Protein AF-0000000087770115 (afdb_homodimer)

Foldseek 3Di:
DDCPDDDDDDDDDPDDDDDDDDDDPPPPPDDDDPDDDPDDDDPDDPDPPPPPPCPCPDPPPPPPPFPFQDDDPPPPPQAFDPLLLQLLLQLVVVVDDLVNQLVQLQAWAKDKDQDLDDPDDDFFQWLFWDSVLWDDDPRDITTITIGGDPCNVSSVATHDALVNLLSLQQQFEEEQEEAVQSLLLVQVSQVSLVHDRDDDDPVPDDFDWDWDASPVSGYIYTYTYDAALLRVLVCLVPPDHDAGQEYEYEHQPVCCVPPVDLVVNLVSLLSSQCSCVPRHDLSHAYAYEQFAFFDCVLAVPVSHHSVVSVSSVVSCVVSQCDPPRGSYHYNYNHVVRVNVPQSQADNNRGHGDPRSSSSSSSSVSSSSSSVSSNVCSVVVVVD/DDCPDDDDDDPDYDDDDYDDDDDDPPDDPPDDPDDDDDPPDPDDPDDPDPPPPCPCPDPPPPPPPFPFQDDDPPPPPQAFDPLLLQLLLQLVVVVDDLVNQLVQLQAWAKDWDQDLPDPDDDFFQWLFWDSVLWDDDPRDITTITIGGDPCNVSSVATHDALVNLLSLQQQFEEEQEEAVQSLLLVQVSQVSLVHDRDDDDPVPDDFDWDWDADPVSGYIYTYTYDQALLRVLVCLVPDDHDAGQEYEYEHQPVCCVPPVDLVVNLVSLLSSQCSCVPRHDLSHAYAYEQFAFFDCVLAVPVSHHSVVSVSSVVSCVVSQCDPPRGSYHYNYNHVRRVNVPQSQADNNRGHGDPRSSSSSSSSVSSSSSSVSSNVCSVVVVVD

Nearest PDB structures (foldseek):
  4h08-assembly1_A-2  TM=7.492E-01  e=7.922E-07  Bacteroides thetaiotaomicron VPI-5482
  4k7j-assembly1_A  TM=4.725E-01  e=4.320E-03  Neisseria meningitidis 4119
  2g77-assembly1_B  TM=4.383E-01  e=5.551E-02  Mus musculus
  6sur-assembly1_B  TM=4.322E-01  e=6.557E-02  Mus musculus
  8vof-assembly1_B  TM=3.673E-01  e=6.557E-02  Homo sapiens

Sequence (766 aa):
MATKHHSSAFKLVQLLASLTSIATCLFVVAHTAPQTGSRWPILAGSGLKRFATSASFGNWTGTTDGPALPAEVTSGGVPPNPLDVAAAALAAAAGLTLQDCLEAAREGHWRRVFNTSDRGTLPLDVASWSASDVFEYKGEMFSYEWVWGPQAATCGIRRRSKAEVAATLSGARLLLLGDSHVRYLHNWLATTLGGKELPKWTGSGSPIEINQTIATVNVTMAYLTRNYAIESKNTLQRWNELWPDVLVVDGAEWHLLMHKNLTAYAQTMQELLHVLRDVVPPSTFILWLSPPPRDEKKWDKPELPPEWIRLYDRVAHEVGFYKPTGPAYHLDLYQMGLDCLPWCTTEDGVHVISTVNEVLLQQVVSMLALRQAWPFAKQVDSLMATKHHSSAFKLVQLLASLTSIATCLFVVAHTAPQTGSRWPILAGSGLKRFATSASFGNWTGTTDGPALPAEVTSGGVPPNPLDVAAAALAAAAGLTLQDCLEAAREGHWRRVFNTSDRGTLPLDVASWSASDVFEYKGEMFSYEWVWGPQAATCGIRRRSKAEVAATLSGARLLLLGDSHVRYLHNWLATTLGGKELPKWTGSGSPIEINQTIATVNVTMAYLTRNYAIESKNTLQRWNELWPDVLVVDGAEWHLLMHKNLTAYAQTMQELLHVLRDVVPPSTFILWLSPPPRDEKKWDKPELPPEWIRLYDRVAHEVGFYKPTGPAYHLDLYQMGLDCLPWCTTEDGVHVISTVNEVLLQQVVSMLALRQAWPFAKQVDSL

Organism: Chlorella sorokiniana (NCBI:txid3076)

pLDDT: mean 74.03, std 28.64, range [14.41, 98.44]

Radius of gyration: 31.65 Å; Cα contacts (8 Å, |Δi|>4): 1165; chains: 2; bounding box: 87×102×106 Å

Secondary structure (DSSP, 8-state):
---------------------------------------------------------------S------S-------PPPHHHHHHHHHHHHTT--HHHHHHHHH-EEEEE-S--S---SPPTTEEE--GGG-EEETTEEE-EEEEE-HHHHHTT-----HHHHHHHHTT-EEEEEESHHHHHHHHHHHHHHT-PPPPPP-SSS---EEEEEETTTTEEEEEEE--SHHHHHHHHHT--SPPPSEEEE--SHHHHHHT--HHHHHHHHHHHHHHHHHTS-TTSEEEEEEPPPP-TTTS--TT--HHHHHHHHHHHHHHT-BTTTSSEEEEEHHHHHHHH-GGGB-TTSSSB-HHHHHHHHHHHHHHHHHHHHHHHHHHHHT-/----------------------------------------------------------------------S-------PPPHHHHHHHHHHHHTT--HHHHHHHHH-EEEEE-S--S---SPPTTEEE--GGG-EEETTEEE-EEEEE-HHHHHTT-----HHHHHHHHTT-EEEEEESHHHHHHHHHHHHHHT-PPPPPP-SSS---EEEEEETTTTEEEEEEE--SHHHHHHHHHT--SPPPSEEEE--SHHHHHHT--HHHHHHHHHHHHHHHHHTS-TTSEEEEEEPPPP-TTTS--TT--HHHHHHHHHHHHHHT-BTTTSSEEEEEHHHHHHHH-GGGB-TTSSSB-HHHHHHHHHHHHHHHHHHHHHHHHHHHHT-

Solvent-accessible surface area (backbone atoms only — not comparable to full-atom values): 44982 Å² total; per-residue (Å²): 136,81,84,83,70,86,77,93,74,98,75,87,79,96,69,89,78,94,77,87,91,84,86,84,82,81,72,84,75,82,88,76,84,76,82,82,80,84,76,76,81,79,79,83,79,78,80,74,80,76,80,74,78,78,76,78,67,77,80,75,78,70,77,78,79,59,83,71,71,79,80,82,69,78,67,69,70,64,76,56,57,64,67,45,21,51,20,30,29,53,21,40,73,71,70,45,51,72,66,56,40,48,50,28,40,71,36,57,44,75,41,82,38,85,74,71,58,91,68,80,77,71,57,50,57,37,51,27,65,48,71,88,62,49,43,76,55,92,92,39,79,42,33,59,28,36,32,53,39,82,60,16,60,53,44,52,50,56,49,68,49,58,67,52,49,34,60,64,39,36,60,36,34,36,36,37,38,9,43,70,70,48,48,49,52,50,28,52,51,18,56,60,61,68,42,73,65,73,75,85,79,79,77,85,58,76,70,54,70,49,73,45,72,32,71,94,43,41,28,36,41,32,39,36,56,20,52,34,42,61,51,47,35,54,51,58,73,62,58,81,63,83,77,40,48,29,37,38,37,39,33,54,63,48,41,47,70,73,64,62,45,67,69,63,48,44,52,43,50,48,53,31,48,49,43,53,63,72,68,47,58,87,79,37,45,35,35,36,45,44,64,46,50,52,36,57,88,53,31,78,52,83,82,53,51,49,47,54,55,54,53,53,53,44,41,44,55,74,72,43,41,37,58,89,83,20,76,22,43,77,42,58,37,26,61,54,32,54,72,58,20,77,77,34,38,35,80,68,11,58,47,63,30,68,42,57,53,42,35,51,52,46,26,54,51,46,37,52,40,47,63,58,10,42,80,53,12,67,58,50,72,75,99,135,81,84,85,81,90,96,92,99,96,96,93,93,90,99,85,92,94,89,96,82,91,82,81,86,74,83,77,86,74,83,76,81,79,78,85,75,78,74,75,68,80,75,70,85,71,80,76,76,78,80,75,77,74,77,76,71,74,79,74,75,72,75,78,77,59,81,72,75,78,78,81,67,76,64,69,72,64,76,54,56,65,68,44,22,52,20,30,28,52,20,42,74,70,70,47,51,71,67,57,40,47,48,26,42,71,36,59,46,73,40,81,39,84,74,70,59,90,69,79,78,71,58,50,58,35,51,26,63,48,70,88,61,51,41,74,55,94,92,38,80,43,32,60,27,36,33,52,38,82,59,14,61,53,45,53,49,55,50,69,50,59,67,52,48,36,60,64,38,36,58,36,34,36,35,37,38,9,42,69,70,49,48,49,52,50,27,52,50,18,55,59,60,70,41,75,64,74,76,83,80,81,75,84,57,77,70,55,71,49,72,48,71,33,71,94,44,41,29,36,40,33,40,36,56,20,51,33,41,62,51,48,36,54,52,59,73,64,59,82,66,84,78,40,47,31,36,38,35,37,32,53,61,50,40,50,72,74,65,59,46,67,68,62,48,44,54,42,50,48,53,33,48,49,43,54,63,72,65,46,59,86,78,36,44,36,34,35,46,42,65,46,50,51,33,58,87,53,30,79,52,82,85,55,51,48,46,54,56,53,54,52,54,45,41,45,56,73,72,42,41,38,57,89,82,21,76,20,41,77,43,58,36,27,61,54,30,54,72,60,20,70,78,34,35,35,81,68,13,57,48,64,30,68,42,57,53,41,34,52,51,48,28,53,52,44,37,52,41,46,63,58,11,44,80,53,13,67,58,52,71,76,99

Structure (mmCIF, N/CA/C/O backbone):
data_AF-0000000087770115-model_v1
#
loop_
_entity.id
_entity.type
_entity.pdbx_description
1 polymer 'CAS1 domain-containing 1-like'
#
loop_
_atom_site.group_PDB
_atom_site.id
_atom_site.type_symbol
_atom_site.label_atom_id
_atom_site.label_alt_id
_atom_site.label_comp_id
_atom_site.label_asym_id
_atom_site.label_entity_id
_atom_site.label_seq_id
_atom_site.pdbx_PDB_ins_code
_atom_site.Cartn_x
_atom_site.Cartn_y
_atom_site.Cartn_z
_atom_site.occupancy
_atom_site.B_iso_or_equiv
_atom_site.auth_seq_id
_atom_site.auth_comp_id
_atom_site.auth_asym_id
_atom_site.auth_atom_id
_atom_site.pdbx_PDB_model_num
ATOM 1 N N . MET A 1 1 ? 26.344 -48.875 50.812 1 22.11 1 MET A N 1
ATOM 2 C CA . MET A 1 1 ? 25.438 -48.875 51.969 1 22.11 1 MET A CA 1
ATOM 3 C C . MET A 1 1 ? 24.734 -47.531 52.125 1 22.11 1 MET A C 1
ATOM 5 O O . MET A 1 1 ? 25.188 -46.656 52.875 1 22.11 1 MET A O 1
ATOM 9 N N . ALA A 1 2 ? 24.391 -46.969 50.969 1 24.41 2 ALA A N 1
ATOM 10 C CA . ALA A 1 2 ? 24.297 -45.625 50.375 1 24.41 2 ALA A CA 1
ATOM 11 C C . ALA A 1 2 ? 23.078 -44.875 50.938 1 24.41 2 ALA A C 1
ATOM 13 O O . ALA A 1 2 ? 21.938 -45.281 50.688 1 24.41 2 ALA A O 1
ATOM 14 N N . THR A 1 3 ? 23.234 -44.188 52 1 21.69 3 THR A N 1
ATOM 15 C CA . THR A 1 3 ? 22.406 -43.594 53.062 1 21.69 3 THR A CA 1
ATOM 16 C C . THR A 1 3 ? 21.516 -42.5 52.5 1 21.69 3 THR A C 1
ATOM 18 O O . THR A 1 3 ? 22 -41.469 52.062 1 21.69 3 THR A O 1
ATOM 21 N N . LYS A 1 4 ? 20.25 -42.844 51.875 1 23.08 4 LYS A N 1
ATOM 22 C CA . LYS A 1 4 ? 19.094 -42.469 51.031 1 23.08 4 LYS A CA 1
ATOM 23 C C . LYS A 1 4 ? 18.281 -41.375 51.688 1 23.08 4 LYS A C 1
ATOM 25 O O . LYS A 1 4 ? 17.125 -41.156 51.344 1 23.08 4 LYS A O 1
ATOM 30 N N . HIS A 1 5 ? 18.891 -40.656 52.656 1 19.8 5 HIS A N 1
ATOM 31 C CA . HIS A 1 5 ? 18 -40.156 53.688 1 19.8 5 HIS A CA 1
ATOM 32 C C . HIS A 1 5 ? 17.031 -39.094 53.156 1 19.8 5 HIS A C 1
ATOM 34 O O . HIS A 1 5 ? 15.82 -39.219 53.344 1 19.8 5 HIS A O 1
ATOM 40 N N . HIS A 1 6 ? 17.328 -37.844 53.281 1 19.52 6 HIS A N 1
ATOM 41 C CA . HIS A 1 6 ? 16.625 -37 54.25 1 19.52 6 HIS A CA 1
ATOM 42 C C . HIS A 1 6 ? 15.461 -36.281 53.594 1 19.52 6 HIS A C 1
ATOM 44 O O . HIS A 1 6 ? 14.32 -36.344 54.062 1 19.52 6 HIS A O 1
ATOM 50 N N . SER A 1 7 ? 15.445 -34.875 53.406 1 17.27 7 SER A N 1
ATOM 51 C CA . SER A 1 7 ? 14.703 -33.844 54.156 1 17.27 7 SER A CA 1
ATOM 52 C C . SER A 1 7 ? 13.562 -33.281 53.312 1 17.27 7 SER A C 1
ATOM 54 O O . SER A 1 7 ? 12.469 -33.031 53.844 1 17.27 7 SER A O 1
ATOM 56 N N . SER A 1 8 ? 13.812 -32.656 52.125 1 18.69 8 SER A N 1
ATOM 57 C CA . SER A 1 8 ? 13.328 -31.281 52 1 18.69 8 SER A CA 1
ATOM 58 C C . SER A 1 8 ? 11.828 -31.234 51.719 1 18.69 8 SER A C 1
ATOM 60 O O . SER A 1 8 ? 11.32 -32.031 50.938 1 18.69 8 SER A O 1
ATOM 62 N N . ALA A 1 9 ? 10.938 -30.344 52.312 1 17.44 9 ALA A N 1
ATOM 63 C CA . ALA A 1 9 ? 9.648 -29.984 52.906 1 17.44 9 ALA A CA 1
ATOM 64 C C . ALA A 1 9 ? 8.633 -29.641 51.812 1 17.44 9 ALA A C 1
ATOM 66 O O . ALA A 1 9 ? 7.473 -30.031 51.906 1 17.44 9 ALA A O 1
ATOM 67 N N . PHE A 1 10 ? 8.812 -28.453 50.938 1 18.11 10 PHE A N 1
ATOM 68 C CA . PHE A 1 10 ? 7.816 -27.391 50.844 1 18.11 10 PHE A CA 1
ATOM 69 C C . PHE A 1 10 ? 6.688 -27.797 49.906 1 18.11 10 PHE A C 1
ATOM 71 O O . PHE A 1 10 ? 6.836 -27.719 48.688 1 18.11 10 PHE A O 1
ATOM 78 N N . LYS A 1 11 ? 5.773 -28.828 49.906 1 17.19 11 LYS A N 1
ATOM 79 C CA . LYS A 1 11 ? 4.836 -29.688 49.156 1 17.19 11 LYS A CA 1
ATOM 80 C C . LYS A 1 11 ? 3.545 -28.938 48.844 1 17.19 11 LYS A C 1
ATOM 82 O O . LYS A 1 11 ? 2.93 -29.156 47.812 1 17.19 11 LYS A O 1
ATOM 87 N N . LEU A 1 12 ? 2.812 -28.188 49.844 1 16.52 12 LEU A N 1
ATOM 88 C CA . LEU A 1 12 ? 1.432 -28.547 50.156 1 16.52 12 LEU A CA 1
ATOM 89 C C . LEU A 1 12 ? 0.472 -27.938 49.125 1 16.52 12 LEU A C 1
ATOM 91 O O . LEU A 1 12 ? -0.348 -28.641 48.531 1 16.52 12 LEU A O 1
ATOM 95 N N . VAL A 1 13 ? -0.471 -26.719 49.5 1 16.23 13 VAL A N 1
ATOM 96 C CA . VAL A 1 13 ? -1.894 -26.594 49.781 1 16.23 13 VAL A CA 1
ATOM 97 C C . VAL A 1 13 ? -2.621 -25.938 48.625 1 16.23 13 VAL A C 1
ATOM 99 O O . VAL A 1 13 ? -3.848 -25.828 48.625 1 16.23 13 VAL A O 1
ATOM 102 N N . GLN A 1 14 ? -2.105 -25.219 47.531 1 15.91 14 GLN A N 1
ATOM 103 C CA . GLN A 1 14 ? -2.773 -24.062 46.938 1 15.91 14 GLN A CA 1
ATOM 104 C C . GLN A 1 14 ? -3.963 -24.5 46.094 1 15.91 14 GLN A C 1
ATOM 106 O O . GLN A 1 14 ? -3.936 -24.359 44.844 1 15.91 14 GLN A O 1
ATOM 111 N N . LEU A 1 15 ? -4.863 -25.469 46.344 1 16.64 15 LEU A N 1
ATOM 112 C CA . LEU A 1 15 ? -5.852 -26.172 45.531 1 16.64 15 LEU A CA 1
ATOM 113 C C . LEU A 1 15 ? -7.133 -25.359 45.406 1 16.64 15 LEU A C 1
ATOM 115 O O . LEU A 1 15 ? -8.07 -25.781 44.719 1 16.64 15 LEU A O 1
ATOM 119 N N . LEU A 1 16 ? -7.461 -24.234 46.062 1 17.06 16 LEU A N 1
ATOM 120 C CA . LEU A 1 16 ? -8.836 -24.109 46.531 1 17.06 16 LEU A CA 1
ATOM 121 C C . LEU A 1 16 ? -9.797 -23.922 45.375 1 17.06 16 LEU A C 1
ATOM 123 O O . LEU A 1 16 ? -9.445 -23.312 44.375 1 17.06 16 LEU A O 1
ATOM 127 N N . ALA A 1 17 ? -11.297 -24.234 45.5 1 17.08 17 ALA A N 1
ATOM 128 C CA . ALA A 1 17 ? -12.578 -24.859 45.156 1 17.08 17 ALA A CA 1
ATOM 129 C C . ALA A 1 17 ? -13.555 -23.828 44.594 1 17.08 17 ALA A C 1
ATOM 131 O O . ALA A 1 17 ? -14.594 -24.188 44.031 1 17.08 17 ALA A O 1
ATOM 132 N N . SER A 1 18 ? -13.555 -22.438 44.781 1 16.92 18 SER A N 1
ATOM 133 C CA . SER A 1 18 ? -14.875 -21.891 45.062 1 16.92 18 SER A CA 1
ATOM 134 C C . SER A 1 18 ? -15.734 -21.859 43.812 1 16.92 18 SER A C 1
ATOM 136 O O . SER A 1 18 ? -15.266 -21.469 42.719 1 16.92 18 SER A O 1
ATOM 138 N N . LEU A 1 19 ? -17.141 -22.328 43.719 1 17.56 19 LEU A N 1
ATOM 139 C CA . LEU A 1 19 ? -18.281 -22.938 43.031 1 17.56 19 LEU A CA 1
ATOM 140 C C . LEU A 1 19 ? -19.172 -21.859 42.406 1 17.56 19 LEU A C 1
ATOM 142 O O . LEU A 1 19 ? -20.188 -22.172 41.812 1 17.56 19 LEU A O 1
ATOM 146 N N . THR A 1 20 ? -19.109 -20.516 42.656 1 17.09 20 THR A N 1
ATOM 147 C CA . THR A 1 20 ? -20.422 -19.906 42.781 1 17.09 20 THR A CA 1
ATOM 148 C C . THR A 1 20 ? -21.203 -20 41.469 1 17.09 20 THR A C 1
ATOM 150 O O . THR A 1 20 ? -20.609 -20.141 40.406 1 17.09 20 THR A O 1
ATOM 153 N N . SER A 1 21 ? -22.609 -19.375 41.312 1 17.25 21 SER A N 1
ATOM 154 C CA . SER A 1 21 ? -24.016 -19.547 40.938 1 17.25 21 SER A CA 1
ATOM 155 C C . SER A 1 21 ? -24.281 -19.141 39.5 1 17.25 21 SER A C 1
ATOM 157 O O . SER A 1 21 ? -23.531 -18.359 38.938 1 17.25 21 SER A O 1
ATOM 159 N N . ILE A 1 22 ? -25.531 -19.453 38.812 1 17.61 22 ILE A N 1
ATOM 160 C CA . ILE A 1 22 ? -26.25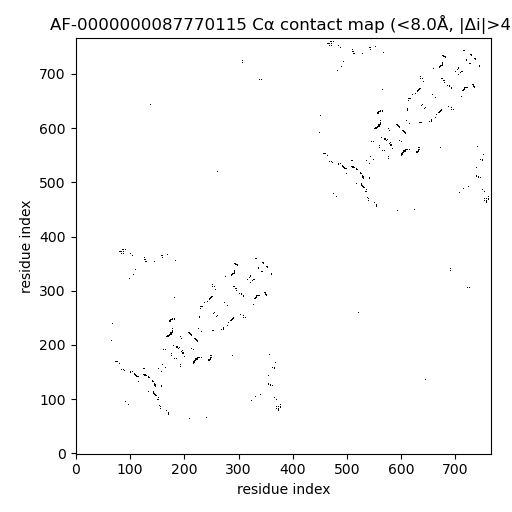 -20.047 37.688 1 17.61 22 ILE A CA 1
ATOM 161 C C . ILE A 1 22 ? -26.844 -18.938 36.812 1 17.61 22 ILE A C 1
ATOM 163 O O . ILE A 1 22 ? -27.406 -19.203 35.75 1 17.61 22 ILE A O 1
ATOM 167 N N . ALA A 1 23 ? -26.781 -17.578 37.094 1 17.34 23 ALA A N 1
ATOM 168 C CA . ALA A 1 23 ? -27.969 -16.812 36.719 1 17.34 23 ALA A CA 1
ATOM 169 C C . ALA A 1 23 ? -28.203 -16.828 35.219 1 17.34 23 ALA A C 1
ATOM 171 O O . ALA A 1 23 ? -27.234 -16.906 34.438 1 17.34 23 ALA A O 1
ATOM 172 N N . THR A 1 24 ? -29.594 -16.562 34.625 1 17.2 24 THR A N 1
ATOM 173 C CA . THR A 1 24 ? -30.625 -16.891 33.656 1 17.2 24 THR A CA 1
ATOM 174 C C . THR A 1 24 ? -30.484 -16.031 32.406 1 17.2 24 THR A C 1
ATOM 176 O O . THR A 1 24 ? -30.625 -14.812 32.469 1 17.2 24 THR A O 1
ATOM 179 N N . CYS A 1 25 ? -29.594 -16.266 31.453 1 16.52 25 CYS A N 1
ATOM 180 C CA . CYS A 1 25 ? -29.219 -15.5 30.266 1 16.52 25 CYS A CA 1
ATOM 181 C C . CYS A 1 25 ? -30.359 -15.492 29.234 1 16.52 25 CYS A C 1
ATOM 183 O O . CYS A 1 25 ? -30.562 -16.469 28.516 1 16.52 25 CYS A O 1
ATOM 185 N N . LEU A 1 26 ? -31.547 -14.812 29.594 1 17.03 26 LEU A N 1
ATOM 186 C CA . LEU A 1 26 ? -32.719 -14.938 28.719 1 17.03 26 LEU A CA 1
ATOM 187 C C . LEU A 1 26 ? -32.406 -14.391 27.328 1 17.03 26 LEU A C 1
ATOM 189 O O . LEU A 1 26 ? -31.953 -13.25 27.188 1 17.03 26 LEU A O 1
ATOM 193 N N . PHE A 1 27 ? -32.344 -15.203 26.25 1 16.92 27 PHE A N 1
ATOM 194 C CA . PHE A 1 27 ? -31.969 -15.258 24.844 1 16.92 27 PHE A CA 1
ATOM 195 C C . PHE A 1 27 ? -33.031 -14.586 23.969 1 16.92 27 PHE A C 1
ATOM 197 O O . PHE A 1 27 ? -33.438 -15.148 22.969 1 16.92 27 PHE A O 1
ATOM 204 N N . VAL A 1 28 ? -33.781 -13.547 24.406 1 17.03 28 VAL A N 1
ATOM 205 C CA . VAL A 1 28 ? -34.938 -13.453 23.531 1 17.03 28 VAL A CA 1
ATOM 206 C C . VAL A 1 28 ? -34.5 -13.062 22.125 1 17.03 28 VAL A C 1
ATOM 208 O O . VAL A 1 28 ? -33.719 -12.133 21.953 1 17.03 28 VAL A O 1
ATOM 211 N N . VAL A 1 29 ? -34.938 -13.812 21 1 17.36 29 VAL A N 1
ATOM 212 C CA . VAL A 1 29 ? -34.781 -14.086 19.562 1 17.36 29 VAL A CA 1
ATOM 213 C C . VAL A 1 29 ? -35.469 -12.992 18.75 1 17.36 29 VAL A C 1
ATOM 215 O O . VAL A 1 29 ? -36.406 -13.25 18.016 1 17.36 29 VAL A O 1
ATOM 218 N N . ALA A 1 30 ? -35.594 -11.75 19.219 1 17.05 30 ALA A N 1
ATOM 219 C CA . ALA A 1 30 ? -36.656 -11.031 18.531 1 17.05 30 ALA A CA 1
ATOM 220 C C . ALA A 1 30 ? -36.438 -11.023 17.016 1 17.05 30 ALA A C 1
ATOM 222 O O . ALA A 1 30 ? -35.281 -11.18 16.562 1 17.05 30 ALA A O 1
ATOM 223 N N . HIS A 1 31 ? -37.531 -10.586 16.172 1 17.69 31 HIS A N 1
ATOM 224 C CA . HIS A 1 31 ? -38.312 -10.727 14.945 1 17.69 31 HIS A CA 1
ATOM 225 C C . HIS A 1 31 ? -37.625 -10.023 13.773 1 17.69 31 HIS A C 1
ATOM 227 O O . HIS A 1 31 ? -36.812 -9.109 13.977 1 17.69 31 HIS A O 1
ATOM 233 N N . THR A 1 32 ? -37.969 -10.43 12.414 1 17.97 32 THR A N 1
ATOM 234 C CA . THR A 1 32 ? -37.594 -10.695 11.031 1 17.97 32 THR A CA 1
ATOM 235 C C . THR A 1 32 ? -37.812 -9.453 10.164 1 17.97 32 THR A C 1
ATOM 237 O O . THR A 1 32 ? -37.438 -9.445 8.984 1 17.97 32 THR A O 1
ATOM 240 N N . ALA A 1 33 ? -38.125 -8.234 10.555 1 17.92 33 ALA A N 1
ATOM 241 C CA . ALA A 1 33 ? -38.938 -7.59 9.539 1 17.92 33 ALA A CA 1
ATOM 242 C C . ALA A 1 33 ? -38.156 -7.371 8.242 1 17.92 33 ALA A C 1
ATOM 244 O O . ALA A 1 33 ? -36.969 -7.039 8.281 1 17.92 33 ALA A O 1
ATOM 245 N N . PRO A 1 34 ? -38.719 -7.734 6.957 1 17.98 34 PRO A N 1
ATOM 246 C CA . PRO A 1 34 ? -38.312 -7.961 5.566 1 17.98 34 PRO A CA 1
ATOM 247 C C . PRO A 1 34 ? -38 -6.664 4.824 1 17.98 34 PRO A C 1
ATOM 249 O O . PRO A 1 34 ? -37.688 -6.691 3.635 1 17.98 34 PRO A O 1
ATOM 252 N N . GLN A 1 35 ? -37.406 -5.699 5.383 1 16.95 35 GLN A N 1
ATOM 253 C CA . GLN A 1 35 ? -37.625 -4.422 4.715 1 16.95 35 GLN A CA 1
ATOM 254 C C . GLN A 1 35 ? -37.219 -4.488 3.248 1 16.95 35 GLN A C 1
ATOM 256 O O . GLN A 1 35 ? -36.219 -5.125 2.91 1 16.95 35 GLN A O 1
ATOM 261 N N . THR A 1 36 ? -38.062 -3.994 2.24 1 18.23 36 THR A N 1
ATOM 262 C CA . THR A 1 36 ? -38.438 -3.887 0.836 1 18.23 36 THR A CA 1
ATOM 263 C C . THR A 1 36 ? -37.344 -3.193 0.027 1 18.23 36 THR A C 1
ATOM 265 O O . THR A 1 36 ? -36.531 -2.457 0.582 1 18.23 36 THR A O 1
ATOM 268 N N . GLY A 1 37 ? -37.188 -3.557 -1.312 1 17.23 37 GLY A N 1
ATOM 269 C CA . GLY A 1 37 ? -36.375 -3.713 -2.508 1 17.23 37 GLY A CA 1
ATOM 270 C C . GLY A 1 37 ? -36.156 -2.412 -3.262 1 17.23 37 GLY A C 1
ATOM 271 O O . GLY A 1 37 ? -36.906 -2.109 -4.203 1 17.23 37 GLY A O 1
ATOM 272 N N . SER A 1 38 ? -35.844 -1.286 -2.604 1 16.95 38 SER A N 1
ATOM 273 C CA . SER A 1 38 ? -36.062 -0.098 -3.422 1 16.95 38 SER A CA 1
ATOM 274 C C . SER A 1 38 ? -35.188 -0.135 -4.684 1 16.95 38 SER A C 1
ATOM 276 O O . SER A 1 38 ? -34.031 -0.519 -4.629 1 16.95 38 SER A O 1
ATOM 278 N N . ARG A 1 39 ? -35.844 -0.032 -5.883 1 18.36 39 ARG A N 1
ATOM 279 C CA . ARG A 1 39 ? -35.719 -0.115 -7.336 1 18.36 39 ARG A CA 1
ATOM 280 C C . ARG A 1 39 ? -34.781 0.967 -7.875 1 18.36 39 ARG A C 1
ATOM 282 O O . ARG A 1 39 ? -35.031 2.158 -7.688 1 18.36 39 ARG A O 1
ATOM 289 N N . TRP A 1 40 ? -33.562 0.765 -7.832 1 16.91 40 TRP A N 1
ATOM 290 C CA . TRP A 1 40 ? -32.594 1.724 -8.352 1 16.91 40 TRP A CA 1
ATOM 291 C C . TRP A 1 40 ? -32.844 2.018 -9.828 1 16.91 40 TRP A C 1
ATOM 293 O O . TRP A 1 40 ? -33 1.096 -10.633 1 16.91 40 TRP A O 1
ATOM 303 N N . PRO A 1 41 ? -33.469 3.141 -10.117 1 17.44 41 PRO A N 1
ATOM 304 C CA . PRO A 1 41 ? -33.812 3.385 -11.508 1 17.44 41 PRO A CA 1
ATOM 305 C C . PRO A 1 41 ? -32.625 3.299 -12.453 1 17.44 41 PRO A C 1
ATOM 307 O O . PRO A 1 41 ? -31.484 3.49 -12.031 1 17.44 41 PRO A O 1
ATOM 310 N N . ILE A 1 42 ? -32.812 2.646 -13.648 1 17.7 42 ILE A N 1
ATOM 311 C CA . ILE A 1 42 ? -32.156 2.23 -14.883 1 17.7 42 ILE A CA 1
ATOM 312 C C . ILE A 1 42 ? -31.672 3.459 -15.641 1 17.7 42 ILE A C 1
ATOM 314 O O . ILE A 1 42 ? -32.469 4.312 -16.047 1 17.7 42 ILE A O 1
ATOM 318 N N . LEU A 1 43 ? -30.609 4.059 -15.195 1 17.2 43 LEU A N 1
ATOM 319 C CA . LEU A 1 43 ? -30.156 5.203 -15.969 1 17.2 43 LEU A CA 1
ATOM 320 C C . LEU A 1 43 ? -30.047 4.852 -17.453 1 17.2 43 LEU A C 1
ATOM 322 O O . LEU A 1 43 ? -29.656 3.734 -17.797 1 17.2 43 LEU A O 1
ATOM 326 N N . ALA A 1 44 ? -30.672 5.613 -18.281 1 17.41 44 ALA A N 1
ATOM 327 C CA . ALA A 1 44 ? -30.875 5.652 -19.734 1 17.41 44 ALA A CA 1
ATOM 328 C C . ALA A 1 44 ? -29.531 5.711 -20.469 1 17.41 44 ALA A C 1
ATOM 330 O O . ALA A 1 44 ? -28.562 6.242 -19.938 1 17.41 44 ALA A O 1
ATOM 331 N N . GLY A 1 45 ? -29.266 4.871 -21.578 1 17.84 45 GLY A N 1
ATOM 332 C CA . GLY A 1 45 ? -28.375 4.32 -22.594 1 17.84 45 GLY A CA 1
ATOM 333 C C . GLY A 1 45 ? -27.828 5.371 -23.531 1 17.84 45 GLY A C 1
ATOM 334 O O . GLY A 1 45 ? -28.328 5.543 -24.641 1 17.84 45 GLY A O 1
ATOM 335 N N . SER A 1 46 ? -27.406 6.594 -23.125 1 18.11 46 SER A N 1
ATOM 336 C CA . SER A 1 46 ? -27.156 7.383 -24.328 1 18.11 46 SER A CA 1
ATOM 337 C C . SER A 1 46 ? -26.078 6.742 -25.203 1 18.11 46 SER A C 1
ATOM 339 O O . SER A 1 46 ? -25.297 5.922 -24.734 1 18.11 46 SER A O 1
ATOM 341 N N . GLY A 1 47 ? -26.047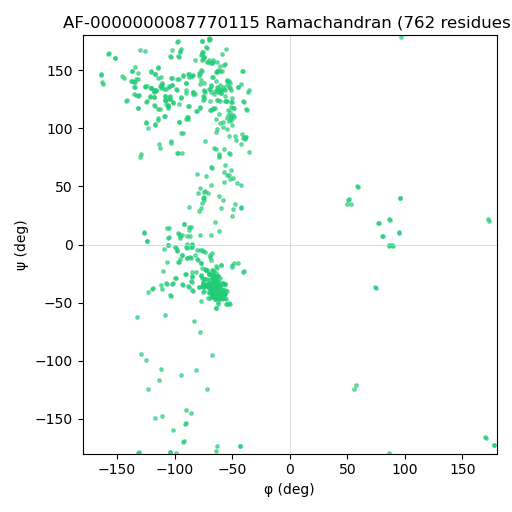 6.977 -26.625 1 17.7 47 GLY A N 1
ATOM 342 C CA . GLY A 1 47 ? -25.5 6.512 -27.891 1 17.7 47 GLY A CA 1
ATOM 343 C C . GLY A 1 47 ? -24 6.715 -28.016 1 17.7 47 GLY A C 1
ATOM 344 O O . GLY A 1 47 ? -23.531 7.852 -28.062 1 17.7 47 GLY A O 1
ATOM 345 N N . LEU A 1 48 ? -23.234 6.098 -27.281 1 17.03 48 LEU A N 1
ATOM 346 C CA . LEU A 1 48 ? -21.812 6.199 -27.516 1 17.03 48 LEU A CA 1
ATOM 347 C C . LEU A 1 48 ? -21.469 5.871 -28.969 1 17.03 48 LEU A C 1
ATOM 349 O O . LEU A 1 48 ? -21.766 4.773 -29.438 1 17.03 48 LEU A O 1
ATOM 353 N N . LYS A 1 49 ? -21.406 6.949 -29.828 1 17.97 49 LYS A N 1
ATOM 354 C CA . LYS A 1 49 ? -20.891 6.77 -31.188 1 17.97 49 LYS A CA 1
ATOM 355 C C . LYS A 1 49 ? -19.562 6.008 -31.172 1 17.97 49 LYS A C 1
ATOM 357 O O . LYS A 1 49 ? -18.703 6.258 -30.312 1 17.97 49 LYS A O 1
ATOM 362 N N . ARG A 1 50 ? -19.453 4.812 -31.781 1 18.2 50 ARG A N 1
ATOM 363 C CA . ARG A 1 50 ? -18.531 3.742 -32.125 1 18.2 50 ARG A CA 1
ATOM 364 C C . ARG A 1 50 ? -17.297 4.297 -32.844 1 18.2 50 ARG A C 1
ATOM 366 O O . ARG A 1 50 ? -17.391 4.789 -33.969 1 18.2 50 ARG A O 1
ATOM 373 N N . PHE A 1 51 ? -16.562 5.152 -32.25 1 18.31 51 PHE A N 1
ATOM 374 C CA . PHE A 1 51 ? -15.469 5.477 -33.156 1 18.31 51 PHE A CA 1
ATOM 375 C C . PHE A 1 51 ? -14.594 4.254 -33.406 1 18.31 51 PHE A C 1
ATOM 377 O O . PHE A 1 51 ? -14.117 3.621 -32.469 1 18.31 51 PHE A O 1
ATOM 384 N N . ALA A 1 52 ? -14.773 3.455 -34.531 1 19.41 52 ALA A N 1
ATOM 385 C CA . ALA A 1 52 ? -14.148 2.295 -35.156 1 19.41 52 ALA A CA 1
ATOM 386 C C . ALA A 1 52 ? -12.695 2.59 -35.5 1 19.41 52 ALA A C 1
ATOM 388 O O . ALA A 1 52 ? -12.422 3.18 -36.562 1 19.41 52 ALA A O 1
ATOM 389 N N . THR A 1 53 ? -11.938 3.352 -34.875 1 20.19 53 THR A N 1
ATOM 390 C CA . THR A 1 53 ? -10.703 3.482 -35.625 1 20.19 53 THR A CA 1
ATOM 391 C C . THR A 1 53 ? -9.977 2.145 -35.719 1 20.19 53 THR A C 1
ATOM 393 O O . THR A 1 53 ? -9.82 1.452 -34.719 1 20.19 53 THR A O 1
ATOM 396 N N . SER A 1 54 ? -9.898 1.427 -36.875 1 20.48 54 SER A N 1
ATOM 397 C CA . SER A 1 54 ? -9.367 0.18 -37.438 1 20.48 54 SER A CA 1
ATOM 398 C C . SER A 1 54 ? -7.852 0.109 -37.25 1 20.48 54 SER A C 1
ATOM 400 O O . SER A 1 54 ? -7.109 0.705 -38.062 1 20.48 54 SER A O 1
ATOM 402 N N . ALA A 1 55 ? -7.164 0.462 -36.312 1 21.42 55 ALA A N 1
ATOM 403 C CA . ALA A 1 55 ? -5.738 0.18 -36.469 1 21.42 55 ALA A CA 1
ATOM 404 C C . ALA A 1 55 ? -5.5 -1.296 -36.781 1 21.42 55 ALA A C 1
ATOM 406 O O . ALA A 1 55 ? -6.145 -2.17 -36.188 1 21.42 55 ALA A O 1
ATOM 407 N N . SER A 1 56 ? -5.07 -1.596 -37.969 1 21.25 56 SER A N 1
ATOM 408 C CA . SER A 1 56 ? -4.73 -2.859 -38.594 1 21.25 56 SER A CA 1
ATOM 409 C C . SER A 1 56 ? -3.705 -3.639 -37.781 1 21.25 56 SER A C 1
ATOM 411 O O . SER A 1 56 ? -2.535 -3.254 -37.719 1 21.25 56 SER A O 1
ATOM 413 N N . PHE A 1 57 ? -3.957 -3.979 -36.625 1 22.88 57 PHE A N 1
ATOM 414 C CA . PHE A 1 57 ? -3.072 -4.938 -36 1 22.88 57 PHE A CA 1
ATOM 415 C C . PHE A 1 57 ? -2.852 -6.16 -36.875 1 22.88 57 PHE A C 1
ATOM 417 O O . PHE A 1 57 ? -3.768 -6.602 -37.562 1 22.88 57 PHE A O 1
ATOM 424 N N . GLY A 1 58 ? -1.634 -6.328 -37.469 1 22.08 58 GLY A N 1
ATOM 425 C CA . GLY A 1 58 ? -1.311 -7.484 -38.281 1 22.08 58 GLY A CA 1
ATOM 426 C C . GLY A 1 58 ? -1.917 -8.773 -37.781 1 22.08 58 GLY A C 1
ATOM 427 O O . GLY A 1 58 ? -2.242 -8.883 -36.594 1 22.08 58 GLY A O 1
ATOM 428 N N . ASN A 1 59 ? -2.547 -9.523 -38.656 1 22.52 59 ASN A N 1
ATOM 429 C CA . ASN A 1 59 ? -3.232 -10.812 -38.594 1 22.52 59 ASN A CA 1
ATOM 430 C C . ASN A 1 59 ? -2.352 -11.883 -37.969 1 22.52 59 ASN A C 1
ATOM 432 O O . ASN A 1 59 ? -1.395 -12.352 -38.562 1 22.52 59 ASN A O 1
ATOM 436 N N . TRP A 1 60 ? -1.88 -11.688 -36.812 1 21.66 60 TRP A N 1
ATOM 437 C CA . TRP A 1 60 ? -1.213 -12.859 -36.25 1 21.66 60 TRP A CA 1
ATOM 438 C C . TRP A 1 60 ? -2.078 -14.109 -36.406 1 21.66 60 TRP A C 1
ATOM 440 O O . TRP A 1 60 ? -3.236 -14.117 -35.969 1 21.66 60 TRP A O 1
ATOM 450 N N . THR A 1 61 ? -1.876 -14.844 -37.469 1 23.67 61 THR A N 1
ATOM 451 C CA . THR A 1 61 ? -2.449 -16.172 -37.688 1 23.67 61 THR A CA 1
ATOM 452 C C . THR A 1 61 ? -2.053 -17.109 -36.531 1 23.67 61 THR A C 1
ATOM 454 O O . THR A 1 61 ? -0.896 -17.516 -36.438 1 23.67 61 THR A O 1
ATOM 457 N N . GLY A 1 62 ? -2.412 -16.891 -35.344 1 24.52 62 GLY A N 1
ATOM 458 C CA . GLY A 1 62 ? -2.285 -17.797 -34.25 1 24.52 62 GLY A CA 1
ATOM 459 C C . GLY A 1 62 ? -2.648 -19.234 -34.594 1 24.52 62 GLY A C 1
ATOM 460 O O . GLY A 1 62 ? -3.727 -19.484 -35.125 1 24.52 62 GLY A O 1
ATOM 461 N N . THR A 1 63 ? -1.663 -19.969 -35.094 1 26.2 63 THR A N 1
ATOM 462 C CA . THR A 1 63 ? -1.945 -21.391 -35.281 1 26.2 63 THR A CA 1
ATOM 463 C C . THR A 1 63 ? -2.561 -21.969 -34 1 26.2 63 THR A C 1
ATOM 465 O O . THR A 1 63 ? -2.174 -21.609 -32.875 1 26.2 63 THR A O 1
ATOM 468 N N . THR A 1 64 ? -3.791 -22.344 -34 1 26.61 64 THR A N 1
ATOM 469 C CA . THR A 1 64 ? -4.711 -22.969 -33.031 1 26.61 64 THR A CA 1
ATOM 470 C C . THR A 1 64 ? -4.082 -24.203 -32.406 1 26.61 64 THR A C 1
ATOM 472 O O . THR A 1 64 ? -4.73 -24.922 -31.641 1 26.61 64 THR A O 1
ATOM 475 N N . ASP A 1 65 ? -3.072 -24.734 -33.062 1 27.09 65 ASP A N 1
ATOM 476 C CA . ASP A 1 65 ? -2.834 -26.078 -32.562 1 27.09 65 ASP A CA 1
ATOM 477 C C . ASP A 1 65 ? -2.166 -26.031 -31.188 1 27.09 65 ASP A C 1
ATOM 479 O O . ASP A 1 65 ? -0.94 -25.938 -31.094 1 27.09 65 ASP A O 1
ATOM 483 N N . GLY A 1 66 ? -2.545 -25.297 -30.344 1 30.64 66 GLY A N 1
ATOM 484 C CA . GLY A 1 66 ? -1.889 -25.344 -29.047 1 30.64 66 GLY A CA 1
ATOM 485 C C . GLY A 1 66 ? -1.994 -26.703 -28.375 1 30.64 66 GLY A C 1
ATOM 486 O O . GLY A 1 66 ? -2.842 -27.516 -28.734 1 30.64 66 GLY A O 1
ATOM 487 N N . PRO A 1 67 ? -0.97 -27.188 -27.797 1 29.02 67 PRO A N 1
ATOM 488 C CA . PRO A 1 67 ? -1.056 -28.516 -27.172 1 29.02 67 PRO A CA 1
ATOM 489 C C . PRO A 1 67 ? -2.211 -28.625 -26.188 1 29.02 67 PRO A C 1
ATOM 491 O O . PRO A 1 67 ? -2.555 -27.641 -25.516 1 29.02 67 PRO A O 1
ATOM 494 N N . ALA A 1 68 ? -3.201 -29.5 -26.484 1 31.38 68 ALA A N 1
ATOM 495 C CA . ALA A 1 68 ? -4.328 -29.859 -25.641 1 31.38 68 ALA A CA 1
ATOM 496 C C . ALA A 1 68 ? -3.855 -30.266 -24.234 1 31.38 68 ALA A C 1
ATOM 498 O O . ALA A 1 68 ? -2.768 -30.828 -24.094 1 31.38 68 ALA A O 1
ATOM 499 N N . LEU A 1 69 ? -4.133 -29.469 -23.219 1 34.75 69 LEU A N 1
ATOM 500 C CA . LEU A 1 69 ? -3.959 -29.984 -21.859 1 34.75 69 LEU A CA 1
ATOM 501 C C . LEU A 1 69 ? -4.387 -31.453 -21.781 1 34.75 69 LEU A C 1
ATOM 503 O O . LEU A 1 69 ? -5.352 -31.859 -22.438 1 34.75 69 LEU A O 1
ATOM 507 N N . PRO A 1 70 ? -3.508 -32.344 -21.484 1 31 70 PRO A N 1
ATOM 508 C CA . PRO A 1 70 ? -3.959 -33.75 -21.406 1 31 70 PRO A CA 1
ATOM 509 C C . PRO A 1 70 ? -5.309 -33.875 -20.719 1 31 70 PRO A C 1
ATOM 511 O O . PRO A 1 70 ? -5.703 -33.031 -19.922 1 31 70 PRO A O 1
ATOM 514 N N . ALA A 1 71 ? -6.109 -34.969 -21.172 1 29.94 71 ALA A N 1
ATOM 515 C CA . ALA A 1 71 ? -7.445 -35.438 -20.781 1 29.94 71 ALA A CA 1
ATOM 516 C C . ALA A 1 71 ? -7.605 -35.406 -19.266 1 29.94 71 ALA A C 1
ATOM 518 O O . ALA A 1 71 ? -6.621 -35.281 -18.531 1 29.94 71 ALA A O 1
ATOM 519 N N . GLU A 1 72 ? -8.781 -35.969 -18.734 1 31.38 72 GLU A N 1
ATOM 520 C CA . GLU A 1 72 ? -9.531 -36 -17.484 1 31.38 72 GLU A CA 1
ATOM 521 C C . GLU A 1 72 ? -8.703 -36.625 -16.359 1 31.38 72 GLU A C 1
ATOM 523 O O . GLU A 1 72 ? -8.273 -37.781 -16.469 1 31.38 72 GLU A O 1
ATOM 528 N N . VAL A 1 73 ? -7.824 -35.969 -15.805 1 32.81 73 VAL A N 1
ATOM 529 C CA . VAL A 1 73 ? -7.406 -36.562 -14.547 1 32.81 73 VAL A CA 1
ATOM 530 C C . VAL A 1 73 ? -8.625 -36.812 -13.656 1 32.81 73 VAL A C 1
ATOM 532 O O . VAL A 1 73 ? -9.516 -35.969 -13.562 1 32.81 73 VAL A O 1
ATOM 535 N N . THR A 1 74 ? -9.07 -38.031 -13.484 1 32.81 74 THR A N 1
ATOM 536 C CA . THR A 1 74 ? -10.086 -38.375 -12.492 1 32.81 74 THR A CA 1
ATOM 537 C C . THR A 1 74 ? -9.867 -37.562 -11.211 1 32.81 74 THR A C 1
ATOM 539 O O . THR A 1 74 ? -8.766 -37.562 -10.648 1 32.81 74 THR A O 1
ATOM 542 N N . SER A 1 75 ? -10.406 -36.5 -11.008 1 36.97 75 SER A N 1
ATOM 543 C CA . SER A 1 75 ? -10.438 -35.656 -9.828 1 36.97 75 SER A CA 1
ATOM 544 C C . SER A 1 75 ? -10.625 -36.469 -8.555 1 36.97 75 SER A C 1
ATOM 546 O O . SER A 1 75 ? -11.758 -36.75 -8.156 1 36.97 75 SER A O 1
ATOM 548 N N . GLY A 1 76 ? -10.211 -37.594 -8.422 1 37.97 76 GLY A N 1
ATOM 549 C CA . GLY A 1 76 ? -10.375 -38.031 -7.039 1 37.97 76 GLY A CA 1
ATOM 550 C C . GLY A 1 76 ? -9.797 -37.031 -6.039 1 37.97 76 GLY A C 1
ATOM 551 O O . GLY A 1 76 ? -8.578 -36.844 -5.992 1 37.97 76 GLY A O 1
ATOM 552 N N . GLY A 1 77 ? -10.43 -35.938 -5.723 1 49.62 77 GLY A N 1
ATOM 553 C CA . GLY A 1 77 ? -10.062 -34.844 -4.859 1 49.62 77 GLY A CA 1
ATOM 554 C C . GLY A 1 77 ? -9.344 -35.281 -3.596 1 49.62 77 GLY A C 1
ATOM 555 O O . GLY A 1 77 ? -9.805 -36.188 -2.896 1 49.62 77 GLY A O 1
ATOM 556 N N . VAL A 1 78 ? -8.062 -35.344 -3.551 1 60.44 78 VAL A N 1
ATOM 557 C CA . VAL A 1 78 ? -7.348 -35.531 -2.291 1 60.44 78 VAL A CA 1
ATOM 558 C C . VAL A 1 78 ? -8.016 -34.688 -1.193 1 60.44 78 VAL A C 1
ATOM 560 O O . VAL A 1 78 ? -8.391 -33.562 -1.417 1 60.44 78 VAL A O 1
ATOM 563 N N . PRO A 1 79 ? -8.352 -35.5 -0.212 1 76.88 79 PRO A N 1
ATOM 564 C CA . PRO A 1 79 ? -8.938 -34.75 0.906 1 76.88 79 PRO A CA 1
ATOM 565 C C . PRO A 1 79 ? -8.062 -33.594 1.377 1 76.88 79 PRO A C 1
ATOM 567 O O . PRO A 1 79 ? -6.832 -33.688 1.289 1 76.88 79 PRO A O 1
ATOM 570 N N . PRO A 1 80 ? -8.695 -32.531 1.694 1 85.38 80 PRO A N 1
ATOM 571 C CA . PRO A 1 80 ? -7.914 -31.406 2.195 1 85.38 80 PRO A CA 1
ATOM 572 C C . PRO A 1 80 ? -7.137 -31.734 3.469 1 85.38 80 PRO A C 1
ATOM 574 O O . PRO A 1 80 ? -7.492 -32.688 4.18 1 85.38 80 PRO A O 1
ATOM 577 N N . ASN A 1 81 ? -6.051 -31.109 3.631 1 87.56 81 ASN A N 1
ATOM 578 C CA . ASN A 1 81 ? -5.262 -31.234 4.852 1 87.56 81 ASN A CA 1
ATOM 579 C C . ASN A 1 81 ? -6.113 -31 6.098 1 87.56 81 ASN A C 1
ATOM 581 O O . ASN A 1 81 ? -6.762 -29.969 6.227 1 87.56 81 ASN A O 1
ATOM 585 N N . PRO A 1 82 ? -6.125 -32 6.984 1 87.75 82 PRO A N 1
ATOM 586 C CA . PRO A 1 82 ? -6.957 -31.859 8.18 1 87.75 82 PRO A CA 1
ATOM 587 C C . PRO A 1 82 ? -6.629 -30.609 8.992 1 87.75 82 PRO A C 1
ATOM 589 O O . PRO A 1 82 ? -7.516 -30.016 9.617 1 87.75 82 PRO A O 1
ATOM 592 N N . LEU A 1 83 ? -5.426 -30.266 8.984 1 89.31 83 LEU A N 1
ATOM 593 C CA . LEU A 1 83 ? -5.035 -29.062 9.703 1 89.31 83 LEU A CA 1
ATOM 594 C C . LEU A 1 83 ? -5.688 -27.828 9.086 1 89.31 83 LEU A C 1
ATOM 596 O O . LEU A 1 83 ? -6.078 -26.906 9.805 1 89.31 83 LEU A O 1
ATOM 600 N N . ASP A 1 84 ? -5.801 -27.828 7.82 1 92.69 84 ASP A N 1
ATOM 601 C CA . ASP A 1 84 ? -6.43 -26.703 7.133 1 92.69 84 ASP A CA 1
ATOM 602 C C . ASP A 1 84 ? -7.934 -26.672 7.398 1 92.69 84 ASP A C 1
ATOM 604 O O . ASP A 1 84 ? -8.523 -25.594 7.535 1 92.69 84 ASP A O 1
ATOM 608 N N . VAL A 1 85 ? -8.5 -27.859 7.484 1 92.06 85 VAL A N 1
ATOM 609 C CA . VAL A 1 85 ? -9.93 -27.953 7.77 1 92.06 85 VAL A CA 1
ATOM 610 C C . VAL A 1 85 ? -10.211 -27.438 9.18 1 92.06 85 VAL A C 1
ATOM 612 O O . VAL A 1 85 ? -11.148 -26.672 9.391 1 92.06 85 VAL A O 1
ATOM 615 N N . ALA A 1 86 ? -9.367 -27.844 10.094 1 91.69 86 ALA A N 1
ATOM 616 C CA . ALA A 1 86 ? -9.523 -27.406 11.469 1 91.69 86 ALA A CA 1
ATOM 617 C C . ALA A 1 86 ? -9.375 -25.891 11.578 1 91.69 86 ALA A C 1
ATOM 619 O O . ALA A 1 86 ? -10.148 -25.219 12.266 1 91.69 86 ALA A O 1
ATOM 620 N N . ALA A 1 87 ? -8.422 -25.391 10.883 1 92.38 87 ALA A N 1
ATOM 621 C CA . ALA A 1 87 ? -8.188 -23.953 10.906 1 92.38 87 ALA A CA 1
ATOM 622 C C . ALA A 1 87 ? -9.359 -23.203 10.289 1 92.38 87 ALA A C 1
ATOM 624 O O . ALA A 1 87 ? -9.766 -22.156 10.797 1 92.38 87 ALA A O 1
ATOM 625 N N . ALA A 1 88 ? -9.859 -23.75 9.234 1 93.06 88 ALA A N 1
ATOM 626 C CA . ALA A 1 88 ? -11.016 -23.141 8.586 1 93.06 88 ALA A CA 1
ATOM 627 C C . ALA A 1 88 ? -12.219 -23.109 9.523 1 93.06 88 ALA A C 1
ATOM 629 O O . ALA A 1 88 ? -12.945 -22.125 9.586 1 93.06 88 ALA A O 1
ATOM 630 N N . ALA A 1 89 ? -12.359 -24.172 10.234 1 91.75 89 ALA A N 1
ATOM 631 C CA . ALA A 1 89 ? -13.461 -24.266 11.188 1 91.75 89 ALA A CA 1
ATOM 632 C C . ALA A 1 89 ? -13.305 -23.219 12.297 1 91.75 89 ALA A C 1
ATOM 634 O O . ALA A 1 89 ? -14.273 -22.562 12.68 1 91.75 89 ALA A O 1
ATOM 635 N N . LEU A 1 90 ? -12.133 -23.125 12.758 1 91.5 90 LEU A N 1
ATOM 636 C CA . LEU A 1 90 ? -11.859 -22.141 13.805 1 91.5 90 LEU A CA 1
ATOM 637 C C . LEU A 1 90 ? -12.086 -20.719 13.297 1 91.5 90 LEU A C 1
ATOM 639 O O . LEU A 1 90 ? -12.641 -19.891 14.008 1 91.5 90 LEU A O 1
ATOM 643 N N . ALA A 1 91 ? -11.672 -20.469 12.078 1 92.62 91 ALA A N 1
ATOM 644 C CA . ALA A 1 91 ? -11.867 -19.141 11.484 1 92.62 91 ALA A CA 1
ATOM 645 C C . ALA A 1 91 ? -13.352 -18.828 11.312 1 92.62 91 ALA A C 1
ATOM 647 O O . ALA A 1 91 ? -13.805 -17.734 11.641 1 92.62 91 ALA A O 1
ATOM 648 N N . ALA A 1 92 ? -14.039 -19.828 10.875 1 90.88 92 ALA A N 1
ATOM 649 C CA . ALA A 1 92 ? -15.484 -19.656 10.719 1 90.88 92 ALA A CA 1
ATOM 650 C C . ALA A 1 92 ? -16.156 -19.406 12.062 1 90.88 92 ALA A C 1
ATOM 652 O O . ALA A 1 92 ? -17.031 -18.547 12.172 1 90.88 92 ALA A O 1
ATOM 653 N N . ALA A 1 93 ? -15.734 -20.109 13.039 1 89.06 93 ALA A N 1
ATOM 654 C CA . ALA A 1 93 ? -16.281 -19.938 14.383 1 89.06 93 ALA A CA 1
ATOM 655 C C . ALA A 1 93 ? -15.992 -18.547 14.93 1 89.06 93 ALA A C 1
ATOM 657 O O . ALA A 1 93 ? -16.766 -18.016 15.727 1 89.06 93 ALA A O 1
ATOM 658 N N . ALA A 1 94 ? -14.93 -18.031 14.43 1 88.94 94 ALA A N 1
ATOM 659 C CA . ALA A 1 94 ? -14.547 -16.688 14.867 1 88.94 94 ALA A CA 1
ATOM 660 C C . ALA A 1 94 ? -15.266 -15.617 14.047 1 88.94 94 ALA A C 1
ATOM 662 O O . ALA A 1 94 ? -15.008 -14.422 14.203 1 88.94 94 ALA A O 1
ATOM 663 N N . GLY A 1 95 ? -16.094 -16.031 13.094 1 87.38 95 GLY A N 1
ATOM 664 C CA . GLY A 1 95 ? -16.922 -15.109 12.336 1 87.38 95 GLY A CA 1
ATOM 665 C C . GLY A 1 95 ? -16.281 -14.68 11.023 1 87.38 95 GLY A C 1
ATOM 666 O O . GLY A 1 95 ? -16.781 -13.766 10.359 1 87.38 95 GLY A O 1
ATOM 667 N N . LEU A 1 96 ? -15.219 -15.336 10.641 1 89.94 96 LEU A N 1
ATOM 668 C CA . LEU A 1 96 ? -14.562 -15.008 9.383 1 89.94 96 LEU A CA 1
ATOM 669 C C . LEU A 1 96 ? -15.172 -15.789 8.227 1 89.94 96 LEU A C 1
ATOM 671 O O . LEU A 1 96 ? -15.664 -16.906 8.414 1 89.94 96 LEU A O 1
ATOM 675 N N . THR A 1 97 ? -15.18 -15.109 7.051 1 91.38 97 THR A N 1
ATOM 676 C CA . THR A 1 97 ? -15.602 -15.773 5.82 1 91.38 97 THR A CA 1
ATOM 677 C C . THR A 1 97 ? -14.391 -16.312 5.055 1 91.38 97 THR A C 1
ATOM 679 O O . THR A 1 97 ? -13.25 -15.984 5.379 1 91.38 97 THR A O 1
ATOM 682 N N . LEU A 1 98 ? -14.656 -17.172 4.094 1 93.25 98 LEU A N 1
ATOM 683 C CA . LEU A 1 98 ? -13.602 -17.609 3.195 1 93.25 98 LEU A CA 1
ATOM 684 C C . LEU A 1 98 ? -12.906 -16.422 2.533 1 93.25 98 LEU A C 1
ATOM 686 O O . LEU A 1 98 ? -11.68 -16.406 2.422 1 93.25 98 LEU A O 1
ATOM 690 N N . GLN A 1 99 ? -13.703 -15.484 2.191 1 91.62 99 GLN A N 1
ATOM 691 C CA . GLN A 1 99 ? -13.156 -14.305 1.53 1 91.62 99 GLN A CA 1
ATOM 692 C C . GLN A 1 99 ? -12.203 -13.547 2.451 1 91.62 99 GLN A C 1
ATOM 694 O O . GLN A 1 99 ? -11.148 -13.078 2.014 1 91.62 99 GLN A O 1
ATOM 699 N N . ASP A 1 100 ? -12.523 -13.445 3.676 1 89.38 100 ASP A N 1
ATOM 700 C CA . ASP A 1 100 ? -11.641 -12.812 4.656 1 89.38 100 ASP A CA 1
ATOM 701 C C . ASP A 1 100 ? -10.289 -13.523 4.707 1 89.38 100 ASP A C 1
ATOM 703 O O . ASP A 1 100 ? -9.242 -12.875 4.719 1 89.38 100 ASP A O 1
ATOM 707 N N . CYS A 1 101 ? -10.391 -14.789 4.684 1 95.06 101 CYS A N 1
ATOM 708 C CA . CYS A 1 101 ? -9.172 -15.57 4.844 1 95.06 101 CYS A CA 1
ATOM 709 C C . CYS A 1 101 ? -8.344 -15.562 3.566 1 95.06 101 CYS A C 1
ATOM 711 O O . CYS A 1 101 ? -7.109 -15.594 3.619 1 95.06 101 CYS A O 1
ATOM 713 N N . LEU A 1 102 ? -9.016 -15.57 2.424 1 95.88 102 LEU A N 1
ATOM 714 C CA . LEU A 1 102 ? -8.281 -15.445 1.167 1 95.88 102 LEU A CA 1
ATOM 715 C C . LEU A 1 102 ? -7.555 -14.109 1.091 1 95.88 102 LEU A C 1
ATOM 717 O O . LEU A 1 102 ? -6.445 -14.031 0.559 1 95.88 102 LEU A O 1
ATOM 721 N N . GLU A 1 103 ? -8.117 -13.094 1.643 1 92.44 103 GLU A N 1
ATOM 722 C CA . GLU A 1 103 ? -7.449 -11.797 1.739 1 92.44 103 GLU A CA 1
ATOM 723 C C . GLU A 1 103 ? -6.262 -11.859 2.697 1 92.44 103 GLU A C 1
ATOM 725 O O . GLU A 1 103 ? -5.191 -11.32 2.402 1 92.44 103 GLU A O 1
ATOM 730 N N . ALA A 1 104 ? -6.473 -12.531 3.752 1 93.94 104 ALA A N 1
ATOM 731 C CA . ALA A 1 104 ? -5.414 -12.672 4.75 1 93.94 104 ALA A CA 1
ATOM 732 C C . ALA A 1 104 ? -4.203 -13.398 4.172 1 93.94 104 ALA A C 1
ATOM 734 O O . ALA A 1 104 ? -3.062 -13.117 4.539 1 93.94 104 ALA A O 1
ATOM 735 N N . ALA A 1 105 ? -4.414 -14.297 3.279 1 96.94 105 ALA A N 1
ATOM 736 C CA . ALA A 1 105 ? -3.34 -15.07 2.662 1 96.94 105 ALA A CA 1
ATOM 737 C C . ALA A 1 105 ? -2.449 -14.18 1.8 1 96.94 105 ALA A C 1
ATOM 739 O O . ALA A 1 105 ? -1.295 -14.516 1.532 1 96.94 105 ALA A O 1
ATOM 740 N N . ARG A 1 106 ? -2.994 -13.023 1.374 1 95.44 106 ARG A N 1
ATOM 741 C CA . ARG A 1 106 ? -2.266 -12.141 0.472 1 95.44 106 ARG A CA 1
ATOM 742 C C . ARG A 1 106 ? -1.746 -10.914 1.212 1 95.44 106 ARG A C 1
ATOM 744 O O . ARG A 1 106 ? -1.068 -10.07 0.624 1 95.44 106 ARG A O 1
ATOM 751 N N . GLU A 1 107 ? -2.053 -10.883 2.473 1 90.88 107 GLU A N 1
ATOM 752 C CA . GLU A 1 107 ? -1.662 -9.719 3.264 1 90.88 107 GLU A CA 1
ATOM 753 C C . GLU A 1 107 ? -0.437 -10.023 4.121 1 90.88 107 GLU A C 1
ATOM 755 O O . GLU A 1 107 ? -0.331 -11.102 4.703 1 90.88 107 GLU A O 1
ATOM 760 N N . GLY A 1 108 ? 0.444 -9.094 4.152 1 89.81 108 GLY A N 1
ATOM 761 C CA . GLY A 1 108 ? 1.659 -9.188 4.945 1 89.81 108 GLY A CA 1
ATOM 762 C C . GLY A 1 108 ? 2.578 -7.992 4.766 1 89.81 108 GLY A C 1
ATOM 763 O O . GLY A 1 108 ? 2.164 -6.953 4.242 1 89.81 108 GLY A O 1
ATOM 764 N N . HIS A 1 109 ? 3.732 -8.117 5.34 1 86.38 109 HIS A N 1
ATOM 765 C CA . HIS A 1 109 ? 4.684 -7.02 5.238 1 86.38 109 HIS A CA 1
ATOM 766 C C . HIS A 1 109 ? 6.121 -7.52 5.32 1 86.38 109 HIS A C 1
ATOM 768 O O . HIS A 1 109 ? 6.367 -8.641 5.773 1 86.38 109 HIS A O 1
ATOM 774 N N . TRP A 1 110 ? 6.945 -6.668 4.836 1 87.5 110 TRP A N 1
ATOM 775 C CA . TRP A 1 110 ? 8.375 -6.961 4.914 1 87.5 110 TRP A CA 1
ATOM 776 C C . TRP A 1 110 ? 8.938 -6.547 6.27 1 87.5 110 TRP A C 1
ATOM 778 O O . TRP A 1 110 ? 8.688 -5.438 6.742 1 87.5 110 TRP A O 1
ATOM 788 N N . ARG A 1 111 ? 9.625 -7.398 6.848 1 85.56 111 ARG A N 1
ATOM 789 C CA . ARG A 1 111 ? 10.297 -7.152 8.125 1 85.56 111 ARG A CA 1
ATOM 790 C C . ARG A 1 111 ? 11.805 -7.328 7.996 1 85.56 111 ARG A C 1
ATOM 792 O O . ARG A 1 111 ? 12.273 -8.328 7.461 1 85.56 111 ARG A O 1
ATOM 799 N N . ARG A 1 112 ? 12.562 -6.391 8.562 1 83.5 112 ARG A N 1
ATOM 800 C CA . ARG A 1 112 ? 14.023 -6.43 8.5 1 83.5 112 ARG A CA 1
ATOM 801 C C . ARG A 1 112 ? 14.586 -7.57 9.344 1 83.5 112 ARG A C 1
ATOM 803 O O . ARG A 1 112 ? 14.125 -7.797 10.461 1 83.5 112 ARG A O 1
ATOM 810 N N . VAL A 1 113 ? 15.484 -8.219 8.688 1 86.38 113 VAL A N 1
ATOM 811 C CA . VAL A 1 113 ? 16.203 -9.289 9.375 1 86.38 113 VAL A CA 1
ATOM 812 C C . VAL A 1 113 ? 17.625 -8.828 9.703 1 86.38 113 VAL A C 1
ATOM 814 O O . VAL A 1 113 ? 18.391 -8.492 8.805 1 86.38 113 VAL A O 1
ATOM 817 N N . PHE A 1 114 ? 17.938 -8.812 10.922 1 81.06 114 PHE A N 1
ATOM 818 C CA . PHE A 1 114 ? 19.234 -8.289 11.344 1 81.06 114 PHE A CA 1
ATOM 819 C C . PHE A 1 114 ? 20.297 -9.391 11.344 1 81.06 114 PHE A C 1
ATOM 821 O O . PHE A 1 114 ? 21.469 -9.133 11.055 1 81.06 114 PHE A O 1
ATOM 828 N N . ASN A 1 115 ? 19.844 -10.547 11.695 1 79 115 ASN A N 1
ATOM 829 C CA . ASN A 1 115 ? 20.75 -11.68 11.609 1 79 115 ASN A CA 1
ATOM 830 C C . ASN A 1 115 ? 20.703 -12.336 10.234 1 79 115 ASN A C 1
ATOM 832 O O . ASN A 1 115 ? 19.75 -13.039 9.914 1 79 115 ASN A O 1
ATOM 836 N N . THR A 1 116 ? 21.75 -12.172 9.508 1 76.12 116 THR A N 1
ATOM 837 C CA . THR A 1 116 ? 21.719 -12.586 8.109 1 76.12 116 THR A CA 1
ATOM 838 C C . THR A 1 116 ? 22.344 -13.977 7.949 1 76.12 116 THR A C 1
ATOM 840 O O . THR A 1 116 ? 22.609 -14.406 6.832 1 76.12 116 THR A O 1
ATOM 843 N N . SER A 1 117 ? 22.562 -14.562 9.055 1 74.75 117 SER A N 1
ATOM 844 C CA . SER A 1 117 ? 23.062 -15.93 8.977 1 74.75 117 SER A CA 1
ATOM 845 C C . SER A 1 117 ? 21.969 -16.906 8.609 1 74.75 117 SER A C 1
ATOM 847 O O . SER A 1 117 ? 20.781 -16.562 8.633 1 74.75 117 SER A O 1
ATOM 849 N N . ASP A 1 118 ? 22.422 -18.016 8.102 1 73.69 118 ASP A N 1
ATOM 850 C CA . ASP A 1 118 ? 21.484 -19.078 7.773 1 73.69 118 ASP A CA 1
ATOM 851 C C . ASP A 1 118 ? 20.562 -19.391 8.961 1 73.69 118 ASP A C 1
ATOM 853 O O . ASP A 1 118 ? 21.047 -19.703 10.047 1 73.69 118 ASP A O 1
ATOM 857 N N . ARG A 1 119 ? 19.266 -19.172 8.703 1 80.5 119 ARG A N 1
ATOM 858 C CA . ARG A 1 119 ? 18.281 -19.297 9.773 1 80.5 119 ARG A CA 1
ATOM 859 C C . ARG A 1 119 ? 17.641 -20.688 9.773 1 80.5 119 ARG A C 1
ATOM 861 O O . ARG A 1 119 ? 16.812 -20.984 10.633 1 80.5 119 ARG A O 1
ATOM 868 N N . GLY A 1 120 ? 18.172 -21.562 8.898 1 79.62 120 GLY A N 1
ATOM 869 C CA . GLY A 1 120 ? 17.562 -22.875 8.828 1 79.62 120 GLY A CA 1
ATOM 870 C C . GLY A 1 120 ? 16.078 -22.828 8.5 1 79.62 120 GLY A C 1
ATOM 871 O O . GLY A 1 120 ? 15.68 -22.188 7.516 1 79.62 120 GLY A O 1
ATOM 872 N N . THR A 1 121 ? 15.305 -23.406 9.477 1 85.56 121 THR A N 1
ATOM 873 C CA . THR A 1 121 ? 13.867 -23.438 9.258 1 85.56 121 THR A CA 1
ATOM 874 C C . THR A 1 121 ? 13.227 -22.125 9.688 1 85.56 121 THR A C 1
ATOM 876 O O . THR A 1 121 ? 13.422 -21.656 10.812 1 85.56 121 THR A O 1
ATOM 879 N N . LEU A 1 122 ? 12.477 -21.656 8.773 1 91.56 122 LEU A N 1
ATOM 880 C CA . LEU A 1 122 ? 11.82 -20.375 9.047 1 91.56 122 LEU A CA 1
ATOM 881 C C . LEU A 1 122 ? 10.602 -20.578 9.945 1 91.56 122 LEU A C 1
ATOM 883 O O . LEU A 1 122 ? 9.945 -21.625 9.883 1 91.56 122 LEU A O 1
ATOM 887 N N . PRO A 1 123 ? 10.352 -19.562 10.766 1 91.88 123 PRO A N 1
ATOM 888 C CA . PRO A 1 123 ? 9.094 -19.594 11.523 1 91.88 123 PRO A CA 1
ATOM 889 C C . PRO A 1 123 ? 7.867 -19.703 10.625 1 91.88 123 PRO A C 1
ATOM 891 O O . PRO A 1 123 ? 7.895 -19.25 9.477 1 91.88 123 PRO A O 1
ATOM 894 N N . LEU A 1 124 ? 6.777 -20.25 11.141 1 92.81 124 LEU A N 1
ATOM 895 C CA . LEU A 1 124 ? 5.586 -20.562 10.359 1 92.81 124 LEU A CA 1
ATOM 896 C C . LEU A 1 124 ? 4.914 -19.281 9.859 1 92.81 124 LEU A C 1
ATOM 898 O O . LEU A 1 124 ? 4.23 -19.297 8.836 1 92.81 124 LEU A O 1
ATOM 902 N N . ASP A 1 125 ? 5.102 -18.219 10.57 1 94.56 125 ASP A N 1
ATOM 903 C CA . ASP A 1 125 ? 4.441 -16.969 10.188 1 94.56 125 ASP A CA 1
ATOM 904 C C . ASP A 1 125 ? 5.25 -16.219 9.133 1 94.56 125 ASP A C 1
ATOM 906 O O . ASP A 1 125 ? 4.816 -15.18 8.641 1 94.56 125 ASP A O 1
ATOM 910 N N . VAL A 1 126 ? 6.41 -16.797 8.781 1 95.19 126 VAL A N 1
ATOM 911 C CA . VAL A 1 126 ? 7.27 -16.219 7.762 1 95.19 126 VAL A CA 1
ATOM 912 C C . VAL A 1 126 ? 7.102 -16.969 6.445 1 95.19 126 VAL A C 1
ATOM 914 O O . VAL A 1 126 ? 7.43 -18.141 6.352 1 95.19 126 VAL A O 1
ATOM 917 N N . ALA A 1 127 ? 6.727 -16.203 5.445 1 94.62 127 ALA A N 1
ATOM 918 C CA . ALA A 1 127 ? 6.465 -16.828 4.156 1 94.62 127 ALA A CA 1
ATOM 919 C C . ALA A 1 127 ? 7.766 -17.125 3.412 1 94.62 127 ALA A C 1
ATOM 921 O O . ALA A 1 127 ? 7.875 -18.125 2.703 1 94.62 127 ALA A O 1
ATOM 922 N N . SER A 1 128 ? 8.711 -16.156 3.602 1 92.31 128 SER A N 1
ATOM 923 C CA . SER A 1 128 ? 9.922 -16.344 2.809 1 92.31 128 SER A CA 1
ATOM 924 C C . SER A 1 128 ? 11.07 -15.484 3.332 1 92.31 128 SER A C 1
ATOM 926 O O . SER A 1 128 ? 10.844 -14.367 3.801 1 92.31 128 SER A O 1
ATOM 928 N N . TRP A 1 129 ? 12.18 -16.047 3.205 1 91.12 129 TRP A N 1
ATOM 929 C CA . TRP A 1 129 ? 13.453 -15.352 3.389 1 91.12 129 TRP A CA 1
ATOM 930 C C . TRP A 1 129 ? 14.602 -16.141 2.768 1 91.12 129 TRP A C 1
ATOM 932 O O . TRP A 1 129 ? 14.648 -17.375 2.879 1 91.12 129 TRP A O 1
ATOM 942 N N . SER A 1 130 ? 15.445 -15.438 2.146 1 86.62 130 SER A N 1
ATOM 943 C CA . SER A 1 130 ? 16.625 -16.094 1.565 1 86.62 130 SER A CA 1
ATOM 944 C C . SER A 1 130 ? 17.891 -15.312 1.876 1 86.62 130 SER A C 1
ATOM 946 O O . SER A 1 130 ? 17.953 -14.094 1.68 1 86.62 130 SER A O 1
ATOM 948 N N . ALA A 1 131 ? 18.906 -16.031 2.252 1 86 131 ALA A N 1
ATOM 949 C CA . ALA A 1 131 ? 20.219 -15.414 2.533 1 86 131 ALA A CA 1
ATOM 950 C C . ALA A 1 131 ? 20.828 -14.836 1.264 1 86 131 ALA A C 1
ATOM 952 O O . ALA A 1 131 ? 21.641 -13.906 1.328 1 86 131 ALA A O 1
ATOM 953 N N . SER A 1 132 ? 20.469 -15.414 0.155 1 84.06 132 SER A N 1
ATOM 954 C CA . SER A 1 132 ? 21.031 -14.977 -1.117 1 84.06 132 SER A CA 1
ATOM 955 C C . SER A 1 132 ? 20.531 -13.578 -1.49 1 84.06 132 SER A C 1
ATOM 957 O O . SER A 1 132 ? 21.078 -12.938 -2.385 1 84.06 132 SER A O 1
ATOM 959 N N . ASP A 1 133 ? 19.562 -13.188 -0.726 1 86.81 133 ASP A N 1
ATOM 960 C CA . ASP A 1 133 ? 18.953 -11.906 -1.081 1 86.81 133 ASP A CA 1
ATOM 961 C C . ASP A 1 133 ? 19.391 -10.805 -0.12 1 86.81 133 ASP A C 1
ATOM 963 O O . ASP A 1 133 ? 18.797 -9.719 -0.097 1 86.81 133 ASP A O 1
ATOM 967 N N . VAL A 1 134 ? 20.406 -11.086 0.629 1 84.25 134 VAL A N 1
ATOM 968 C CA . VAL A 1 134 ? 21.016 -10.07 1.473 1 84.25 134 VAL A CA 1
ATOM 969 C C . VAL A 1 134 ? 21.719 -9.023 0.602 1 84.25 134 VAL A C 1
ATOM 971 O O . VAL A 1 134 ? 22.391 -9.375 -0.376 1 84.25 134 VAL A O 1
ATOM 974 N N . PHE A 1 135 ? 21.547 -7.785 0.957 1 78.94 135 PHE A N 1
ATOM 975 C CA . PHE A 1 135 ? 22.203 -6.738 0.176 1 78.94 135 PHE A CA 1
ATOM 976 C C . PHE A 1 135 ? 22.859 -5.715 1.089 1 78.94 135 PHE A C 1
ATOM 978 O O . PHE A 1 135 ? 22.5 -5.582 2.256 1 78.94 135 PHE A O 1
ATOM 985 N N . GLU A 1 136 ? 23.875 -5.164 0.484 1 78.44 136 GLU A N 1
ATOM 986 C CA . GLU A 1 136 ? 24.609 -4.145 1.221 1 78.44 136 GLU A CA 1
ATOM 987 C C . GLU A 1 136 ? 24.375 -2.754 0.641 1 78.44 136 GLU A C 1
ATOM 989 O O . GLU A 1 136 ? 24.359 -2.578 -0.579 1 78.44 136 GLU A O 1
ATOM 994 N N . TYR A 1 137 ? 24.125 -1.845 1.516 1 73.44 137 TYR A N 1
ATOM 995 C CA . TYR A 1 137 ? 23.984 -0.451 1.11 1 73.44 137 TYR A CA 1
ATOM 996 C C . TYR A 1 137 ? 24.609 0.484 2.141 1 73.44 137 TYR A C 1
ATOM 998 O O . TYR A 1 137 ? 24.266 0.43 3.324 1 73.44 137 TYR A O 1
ATOM 1006 N N . LYS A 1 138 ? 25.547 1.315 1.641 1 76.12 138 LYS A N 1
ATOM 1007 C CA . LYS A 1 138 ? 26.234 2.316 2.443 1 76.12 138 LYS A CA 1
ATOM 1008 C C . LYS A 1 138 ? 26.812 1.699 3.719 1 76.12 138 LYS A C 1
ATOM 1010 O O . LYS A 1 138 ? 26.656 2.256 4.809 1 76.12 138 LYS A O 1
ATOM 1015 N N . GLY A 1 139 ? 27.328 0.485 3.609 1 76.19 139 GLY A N 1
ATOM 1016 C CA . GLY A 1 139 ? 28.047 -0.159 4.688 1 76.19 139 GLY A CA 1
ATOM 1017 C C . GLY A 1 139 ? 27.172 -0.962 5.617 1 76.19 139 GLY A C 1
ATOM 1018 O O . GLY A 1 139 ? 27.641 -1.518 6.609 1 76.19 139 GLY A O 1
ATOM 1019 N N . GLU A 1 140 ? 25.875 -0.941 5.324 1 79.06 140 GLU A N 1
ATOM 1020 C CA . GLU A 1 140 ? 24.938 -1.728 6.125 1 79.06 140 GLU A CA 1
ATOM 1021 C C . GLU A 1 140 ? 24.375 -2.898 5.324 1 79.06 140 GLU A C 1
ATOM 1023 O O . GLU A 1 140 ? 24.094 -2.76 4.133 1 79.06 140 GLU A O 1
ATOM 1028 N N . MET A 1 141 ? 24.281 -4.047 6.035 1 80.75 141 MET A N 1
ATOM 1029 C CA . MET A 1 141 ? 23.656 -5.215 5.422 1 80.75 141 MET A CA 1
ATOM 1030 C C . MET A 1 141 ? 22.156 -5.234 5.688 1 80.75 141 MET A C 1
ATOM 1032 O O . MET A 1 141 ? 21.719 -4.992 6.812 1 80.75 141 MET A O 1
ATOM 1036 N N . PHE A 1 142 ? 21.469 -5.488 4.57 1 80 142 PHE A N 1
ATOM 1037 C CA . PHE A 1 142 ? 20.016 -5.516 4.684 1 80 142 PHE A CA 1
ATOM 1038 C C . PHE A 1 142 ? 19.453 -6.844 4.195 1 80 142 PHE A C 1
ATOM 1040 O O . PHE A 1 142 ? 19.953 -7.41 3.219 1 80 142 PHE A O 1
ATOM 1047 N N . SER A 1 143 ? 18.531 -7.336 4.965 1 83.31 143 SER A N 1
ATOM 1048 C CA . SER A 1 143 ? 17.719 -8.492 4.574 1 83.31 143 SER A CA 1
ATOM 1049 C C . SER A 1 143 ? 16.312 -8.391 5.117 1 83.31 143 SER A C 1
ATOM 1051 O O . SER A 1 143 ? 16.078 -7.816 6.188 1 83.31 143 SER A O 1
ATOM 1053 N N . TYR A 1 144 ? 15.438 -8.906 4.273 1 84.94 144 TYR A N 1
ATOM 1054 C CA . TYR A 1 144 ? 14.039 -8.797 4.676 1 84.94 144 TYR A CA 1
ATOM 1055 C C . TYR A 1 144 ? 13.312 -10.117 4.5 1 84.94 144 TYR A C 1
ATOM 1057 O O . TYR A 1 144 ? 13.594 -10.875 3.564 1 84.94 144 TYR A O 1
ATOM 1065 N N . GLU A 1 145 ? 12.469 -10.336 5.422 1 90.81 145 GLU A N 1
ATOM 1066 C CA . GLU A 1 145 ? 11.539 -11.461 5.332 1 90.81 145 GLU A CA 1
ATOM 1067 C C . GLU A 1 145 ? 10.094 -10.977 5.211 1 90.81 145 GLU A C 1
ATOM 1069 O O . GLU A 1 145 ? 9.773 -9.859 5.621 1 90.81 145 GLU A O 1
ATOM 1074 N N . TRP A 1 146 ? 9.305 -11.766 4.59 1 93.94 146 TRP A N 1
ATOM 1075 C CA . TRP A 1 146 ? 7.879 -11.453 4.508 1 93.94 146 TRP A CA 1
ATOM 1076 C C . TRP A 1 146 ? 7.105 -12.156 5.617 1 93.94 146 TRP A C 1
ATOM 1078 O O . TRP A 1 146 ? 7.156 -13.383 5.746 1 93.94 146 TRP A O 1
ATOM 1088 N N . VAL A 1 147 ? 6.352 -11.344 6.363 1 93 147 VAL A N 1
ATOM 1089 C CA . VAL A 1 147 ? 5.547 -11.859 7.469 1 93 147 VAL A CA 1
ATOM 1090 C C . VAL A 1 147 ? 4.066 -11.609 7.191 1 93 147 VAL A C 1
ATOM 1092 O O . VAL A 1 147 ? 3.684 -10.516 6.777 1 93 147 VAL A O 1
ATOM 1095 N N . TRP A 1 148 ? 3.303 -12.68 7.402 1 95.25 148 TRP A N 1
ATOM 1096 C CA . TRP A 1 148 ? 1.867 -12.516 7.207 1 95.25 148 TRP A CA 1
ATOM 1097 C C . TRP A 1 148 ? 1.272 -11.594 8.266 1 95.25 148 TRP A C 1
ATOM 1099 O O . TRP A 1 148 ? 1.836 -11.438 9.352 1 95.25 148 TRP A O 1
ATOM 1109 N N . GLY A 1 149 ? 0.142 -11.008 7.918 1 88.75 149 GLY A N 1
ATOM 1110 C CA . GLY A 1 149 ? -0.565 -10.125 8.836 1 88.75 149 GLY A CA 1
ATOM 1111 C C . GLY A 1 149 ? -1.201 -10.867 10 1 88.75 149 GLY A C 1
ATOM 1112 O O . GLY A 1 149 ? -1.178 -12.094 10.047 1 88.75 149 GLY A O 1
ATOM 1113 N N . PRO A 1 150 ? -1.794 -10.188 10.867 1 81.94 150 PRO A N 1
ATOM 1114 C CA . PRO A 1 150 ? -2.303 -10.766 12.109 1 81.94 150 PRO A CA 1
ATOM 1115 C C . PRO A 1 150 ? -3.463 -11.734 11.883 1 81.94 150 PRO A C 1
ATOM 1117 O O . PRO A 1 150 ? -3.639 -12.688 12.641 1 81.94 150 PRO A O 1
ATOM 1120 N N . GLN A 1 151 ? -4.234 -11.57 10.883 1 88.5 151 GLN A N 1
ATOM 1121 C CA . GLN A 1 151 ? -5.398 -12.414 10.648 1 88.5 151 GLN A CA 1
ATOM 1122 C C . GLN A 1 151 ? -4.992 -13.773 10.086 1 88.5 151 GLN A C 1
ATOM 1124 O O . GLN A 1 151 ? -5.793 -14.711 10.062 1 88.5 151 GLN A O 1
ATOM 1129 N N . ALA A 1 152 ? -3.771 -13.82 9.609 1 94.19 152 ALA A N 1
ATOM 1130 C CA . ALA A 1 152 ? -3.297 -15.047 8.969 1 94.19 152 ALA A CA 1
ATOM 1131 C C . ALA A 1 152 ? -3.318 -16.219 9.953 1 94.19 152 ALA A C 1
ATOM 1133 O O . ALA A 1 152 ? -3.738 -17.312 9.594 1 94.19 152 ALA A O 1
ATOM 1134 N N . ALA A 1 153 ? -3.025 -15.93 11.141 1 92.19 153 ALA A N 1
ATOM 1135 C CA . ALA A 1 153 ? -2.975 -17 12.141 1 92.19 153 ALA A CA 1
ATOM 1136 C C . ALA A 1 153 ? -4.367 -17.562 12.398 1 92.19 153 ALA A C 1
ATOM 1138 O O . ALA A 1 153 ? -4.527 -18.781 12.531 1 92.19 153 ALA A O 1
ATOM 1139 N N . THR A 1 154 ? -5.312 -16.734 12.422 1 92.06 154 THR A N 1
ATOM 1140 C CA . THR A 1 154 ? -6.684 -17.172 12.664 1 92.06 154 THR A CA 1
ATOM 1141 C C . THR A 1 154 ? -7.188 -18.031 11.508 1 92.06 154 THR A C 1
ATOM 1143 O O . THR A 1 154 ? -7.988 -18.953 11.711 1 92.06 154 THR A O 1
ATOM 1146 N N . CYS A 1 155 ? -6.688 -17.781 10.359 1 95.56 155 CYS A N 1
ATOM 1147 C CA . CYS A 1 155 ? -7.109 -18.5 9.156 1 95.56 155 CYS A CA 1
ATOM 1148 C C . CYS A 1 155 ? -6.262 -19.75 8.945 1 95.56 155 CYS A C 1
ATOM 1150 O O . CYS A 1 155 ? -6.453 -20.469 7.961 1 95.56 155 CYS A O 1
ATOM 1152 N N . GLY A 1 156 ? -5.293 -19.922 9.828 1 94.94 156 GLY A N 1
ATOM 1153 C CA . GLY A 1 156 ? -4.43 -21.094 9.695 1 94.94 156 GLY A CA 1
ATOM 1154 C C . GLY A 1 156 ? -3.395 -20.938 8.602 1 94.94 156 GLY A C 1
ATOM 1155 O O . GLY A 1 156 ? -2.877 -21.938 8.094 1 94.94 156 GLY A O 1
ATOM 1156 N N . ILE A 1 157 ? -3.117 -19.75 8.172 1 97.31 157 ILE A N 1
ATOM 1157 C CA . ILE A 1 157 ? -2.105 -19.484 7.156 1 97.31 157 ILE A CA 1
ATOM 1158 C C . ILE A 1 157 ? -0.712 -19.625 7.766 1 97.31 157 ILE A C 1
ATOM 1160 O O . ILE A 1 157 ? -0.436 -19.078 8.836 1 97.31 157 ILE A O 1
ATOM 1164 N N . ARG A 1 158 ? 0.08 -20.328 7.059 1 96.44 158 ARG A N 1
ATOM 1165 C CA . ARG A 1 158 ? 1.443 -20.625 7.492 1 96.44 158 ARG A CA 1
ATOM 1166 C C . ARG A 1 158 ? 2.332 -20.984 6.305 1 96.44 158 ARG A C 1
ATOM 1168 O O . ARG A 1 158 ? 1.834 -21.25 5.207 1 96.44 158 ARG A O 1
ATOM 1175 N N . ARG A 1 159 ? 3.557 -20.922 6.59 1 96.69 159 ARG A N 1
ATOM 1176 C CA . ARG A 1 159 ? 4.477 -21.406 5.57 1 96.69 159 ARG A CA 1
ATOM 1177 C C . ARG A 1 159 ? 4.242 -22.891 5.281 1 96.69 159 ARG A C 1
ATOM 1179 O O . ARG A 1 159 ? 4.176 -23.703 6.203 1 96.69 159 ARG A O 1
ATOM 1186 N N . ARG A 1 160 ? 4.168 -23.172 4.016 1 96.06 160 ARG A N 1
ATOM 1187 C CA . ARG A 1 160 ? 3.928 -24.547 3.611 1 96.06 160 ARG A CA 1
ATOM 1188 C C . ARG A 1 160 ? 5.203 -25.203 3.078 1 96.06 160 ARG A C 1
ATOM 1190 O O . ARG A 1 160 ? 5.945 -24.578 2.314 1 96.06 160 ARG A O 1
ATOM 1197 N N . SER A 1 161 ? 5.367 -26.406 3.537 1 93.44 161 SER A N 1
ATOM 1198 C CA . SER A 1 161 ? 6.492 -27.188 3.033 1 93.44 161 SER A CA 1
ATOM 1199 C C . SER A 1 161 ? 6.25 -27.641 1.596 1 93.44 161 SER A C 1
ATOM 1201 O O . SER A 1 161 ? 5.133 -27.547 1.088 1 93.44 161 SER A O 1
ATOM 1203 N N . LYS A 1 162 ? 7.324 -28.172 1.01 1 93.75 162 LYS A N 1
ATOM 1204 C CA . LYS A 1 162 ? 7.207 -28.719 -0.338 1 93.75 162 LYS A CA 1
ATOM 1205 C C . LYS A 1 162 ? 6.168 -29.828 -0.392 1 93.75 162 LYS A C 1
ATOM 1207 O O . LYS A 1 162 ? 5.391 -29.922 -1.344 1 93.75 162 LYS A O 1
ATOM 1212 N N . ALA A 1 163 ? 6.156 -30.594 0.653 1 94 163 ALA A N 1
ATOM 1213 C CA . ALA A 1 163 ? 5.203 -31.688 0.72 1 94 163 ALA A CA 1
ATOM 1214 C C . ALA A 1 163 ? 3.77 -31.172 0.812 1 94 163 ALA A C 1
ATOM 1216 O O . ALA A 1 163 ? 2.861 -31.734 0.186 1 94 163 ALA A O 1
ATOM 1217 N N . GLU A 1 164 ? 3.596 -30.156 1.54 1 94.62 164 GLU A N 1
ATOM 1218 C CA . GLU A 1 164 ? 2.26 -29.578 1.68 1 94.62 164 GLU A CA 1
ATOM 1219 C C . GLU A 1 164 ? 1.807 -28.906 0.384 1 94.62 164 GLU A C 1
ATOM 1221 O O . GLU A 1 164 ? 0.626 -28.969 0.032 1 94.62 164 GLU A O 1
ATOM 1226 N N . VAL A 1 165 ? 2.729 -28.281 -0.295 1 96.31 165 VAL A N 1
ATOM 1227 C CA . VAL A 1 165 ? 2.42 -27.672 -1.58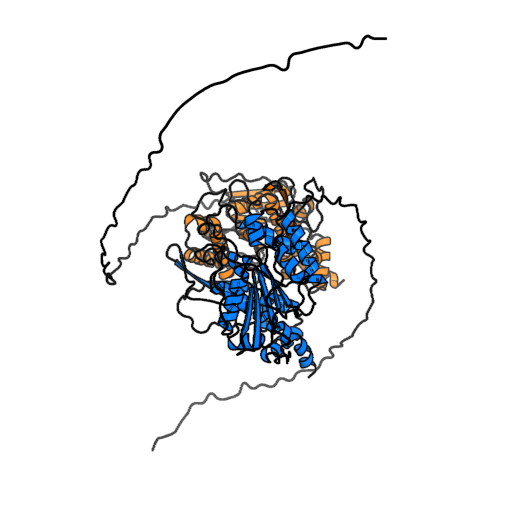9 1 96.31 165 VAL A CA 1
ATOM 1228 C C . VAL A 1 165 ? 1.968 -28.766 -2.566 1 96.31 165 VAL A C 1
ATOM 1230 O O . VAL A 1 165 ? 0.937 -28.609 -3.229 1 96.31 165 VAL A O 1
ATOM 1233 N N . ALA A 1 166 ? 2.688 -29.828 -2.588 1 95.62 166 ALA A N 1
ATOM 1234 C CA . ALA A 1 166 ? 2.355 -30.953 -3.467 1 95.62 166 ALA A CA 1
ATOM 1235 C C . ALA A 1 166 ? 0.985 -31.531 -3.125 1 95.62 166 ALA A C 1
ATOM 1237 O O . ALA A 1 166 ? 0.178 -31.797 -4.02 1 95.62 166 ALA A O 1
ATOM 1238 N N . ALA A 1 167 ? 0.757 -31.656 -1.872 1 94.44 167 ALA A N 1
ATOM 1239 C CA . ALA A 1 167 ? -0.521 -32.219 -1.434 1 94.44 167 ALA A CA 1
ATOM 1240 C C . ALA A 1 167 ? -1.679 -31.297 -1.818 1 94.44 167 ALA A C 1
ATOM 1242 O O . ALA A 1 167 ? -2.734 -31.766 -2.248 1 94.44 167 ALA A O 1
ATOM 1243 N N . THR A 1 168 ? -1.482 -30.031 -1.696 1 95.75 168 THR A N 1
ATOM 1244 C CA . THR A 1 168 ? -2.521 -29.062 -1.998 1 95.75 168 THR A CA 1
ATOM 1245 C C . THR A 1 168 ? -2.84 -29.047 -3.49 1 95.75 168 THR A C 1
ATOM 1247 O O . THR A 1 168 ? -3.996 -28.875 -3.883 1 95.75 168 THR A O 1
ATOM 1250 N N . LEU A 1 169 ? -1.861 -29.297 -4.285 1 96.56 169 LEU A N 1
ATOM 1251 C CA . LEU A 1 169 ? -2.039 -29.156 -5.727 1 96.56 169 LEU A CA 1
ATOM 1252 C C . LEU A 1 169 ? -2.299 -30.516 -6.379 1 96.56 169 LEU A C 1
ATOM 1254 O O . LEU A 1 169 ? -2.521 -30.594 -7.59 1 96.56 169 LEU A O 1
ATOM 1258 N N . SER A 1 170 ? -2.25 -31.5 -5.582 1 94.62 170 SER A N 1
ATOM 1259 C CA . SER A 1 170 ? -2.434 -32.844 -6.145 1 94.62 170 SER A CA 1
ATOM 1260 C C . SER A 1 170 ? -3.738 -32.938 -6.926 1 94.62 170 SER A C 1
ATOM 1262 O O . SER A 1 170 ? -4.805 -32.594 -6.41 1 94.62 170 SER A O 1
ATOM 1264 N N . GLY A 1 171 ? -3.676 -33.312 -8.156 1 93.62 171 GLY A N 1
ATOM 1265 C CA . GLY A 1 171 ? -4.832 -33.469 -9.031 1 93.62 171 GLY A CA 1
ATOM 1266 C C . GLY A 1 171 ? -5.242 -32.188 -9.727 1 93.62 171 GLY A C 1
ATOM 1267 O O . GLY A 1 171 ? -6.164 -32.188 -10.539 1 93.62 171 GLY A O 1
ATOM 1268 N N . ALA A 1 172 ? -4.551 -31.141 -9.445 1 95.56 172 ALA A N 1
ATOM 1269 C CA . ALA A 1 172 ? -4.957 -29.844 -9.961 1 95.56 172 ALA A CA 1
ATOM 1270 C C . ALA A 1 172 ? -4.438 -29.625 -11.383 1 95.56 172 ALA A C 1
ATOM 1272 O O . ALA A 1 172 ? -3.369 -30.141 -11.742 1 95.56 172 ALA A O 1
ATOM 1273 N N . ARG A 1 173 ? -5.207 -28.953 -12.141 1 96.56 173 ARG A N 1
ATOM 1274 C CA . ARG A 1 173 ? -4.824 -28.453 -13.461 1 96.56 173 ARG A CA 1
ATOM 1275 C C . ARG A 1 173 ? -4.645 -26.938 -13.43 1 96.56 173 ARG A C 1
ATOM 1277 O O . ARG A 1 173 ? -5.566 -26.203 -13.07 1 96.56 173 ARG A O 1
ATOM 1284 N N . LEU A 1 174 ? -3.459 -26.531 -13.844 1 97.88 174 LEU A N 1
ATOM 1285 C CA . LEU A 1 174 ? -3.158 -25.109 -13.844 1 97.88 174 LEU A CA 1
ATOM 1286 C C . LEU A 1 174 ? -2.908 -24.594 -15.258 1 97.88 174 LEU A C 1
ATOM 1288 O O . LEU A 1 174 ? -2.238 -25.266 -16.047 1 97.88 174 LEU A O 1
ATOM 1292 N N . LEU A 1 175 ? -3.527 -23.531 -15.578 1 98.06 175 LEU A N 1
ATOM 1293 C CA . LEU A 1 175 ? -3.221 -22.797 -16.797 1 98.06 175 LEU A CA 1
ATOM 1294 C C . LEU A 1 175 ? -2.605 -21.438 -16.484 1 98.06 175 LEU A C 1
ATOM 1296 O O . LEU A 1 175 ? -3.238 -20.609 -15.828 1 98.06 175 LEU A O 1
ATOM 1300 N N . LEU A 1 176 ? -1.384 -21.25 -16.891 1 97.69 176 LEU A N 1
ATOM 1301 C CA . LEU A 1 176 ? -0.655 -20 -16.703 1 97.69 176 LEU A CA 1
ATOM 1302 C C . LEU A 1 176 ? -0.494 -19.25 -18.031 1 97.69 176 LEU A C 1
ATOM 1304 O O . LEU A 1 176 ? 0.236 -19.703 -18.906 1 97.69 176 LEU A O 1
ATOM 1308 N N . LEU A 1 177 ? -1.193 -18.172 -18.094 1 96.56 177 LEU A N 1
ATOM 1309 C CA . LEU A 1 177 ? -1.228 -17.344 -19.312 1 96.56 177 LEU A CA 1
ATOM 1310 C C . LEU A 1 177 ? -0.583 -15.984 -19.047 1 96.56 177 LEU A C 1
ATOM 1312 O O . LEU A 1 177 ? -1.148 -15.148 -18.344 1 96.56 177 LEU A O 1
ATOM 1316 N N . GLY A 1 178 ? 0.609 -15.734 -19.609 1 95.12 178 GLY A N 1
ATOM 1317 C CA . GLY A 1 178 ? 1.173 -14.422 -19.359 1 95.12 178 GLY A CA 1
ATOM 1318 C C . GLY A 1 178 ? 2.617 -14.297 -19.812 1 95.12 178 GLY A C 1
ATOM 1319 O O . GLY A 1 178 ? 3.076 -15.062 -20.672 1 95.12 178 GLY A O 1
ATOM 1320 N N . ASP A 1 179 ? 3.281 -13.266 -19.359 1 92.75 179 ASP A N 1
ATOM 1321 C CA . ASP A 1 179 ? 4.652 -12.961 -19.766 1 92.75 179 ASP A CA 1
ATOM 1322 C C . ASP A 1 179 ? 5.66 -13.617 -18.828 1 92.75 179 ASP A C 1
ATOM 1324 O O . ASP A 1 179 ? 5.41 -14.711 -18.312 1 92.75 179 ASP A O 1
ATOM 1328 N N . SER A 1 180 ? 6.863 -13.047 -18.719 1 92.62 180 SER A N 1
ATOM 1329 C CA . SER A 1 180 ? 7.941 -13.664 -17.953 1 92.62 180 SER A CA 1
ATOM 1330 C C . SER A 1 180 ? 7.598 -13.75 -16.469 1 92.62 180 SER A C 1
ATOM 1332 O O . SER A 1 180 ? 8.078 -14.633 -15.766 1 92.62 180 SER A O 1
ATOM 1334 N N . HIS A 1 181 ? 6.805 -12.867 -15.992 1 94.19 181 HIS A N 1
ATOM 1335 C CA . HIS A 1 181 ? 6.438 -12.93 -14.578 1 94.19 181 HIS A CA 1
ATOM 1336 C C . HIS A 1 181 ? 5.613 -14.172 -14.281 1 94.19 181 HIS A C 1
ATOM 1338 O O . HIS A 1 181 ? 5.828 -14.836 -13.258 1 94.19 181 HIS A O 1
ATOM 1344 N N . VAL A 1 182 ? 4.699 -14.469 -15.164 1 96.12 182 VAL A N 1
ATOM 1345 C CA . VAL A 1 182 ? 3.898 -15.68 -15.016 1 96.12 182 VAL A CA 1
ATOM 1346 C C . VAL A 1 182 ? 4.781 -16.906 -15.219 1 96.12 182 VAL A C 1
ATOM 1348 O O . VAL A 1 182 ? 4.621 -17.922 -14.523 1 96.12 182 VAL A O 1
ATOM 1351 N N . ARG A 1 183 ? 5.684 -16.812 -16.094 1 95.31 183 ARG A N 1
ATOM 1352 C CA . ARG A 1 183 ? 6.625 -17.906 -16.297 1 95.31 183 ARG A CA 1
ATOM 1353 C C . ARG A 1 183 ? 7.438 -18.172 -15.031 1 95.31 183 ARG A C 1
ATOM 1355 O O . ARG A 1 183 ? 7.703 -19.328 -14.68 1 95.31 183 ARG A O 1
ATOM 1362 N N . TYR A 1 184 ? 7.832 -17.125 -14.359 1 95.44 184 TYR A N 1
ATOM 1363 C CA . TYR A 1 184 ? 8.57 -17.281 -13.109 1 95.44 184 TYR A CA 1
ATOM 1364 C C . TYR A 1 184 ? 7.734 -18.031 -12.078 1 95.44 184 TYR A C 1
ATOM 1366 O O . TYR A 1 184 ? 8.242 -18.906 -11.375 1 95.44 184 TYR A O 1
ATOM 1374 N N . LEU A 1 185 ? 6.492 -17.672 -12.016 1 96.56 185 LEU A N 1
ATOM 1375 C CA . LEU A 1 185 ? 5.621 -18.406 -11.102 1 96.56 185 LEU A CA 1
ATOM 1376 C C . LEU A 1 185 ? 5.531 -19.875 -11.5 1 96.56 185 LEU A C 1
ATOM 1378 O O . LEU A 1 185 ? 5.629 -20.766 -10.641 1 96.56 185 LEU A O 1
ATOM 1382 N N . HIS A 1 186 ? 5.387 -20.109 -12.758 1 96.69 186 HIS A N 1
ATOM 1383 C CA . HIS A 1 186 ? 5.422 -21.484 -13.25 1 96.69 186 HIS A CA 1
ATOM 1384 C C . HIS A 1 186 ? 6.68 -22.219 -12.773 1 96.69 186 HIS A C 1
ATOM 1386 O O . HIS A 1 186 ? 6.605 -23.328 -12.266 1 96.69 186 HIS A O 1
ATOM 1392 N N . ASN A 1 187 ? 7.777 -21.578 -12.984 1 96.31 187 ASN A N 1
ATOM 1393 C CA . ASN A 1 187 ? 9.055 -22.219 -12.68 1 96.31 187 ASN A CA 1
ATOM 1394 C C . ASN A 1 187 ? 9.203 -22.484 -11.18 1 96.31 187 ASN A C 1
ATOM 1396 O O . ASN A 1 187 ? 9.758 -23.5 -10.781 1 96.31 187 ASN A O 1
ATOM 1400 N N . TRP A 1 188 ? 8.742 -21.609 -10.43 1 95.62 188 TRP A N 1
ATOM 1401 C CA . TRP A 1 188 ? 8.781 -21.828 -8.984 1 95.62 188 TRP A CA 1
ATOM 1402 C C . TRP A 1 188 ? 7.883 -22.984 -8.578 1 95.62 188 TRP A C 1
ATOM 1404 O O . TRP A 1 188 ? 8.258 -23.812 -7.738 1 95.62 188 TRP A O 1
ATOM 1414 N N . LEU A 1 189 ? 6.723 -23.047 -9.18 1 96.62 189 LEU A N 1
ATOM 1415 C CA . LEU A 1 189 ? 5.836 -24.188 -8.938 1 96.62 189 LEU A CA 1
ATOM 1416 C C . LEU A 1 189 ? 6.477 -25.484 -9.414 1 96.62 189 LEU A C 1
ATOM 1418 O O . LEU A 1 189 ? 6.508 -26.469 -8.672 1 96.62 189 LEU A O 1
ATOM 1422 N N . ALA A 1 190 ? 7.02 -25.422 -10.594 1 96.69 190 ALA A N 1
ATOM 1423 C CA . ALA A 1 190 ? 7.645 -26.609 -11.18 1 96.69 190 ALA A CA 1
ATOM 1424 C C . ALA A 1 190 ? 8.797 -27.109 -10.305 1 96.69 190 ALA A C 1
ATOM 1426 O O . ALA A 1 190 ? 8.891 -28.297 -10.008 1 96.69 190 ALA A O 1
ATOM 1427 N N . THR A 1 191 ? 9.578 -26.172 -9.883 1 95.12 191 THR A N 1
ATOM 1428 C CA . THR A 1 191 ? 10.727 -26.531 -9.047 1 95.12 191 THR A CA 1
ATOM 1429 C C . THR A 1 191 ? 10.258 -27.125 -7.723 1 95.12 191 THR A C 1
ATOM 1431 O O . THR A 1 191 ? 10.805 -28.125 -7.258 1 95.12 191 THR A O 1
ATOM 1434 N N . THR A 1 192 ? 9.289 -26.531 -7.16 1 95.12 192 THR A N 1
ATOM 1435 C CA . THR A 1 192 ? 8.773 -26.969 -5.871 1 95.12 192 THR A CA 1
ATOM 1436 C C . THR A 1 192 ? 8.148 -28.359 -5.988 1 95.12 192 THR A C 1
ATOM 1438 O O . THR A 1 192 ? 8.273 -29.188 -5.074 1 95.12 192 THR A O 1
ATOM 1441 N N . LEU A 1 193 ? 7.566 -28.672 -7.148 1 96.25 193 LEU A N 1
ATOM 1442 C CA . LEU A 1 193 ? 6.805 -29.906 -7.34 1 96.25 193 LEU A CA 1
ATOM 1443 C C . LEU A 1 193 ? 7.664 -30.984 -8.008 1 96.25 193 LEU A C 1
ATOM 1445 O O . LEU A 1 193 ? 7.223 -32.125 -8.18 1 96.25 193 LEU A O 1
ATOM 1449 N N . GLY A 1 194 ? 8.867 -30.609 -8.406 1 95.25 194 GLY A N 1
ATOM 1450 C CA . GLY A 1 194 ? 9.758 -31.547 -9.078 1 95.25 194 GLY A CA 1
ATOM 1451 C C . GLY A 1 194 ? 9.547 -31.594 -10.578 1 95.25 194 GLY A C 1
ATOM 1452 O O . GLY A 1 194 ? 9.805 -32.625 -11.211 1 95.25 194 GLY A O 1
ATOM 1453 N N . GLY A 1 195 ? 8.969 -30.578 -11.133 1 95.88 195 GLY A N 1
ATOM 1454 C CA . GLY A 1 195 ? 8.773 -30.5 -12.57 1 95.88 195 GLY A CA 1
ATOM 1455 C C . GLY A 1 195 ? 9.922 -29.797 -13.281 1 95.88 195 GLY A C 1
ATOM 1456 O O . GLY A 1 195 ? 11 -29.609 -12.711 1 95.88 195 GLY A O 1
ATOM 1457 N N . LYS A 1 196 ? 9.664 -29.516 -14.531 1 94.88 196 LYS A N 1
ATOM 1458 C CA . LYS A 1 196 ? 10.68 -28.891 -15.375 1 94.88 196 LYS A CA 1
ATOM 1459 C C . LYS A 1 196 ? 10.461 -27.375 -15.469 1 94.88 196 LYS A C 1
ATOM 1461 O O . LYS A 1 196 ? 9.336 -26.922 -15.688 1 94.88 196 LYS A O 1
ATOM 1466 N N . GLU A 1 197 ? 11.539 -26.688 -15.297 1 94.44 197 GLU A N 1
ATOM 1467 C CA . GLU A 1 197 ? 11.492 -25.234 -15.508 1 94.44 197 GLU A CA 1
ATOM 1468 C C . GLU A 1 197 ? 11.5 -24.906 -17 1 94.44 197 GLU A C 1
ATOM 1470 O O . GLU A 1 197 ? 12.078 -25.625 -17.797 1 94.44 197 GLU A O 1
ATOM 1475 N N . LEU A 1 198 ? 10.859 -23.812 -17.219 1 92.25 198 LEU A N 1
ATOM 1476 C CA . LEU A 1 198 ? 10.875 -23.281 -18.578 1 92.25 198 LEU A CA 1
ATOM 1477 C C . LEU A 1 198 ? 12.008 -22.281 -18.766 1 92.25 198 LEU A C 1
ATOM 1479 O O . LEU A 1 198 ? 12.312 -21.516 -17.859 1 92.25 198 LEU A O 1
ATOM 1483 N N . PRO A 1 199 ? 12.562 -22.281 -19.906 1 85.38 199 PRO A N 1
ATOM 1484 C CA . PRO A 1 199 ? 13.664 -21.359 -20.172 1 85.38 199 PRO A CA 1
ATOM 1485 C C . PRO A 1 199 ? 13.188 -19.922 -20.391 1 85.38 199 PRO A C 1
ATOM 1487 O O . PRO A 1 199 ? 11.992 -19.688 -20.594 1 85.38 199 PRO A O 1
ATOM 1490 N N . LYS A 1 200 ? 14.266 -19.062 -20.266 1 80.94 200 LYS A N 1
ATOM 1491 C CA . LYS A 1 200 ? 13.984 -17.672 -20.625 1 80.94 200 LYS A CA 1
ATOM 1492 C C . LYS A 1 200 ? 13.609 -17.562 -22.109 1 80.94 200 LYS A C 1
ATOM 1494 O O . LYS A 1 200 ? 14.219 -18.219 -22.953 1 80.94 200 LYS A O 1
ATOM 1499 N N . TRP A 1 201 ? 12.562 -16.781 -22.234 1 69.75 201 TRP A N 1
ATOM 1500 C CA . TRP A 1 201 ? 12.203 -16.484 -23.625 1 69.75 201 TRP A CA 1
ATOM 1501 C C . TRP A 1 201 ? 13.133 -15.414 -24.203 1 69.75 201 TRP A C 1
ATOM 1503 O O . TRP A 1 201 ? 13.32 -14.352 -23.609 1 69.75 201 TRP A O 1
ATOM 1513 N N . THR A 1 202 ? 13.867 -15.664 -25.188 1 61.56 202 THR A N 1
ATOM 1514 C CA . THR A 1 202 ? 14.891 -14.781 -25.75 1 61.56 202 THR A CA 1
ATOM 1515 C C . THR A 1 202 ? 14.273 -13.836 -26.781 1 61.56 202 THR A C 1
ATOM 1517 O O . THR A 1 202 ? 14.984 -13.008 -27.359 1 61.56 202 THR A O 1
ATOM 1520 N N . GLY A 1 203 ? 13.031 -13.695 -26.828 1 59.69 203 GLY A N 1
ATOM 1521 C CA . GLY A 1 203 ? 12.391 -12.781 -27.766 1 59.69 203 GLY A CA 1
ATOM 1522 C C . GLY A 1 203 ? 12.367 -13.297 -29.188 1 59.69 203 GLY A C 1
ATOM 1523 O O . GLY A 1 203 ? 11.547 -12.859 -30 1 59.69 203 GLY A O 1
ATOM 1524 N N . SER A 1 204 ? 13.344 -13.953 -29.656 1 53.16 204 SER A N 1
ATOM 1525 C CA . SER A 1 204 ? 13.492 -14.336 -31.062 1 53.16 204 SER A CA 1
ATOM 1526 C C . SER A 1 204 ? 12.805 -15.664 -31.344 1 53.16 204 SER A C 1
ATOM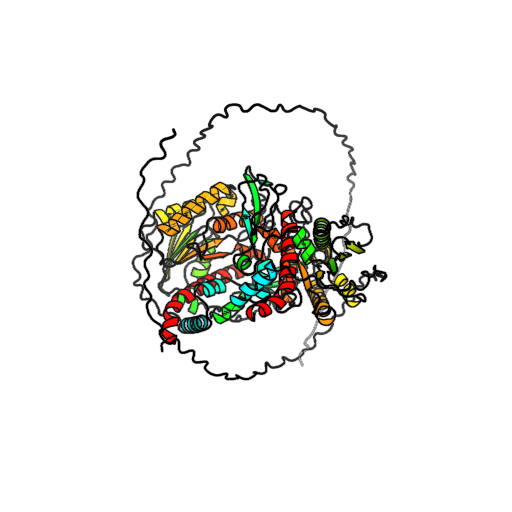 1528 O O . SER A 1 204 ? 12.656 -16.062 -32.5 1 53.16 204 SER A O 1
ATOM 1530 N N . GLY A 1 205 ? 12.055 -16.047 -30.438 1 55.56 205 GLY A N 1
ATOM 1531 C CA . GLY A 1 205 ? 11.43 -17.328 -30.703 1 55.56 205 GLY A CA 1
ATOM 1532 C C . GLY A 1 205 ? 9.93 -17.328 -30.484 1 55.56 205 GLY A C 1
ATOM 1533 O O . GLY A 1 205 ? 9.336 -16.266 -30.234 1 55.56 205 GLY A O 1
ATOM 1534 N N . SER A 1 206 ? 9.305 -18.391 -30.969 1 65.94 206 SER A N 1
ATOM 1535 C CA . SER A 1 206 ? 7.867 -18.594 -30.781 1 65.94 206 SER A CA 1
ATOM 1536 C C . SER A 1 206 ? 7.488 -18.5 -29.312 1 65.94 206 SER A C 1
ATOM 1538 O O . SER A 1 206 ? 8.25 -18.938 -28.438 1 65.94 206 SER A O 1
ATOM 1540 N N . PRO A 1 207 ? 6.398 -17.781 -29.156 1 76.12 207 PRO A N 1
ATOM 1541 C CA . PRO A 1 207 ? 5.902 -17.812 -27.766 1 76.12 207 PRO A CA 1
ATOM 1542 C C . PRO A 1 207 ? 5.898 -19.219 -27.188 1 76.12 207 PRO A C 1
ATOM 1544 O O . PRO A 1 207 ? 5.68 -20.203 -27.906 1 76.12 207 PRO A O 1
ATOM 1547 N N . ILE A 1 208 ? 6.344 -19.344 -26 1 80.06 208 ILE A N 1
ATOM 1548 C CA . ILE A 1 208 ? 6.387 -20.625 -25.312 1 80.06 208 ILE A CA 1
ATOM 1549 C C . ILE A 1 208 ? 4.969 -21.125 -25.047 1 80.06 208 ILE A C 1
ATOM 1551 O O . ILE A 1 208 ? 4.156 -20.406 -24.453 1 80.06 208 ILE A O 1
ATOM 1555 N N . GLU A 1 209 ? 4.676 -22.188 -25.609 1 87.25 209 GLU A N 1
ATOM 1556 C CA . GLU A 1 209 ? 3.451 -22.922 -25.297 1 87.25 209 GLU A CA 1
ATOM 1557 C C . GLU A 1 209 ? 3.758 -24.359 -24.906 1 87.25 209 GLU A C 1
ATOM 1559 O O . GLU A 1 209 ? 4.105 -25.188 -25.766 1 87.25 209 GLU A O 1
ATOM 1564 N N . ILE A 1 210 ? 3.637 -24.578 -23.609 1 87.5 210 ILE A N 1
ATOM 1565 C CA . ILE A 1 210 ? 4.07 -25.875 -23.125 1 87.5 210 ILE A CA 1
ATOM 1566 C C . ILE A 1 210 ? 3.062 -26.422 -22.109 1 87.5 210 ILE A C 1
ATOM 1568 O O . ILE A 1 210 ? 2.371 -25.641 -21.453 1 87.5 210 ILE A O 1
ATOM 1572 N N . ASN A 1 211 ? 2.99 -27.719 -22.109 1 90.69 211 ASN A N 1
ATOM 1573 C CA . ASN A 1 211 ? 2.254 -28.469 -21.094 1 90.69 211 ASN A CA 1
ATOM 1574 C C . ASN A 1 211 ? 3.135 -29.516 -20.422 1 90.69 211 ASN A C 1
ATOM 1576 O O . ASN A 1 211 ? 3.971 -30.141 -21.078 1 90.69 211 ASN A O 1
ATOM 1580 N N . GLN A 1 212 ? 2.988 -29.562 -19.141 1 92.38 212 GLN A N 1
ATOM 1581 C CA . GLN A 1 212 ? 3.699 -30.609 -18.438 1 92.38 212 GLN A CA 1
ATOM 1582 C C . GLN A 1 212 ? 2.822 -31.234 -17.359 1 92.38 212 GLN A C 1
ATOM 1584 O O . GLN A 1 212 ? 2.008 -30.547 -16.734 1 92.38 212 GLN A O 1
ATOM 1589 N N . THR A 1 213 ? 2.971 -32.562 -17.266 1 94.31 213 THR A N 1
ATOM 1590 C CA . THR A 1 213 ? 2.4 -33.281 -16.141 1 94.31 213 THR A CA 1
ATOM 1591 C C . THR A 1 213 ? 3.496 -33.75 -15.188 1 94.31 213 THR A C 1
ATOM 1593 O O . THR A 1 213 ? 4.469 -34.375 -15.609 1 94.31 213 THR A O 1
ATOM 1596 N N . ILE A 1 214 ? 3.316 -33.344 -14.016 1 95 214 ILE A N 1
ATOM 1597 C CA . ILE A 1 214 ? 4.227 -33.812 -12.977 1 95 214 ILE A CA 1
ATOM 1598 C C . ILE A 1 214 ? 3.629 -35.031 -12.273 1 95 214 ILE A C 1
ATOM 1600 O O . ILE A 1 214 ? 2.896 -34.875 -11.289 1 95 214 ILE A O 1
ATOM 1604 N N . ALA A 1 215 ? 3.996 -36.156 -12.68 1 92.5 215 ALA A N 1
ATOM 1605 C CA . ALA A 1 215 ? 3.344 -37.406 -12.344 1 92.5 215 ALA A CA 1
ATOM 1606 C C . ALA A 1 215 ? 3.502 -37.719 -10.859 1 92.5 215 ALA A C 1
ATOM 1608 O O . ALA A 1 215 ? 2.594 -38.281 -10.234 1 92.5 215 ALA A O 1
ATOM 1609 N N . THR A 1 216 ? 4.578 -37.375 -10.312 1 92.06 216 THR A N 1
ATOM 1610 C CA . THR A 1 216 ? 4.883 -37.75 -8.93 1 92.06 216 THR A CA 1
ATOM 1611 C C . THR A 1 216 ? 3.863 -37.125 -7.977 1 92.06 216 THR A C 1
ATOM 1613 O O . THR A 1 216 ? 3.58 -37.688 -6.918 1 92.06 216 THR A O 1
ATOM 1616 N N . VAL A 1 217 ? 3.297 -36 -8.391 1 92.81 217 VAL A N 1
ATOM 1617 C CA . VAL A 1 217 ? 2.354 -35.312 -7.504 1 92.81 217 VAL A CA 1
ATOM 1618 C C . VAL A 1 217 ? 1.018 -35.125 -8.219 1 92.81 217 VAL A C 1
ATOM 1620 O O . VAL A 1 217 ? 0.1 -34.5 -7.68 1 92.81 217 VAL A O 1
ATOM 1623 N N . ASN A 1 218 ? 0.875 -35.625 -9.422 1 94.69 218 ASN A N 1
ATOM 1624 C CA . ASN A 1 218 ? -0.347 -35.594 -10.219 1 94.69 218 ASN A CA 1
ATOM 1625 C C . ASN A 1 218 ? -0.827 -34.188 -10.453 1 94.69 218 ASN A C 1
ATOM 1627 O O . ASN A 1 218 ? -1.979 -33.844 -10.172 1 94.69 218 ASN A O 1
ATOM 1631 N N . VAL A 1 219 ? 0.041 -33.344 -10.891 1 96.12 219 VAL A N 1
ATOM 1632 C CA . VAL A 1 219 ? -0.278 -31.969 -11.234 1 96.12 219 VAL A CA 1
ATOM 1633 C C . VAL A 1 219 ? -0.006 -31.719 -12.719 1 96.12 219 VAL A C 1
ATOM 1635 O O . VAL A 1 219 ? 1.004 -32.188 -13.25 1 96.12 219 VAL A O 1
ATOM 1638 N N . THR A 1 220 ? -0.956 -31.141 -13.344 1 96.44 220 THR A N 1
ATOM 1639 C CA . THR A 1 220 ? -0.757 -30.734 -14.727 1 96.44 220 THR A CA 1
ATOM 1640 C C . THR A 1 220 ? -0.706 -29.203 -14.836 1 96.44 220 THR A C 1
ATOM 1642 O O . THR A 1 220 ? -1.548 -28.516 -14.266 1 96.44 220 THR A O 1
ATOM 1645 N N . MET A 1 221 ? 0.281 -28.719 -15.625 1 96.5 221 MET A N 1
ATOM 1646 C CA . MET A 1 221 ? 0.441 -27.266 -15.812 1 96.5 221 MET A CA 1
ATOM 1647 C C . MET A 1 221 ? 0.667 -26.938 -17.281 1 96.5 221 MET A C 1
ATOM 1649 O O . MET A 1 221 ? 1.469 -27.578 -17.953 1 96.5 221 MET A O 1
ATOM 1653 N N . ALA A 1 222 ? -0.1 -26.016 -17.719 1 95.94 222 ALA A N 1
ATOM 1654 C CA . ALA A 1 222 ? 0.151 -25.438 -19.031 1 95.94 222 ALA A CA 1
ATOM 1655 C C . ALA A 1 222 ? 0.596 -23.984 -18.906 1 95.94 222 ALA A C 1
ATOM 1657 O O . ALA A 1 222 ? 0.078 -23.234 -18.078 1 95.94 222 ALA A O 1
ATOM 1658 N N . TYR A 1 223 ? 1.606 -23.656 -19.688 1 96.38 223 TYR A N 1
ATOM 1659 C CA . TYR A 1 223 ? 2.051 -22.266 -19.812 1 96.38 223 TYR A CA 1
ATOM 1660 C C . TYR A 1 223 ? 1.965 -21.797 -21.266 1 96.38 223 TYR A C 1
ATOM 1662 O O . TYR A 1 223 ? 2.482 -22.453 -22.172 1 96.38 223 TYR A O 1
ATOM 1670 N N . LEU A 1 224 ? 1.323 -20.734 -21.438 1 94.94 224 LEU A N 1
ATOM 1671 C CA . LEU A 1 224 ? 1.244 -20.062 -22.734 1 94.94 224 LEU A CA 1
ATOM 1672 C C . LEU A 1 224 ? 1.727 -18.625 -22.625 1 94.94 224 LEU A C 1
ATOM 1674 O O . LEU A 1 224 ? 1.167 -17.828 -21.859 1 94.94 224 LEU A O 1
ATOM 1678 N N . THR A 1 225 ? 2.703 -18.297 -23.422 1 93.88 225 THR A N 1
ATOM 1679 C CA . THR A 1 225 ? 3.172 -16.906 -23.438 1 93.88 225 THR A CA 1
ATOM 1680 C C . THR A 1 225 ? 2.119 -15.992 -24.062 1 93.88 225 THR A C 1
ATOM 1682 O O . THR A 1 225 ? 1.722 -16.172 -25.203 1 93.88 225 THR A O 1
ATOM 1685 N N . ARG A 1 226 ? 1.673 -15.148 -23.219 1 93.56 226 ARG A N 1
ATOM 1686 C CA . ARG A 1 226 ? 0.821 -14.047 -23.656 1 93.56 226 ARG A CA 1
ATOM 1687 C C . ARG A 1 226 ? 1.306 -12.719 -23.078 1 93.56 226 ARG A C 1
ATOM 1689 O O . ARG A 1 226 ? 1.229 -12.508 -21.859 1 93.56 226 ARG A O 1
ATOM 1696 N N . ASN A 1 227 ? 1.693 -11.844 -23.969 1 88.69 227 ASN A N 1
ATOM 1697 C CA . ASN A 1 227 ? 2.295 -10.602 -23.5 1 88.69 227 ASN A CA 1
ATOM 1698 C C . ASN A 1 227 ? 1.245 -9.516 -23.297 1 88.69 227 ASN A C 1
ATOM 1700 O O . ASN A 1 227 ? 1.435 -8.609 -22.469 1 88.69 227 ASN A O 1
ATOM 1704 N N . TYR A 1 228 ? 0.157 -9.695 -24.047 1 90.12 228 TYR A N 1
ATOM 1705 C CA . TYR A 1 228 ? -0.877 -8.664 -24.016 1 90.12 228 TYR A CA 1
ATOM 1706 C C . TYR A 1 228 ? -2.207 -9.242 -23.547 1 90.12 228 TYR A C 1
ATOM 1708 O O . TYR A 1 228 ? -2.547 -10.383 -23.859 1 90.12 228 TYR A O 1
ATOM 1716 N N . ALA A 1 229 ? -2.928 -8.344 -22.875 1 92.06 229 ALA A N 1
ATOM 1717 C CA . ALA A 1 229 ? -4.238 -8.766 -22.391 1 92.06 229 ALA A CA 1
ATOM 1718 C C . ALA A 1 229 ? -5.121 -9.25 -23.531 1 92.06 229 ALA A C 1
ATOM 1720 O O . ALA A 1 229 ? -5.914 -10.18 -23.359 1 92.06 229 ALA A O 1
ATOM 1721 N N . ILE A 1 230 ? -4.969 -8.648 -24.672 1 92.69 230 ILE A N 1
ATOM 1722 C CA . ILE A 1 230 ? -5.793 -9.023 -25.812 1 92.69 230 ILE A CA 1
ATOM 1723 C C . ILE A 1 230 ? -5.473 -10.461 -26.234 1 92.69 230 ILE A C 1
ATOM 1725 O O . ILE A 1 230 ? -6.355 -11.195 -26.688 1 92.69 230 ILE A O 1
ATOM 1729 N N . GLU A 1 231 ? -4.273 -10.844 -26.094 1 93.56 231 GLU A N 1
ATOM 1730 C CA . GLU A 1 231 ? -3.889 -12.211 -26.438 1 93.56 231 GLU A CA 1
ATOM 1731 C C . GLU A 1 231 ? -4.535 -13.219 -25.484 1 93.56 231 GLU A C 1
ATOM 1733 O O . GLU A 1 231 ? -5.008 -14.273 -25.906 1 93.56 231 GLU A O 1
ATOM 1738 N N . SER A 1 232 ? -4.531 -12.867 -24.234 1 95.62 232 SER A N 1
ATOM 1739 C CA . SER A 1 232 ? -5.188 -13.719 -23.25 1 95.62 232 SER A CA 1
ATOM 1740 C C . SER A 1 232 ? -6.688 -13.797 -23.5 1 95.62 232 SER A C 1
ATOM 1742 O O . SER A 1 232 ? -7.281 -14.875 -23.406 1 95.62 232 SER A O 1
ATOM 1744 N N . LYS A 1 233 ? -7.234 -12.688 -23.781 1 96.38 233 LYS A N 1
ATOM 1745 C CA . LYS A 1 233 ? -8.656 -12.656 -24.125 1 96.38 233 LYS A CA 1
ATOM 1746 C C . LYS A 1 233 ? -8.969 -13.602 -25.266 1 96.38 233 LYS A C 1
ATOM 1748 O O . LYS A 1 233 ? -9.852 -14.461 -25.156 1 96.38 233 LYS A O 1
ATOM 1753 N N . ASN A 1 234 ? -8.219 -13.477 -26.312 1 96 234 ASN A N 1
ATOM 1754 C CA . ASN A 1 234 ? -8.438 -14.305 -27.5 1 96 234 ASN A CA 1
ATOM 1755 C C . ASN A 1 234 ? -8.227 -15.789 -27.188 1 96 234 ASN A C 1
ATOM 1757 O O . ASN A 1 234 ? -8.992 -16.641 -27.656 1 96 234 ASN A O 1
ATOM 1761 N N . THR A 1 235 ? -7.219 -16.078 -26.453 1 95.94 235 THR A N 1
ATOM 1762 C CA . THR A 1 235 ? -6.914 -17.453 -26.062 1 95.94 235 THR A CA 1
ATOM 1763 C C . THR A 1 235 ? -8.07 -18.062 -25.281 1 95.94 235 THR A C 1
ATOM 1765 O O . THR A 1 235 ? -8.5 -19.188 -25.562 1 95.94 235 THR A O 1
ATOM 1768 N N . LEU A 1 236 ? -8.617 -17.328 -24.391 1 97.12 236 LEU A N 1
ATOM 1769 C CA . LEU A 1 236 ? -9.68 -17.844 -23.516 1 97.12 236 LEU A CA 1
ATOM 1770 C C . LEU A 1 236 ? -10.992 -17.953 -24.281 1 97.12 236 LEU A C 1
ATOM 1772 O O . LEU A 1 236 ? -11.773 -18.891 -24.047 1 97.12 236 LEU A O 1
ATOM 1776 N N . GLN A 1 237 ? -11.18 -17.078 -25.125 1 96.06 237 GLN A N 1
ATOM 1777 C CA . GLN A 1 237 ? -12.398 -17.109 -25.938 1 96.06 237 GLN A CA 1
ATOM 1778 C C . GLN A 1 237 ? -12.438 -18.344 -26.828 1 96.06 237 GLN A C 1
ATOM 1780 O O . GLN A 1 237 ? -13.516 -18.875 -27.109 1 96.06 237 GLN A O 1
ATOM 1785 N N . ARG A 1 238 ? -11.328 -18.781 -27.125 1 94.75 238 ARG A N 1
ATOM 1786 C CA . ARG A 1 238 ? -11.242 -19.906 -28.062 1 94.75 238 ARG A CA 1
ATOM 1787 C C . ARG A 1 238 ? -10.891 -21.188 -27.328 1 94.75 238 ARG A C 1
ATOM 1789 O O . ARG A 1 238 ? -10.641 -22.219 -27.953 1 94.75 238 ARG A O 1
ATOM 1796 N N . TRP A 1 239 ? -10.859 -21.047 -26.047 1 94.69 239 TRP A N 1
ATOM 1797 C CA . TRP A 1 239 ? -10.43 -22.203 -25.266 1 94.69 239 TRP A CA 1
ATOM 1798 C C . TRP A 1 239 ? -11.398 -23.359 -25.453 1 94.69 239 TRP A C 1
ATOM 1800 O O . TRP A 1 239 ? -12.602 -23.219 -25.234 1 94.69 239 TRP A O 1
ATOM 1810 N N . ASN A 1 240 ? -10.961 -24.531 -25.875 1 91.06 240 ASN A N 1
ATOM 1811 C CA . ASN A 1 240 ? -11.828 -25.656 -26.156 1 91.06 240 ASN A CA 1
ATOM 1812 C C . ASN A 1 240 ? -11.391 -26.906 -25.406 1 91.06 240 ASN A C 1
ATOM 1814 O O . ASN A 1 240 ? -11.852 -28.016 -25.688 1 91.06 240 ASN A O 1
ATOM 1818 N N . GLU A 1 241 ? -10.508 -26.828 -24.484 1 90.06 241 GLU A N 1
ATOM 1819 C CA . GLU A 1 241 ? -10.062 -27.906 -23.625 1 90.06 241 GLU A CA 1
ATOM 1820 C C . GLU A 1 241 ? -10.773 -27.859 -22.266 1 90.06 241 GLU A C 1
ATOM 1822 O O . GLU A 1 241 ? -11.633 -27 -22.047 1 90.06 241 GLU A O 1
ATOM 1827 N N . LEU A 1 242 ? -10.461 -28.875 -21.547 1 92.69 242 LEU A N 1
ATOM 1828 C CA . LEU A 1 242 ? -10.961 -28.844 -20.172 1 92.69 242 LEU A CA 1
ATOM 1829 C C . LEU A 1 242 ? -10.438 -27.625 -19.422 1 92.69 242 LEU A C 1
ATOM 1831 O O . LEU A 1 242 ? -9.25 -27.312 -19.484 1 92.69 242 LEU A O 1
ATOM 1835 N N . TRP A 1 243 ? -11.289 -26.969 -18.828 1 95.88 243 TRP A N 1
ATOM 1836 C CA . TRP A 1 243 ? -10.906 -25.766 -18.094 1 95.88 243 TRP A CA 1
ATOM 1837 C C . TRP A 1 243 ? -10.039 -26.125 -16.875 1 95.88 243 TRP A C 1
ATOM 1839 O O . TRP A 1 243 ? -10.266 -27.141 -16.234 1 95.88 243 TRP A O 1
ATOM 1849 N N . PRO A 1 244 ? -9.109 -25.328 -16.562 1 97.06 244 PRO A N 1
ATOM 1850 C CA . PRO A 1 244 ? -8.242 -25.562 -15.414 1 97.06 244 PRO A CA 1
ATOM 1851 C C . PRO A 1 244 ? -8.945 -25.281 -14.086 1 97.06 244 PRO A C 1
ATOM 1853 O O . PRO A 1 244 ? -9.992 -24.641 -14.055 1 97.06 244 PRO A O 1
ATOM 1856 N N . ASP A 1 245 ? -8.32 -25.859 -13.07 1 96.62 245 ASP A N 1
ATOM 1857 C CA . ASP A 1 245 ? -8.758 -25.516 -11.719 1 96.62 245 ASP A CA 1
ATOM 1858 C C . ASP A 1 245 ? -8.273 -24.125 -11.312 1 96.62 245 ASP A C 1
ATOM 1860 O O . ASP A 1 245 ? -8.945 -23.438 -10.547 1 96.62 245 ASP A O 1
ATOM 1864 N N . VAL A 1 246 ? -7.102 -23.828 -11.836 1 97.94 246 VAL A N 1
ATOM 1865 C CA . VAL A 1 246 ? -6.484 -22.531 -11.516 1 97.94 246 VAL A CA 1
ATOM 1866 C C . VAL A 1 246 ? -6.02 -21.859 -12.805 1 97.94 246 VAL A C 1
ATOM 1868 O O . VAL A 1 246 ? -5.344 -22.469 -13.633 1 97.94 246 VAL A O 1
ATOM 1871 N N . LEU A 1 247 ? -6.43 -20.672 -12.922 1 98.44 247 LEU A N 1
ATOM 1872 C CA . LEU A 1 247 ? -6.016 -19.844 -14.047 1 98.44 247 LEU A CA 1
ATOM 1873 C C . LEU A 1 247 ? -5.234 -18.625 -13.555 1 98.44 247 LEU A C 1
ATOM 1875 O O . LEU A 1 247 ? -5.742 -17.844 -12.75 1 98.44 247 LEU A O 1
ATOM 1879 N N . VAL A 1 248 ? -3.984 -18.484 -13.984 1 98.12 248 VAL A N 1
ATOM 1880 C CA . VAL A 1 248 ? -3.176 -17.312 -13.695 1 98.12 248 VAL A CA 1
ATOM 1881 C C . VAL A 1 248 ? -2.998 -16.484 -14.969 1 98.12 248 VAL A C 1
ATOM 1883 O O . VAL A 1 248 ? -2.6 -17 -16.016 1 98.12 248 VAL A O 1
ATOM 1886 N N . VAL A 1 249 ? -3.32 -15.258 -14.82 1 96.94 249 VAL A N 1
ATOM 1887 C CA . VAL A 1 249 ? -3.246 -14.383 -15.984 1 96.94 249 VAL A CA 1
ATOM 1888 C C . VAL A 1 249 ? -2.572 -13.062 -15.594 1 96.94 249 VAL A C 1
ATOM 1890 O O . VAL A 1 249 ? -2.736 -12.586 -14.469 1 96.94 249 VAL A O 1
ATOM 1893 N N . ASP A 1 250 ? -1.694 -12.547 -16.516 1 94 250 ASP A N 1
ATOM 1894 C CA . ASP A 1 250 ? -1.237 -11.164 -16.422 1 94 250 ASP A CA 1
ATOM 1895 C C . ASP A 1 250 ? -1.374 -10.445 -17.75 1 94 250 ASP A C 1
ATOM 1897 O O . ASP A 1 250 ? -1.988 -10.969 -18.688 1 94 250 ASP A O 1
ATOM 1901 N N . GLY A 1 251 ? -0.976 -9.148 -17.875 1 82.25 251 GLY A N 1
ATOM 1902 C CA . GLY A 1 251 ? -1.083 -8.555 -19.203 1 82.25 251 GLY A CA 1
ATOM 1903 C C . GLY A 1 251 ? -0.799 -7.066 -19.203 1 82.25 251 GLY A C 1
ATOM 1904 O O . GLY A 1 251 ? -1.101 -6.375 -20.188 1 82.25 251 GLY A O 1
ATOM 1905 N N . ALA A 1 252 ? -0.15 -6.598 -18.281 1 77.5 252 ALA A N 1
ATOM 1906 C CA . ALA A 1 252 ? -0.055 -5.145 -18.156 1 77.5 252 ALA A CA 1
ATOM 1907 C C . ALA A 1 252 ? 1.292 -4.641 -18.672 1 77.5 252 ALA A C 1
ATOM 1909 O O . ALA A 1 252 ? 1.364 -3.6 -19.328 1 77.5 252 ALA A O 1
ATOM 1910 N N . GLU A 1 253 ? 2.262 -5.371 -18.5 1 80.12 253 GLU A N 1
ATOM 1911 C CA . GLU A 1 253 ? 3.613 -4.836 -18.656 1 80.12 253 GLU A CA 1
ATOM 1912 C C . GLU A 1 253 ? 3.92 -4.52 -20.109 1 80.12 253 GLU A C 1
ATOM 1914 O O . GLU A 1 253 ? 4.406 -3.43 -20.422 1 80.12 253 GLU A O 1
ATOM 1919 N N . TRP A 1 254 ? 3.6 -5.395 -20.938 1 82.44 254 TRP A N 1
ATOM 1920 C CA . TRP A 1 254 ? 3.941 -5.207 -22.344 1 82.44 254 TRP A CA 1
ATOM 1921 C C . TRP A 1 254 ? 3.078 -4.121 -22.984 1 82.44 254 TRP A C 1
ATOM 1923 O O . TRP A 1 254 ? 3.529 -3.406 -23.875 1 82.44 254 TRP A O 1
ATOM 1933 N N . HIS A 1 255 ? 1.89 -4.051 -22.531 1 81.31 255 HIS A N 1
ATOM 1934 C CA . HIS A 1 255 ? 1.063 -2.943 -23 1 81.31 255 HIS A CA 1
ATOM 1935 C C . HIS A 1 255 ? 1.672 -1.6 -22.609 1 81.31 255 HIS A C 1
ATOM 1937 O O . HIS A 1 255 ? 1.711 -0.673 -23.422 1 81.31 255 HIS A O 1
ATOM 1943 N N . LEU A 1 256 ? 2.1 -1.544 -21.469 1 77.38 256 LEU A N 1
ATOM 1944 C CA . LEU A 1 256 ? 2.736 -0.331 -20.969 1 77.38 256 LEU A CA 1
ATOM 1945 C C . LEU A 1 256 ? 3.998 -0.01 -21.766 1 77.38 256 LEU A C 1
ATOM 1947 O O . LEU A 1 256 ? 4.246 1.149 -22.094 1 77.38 256 LEU A O 1
ATOM 1951 N N . LEU A 1 257 ? 4.711 -0.993 -22.062 1 75.69 257 LEU A N 1
ATOM 1952 C CA . LEU A 1 257 ? 6.004 -0.812 -22.703 1 75.69 257 LEU A CA 1
ATOM 1953 C C . LEU A 1 257 ? 5.824 -0.438 -24.172 1 75.69 257 LEU A C 1
ATOM 1955 O O . LEU A 1 257 ? 6.562 0.396 -24.703 1 75.69 257 LEU A O 1
ATOM 1959 N N . MET A 1 258 ? 4.852 -0.98 -24.797 1 76.06 258 MET A N 1
ATOM 1960 C CA . MET A 1 258 ? 4.82 -0.917 -26.25 1 76.06 258 MET A CA 1
ATOM 1961 C C . MET A 1 258 ? 3.768 0.078 -26.734 1 76.06 258 MET A C 1
ATOM 1963 O O . MET A 1 258 ? 3.926 0.696 -27.781 1 76.06 258 MET A O 1
ATOM 1967 N N . HIS A 1 259 ? 2.695 0.211 -26.047 1 72.75 259 HIS A N 1
ATOM 1968 C CA . HIS A 1 259 ? 1.597 1.019 -26.562 1 72.75 259 HIS A CA 1
ATOM 1969 C C . HIS A 1 259 ? 1.421 2.297 -25.75 1 72.75 259 HIS A C 1
ATOM 1971 O O . HIS A 1 259 ? 1.214 3.373 -26.312 1 72.75 259 HIS A O 1
ATOM 1977 N N . LYS A 1 260 ? 1.573 2.273 -24.5 1 74.25 260 LYS A N 1
ATOM 1978 C CA . LYS A 1 260 ? 1.526 3.402 -23.562 1 74.25 260 LYS A CA 1
ATOM 1979 C C . LYS A 1 260 ? 0.229 4.191 -23.734 1 74.25 260 LYS A C 1
ATOM 1981 O O . LYS A 1 260 ? 0.251 5.418 -23.828 1 74.25 260 LYS A O 1
ATOM 1986 N N . ASN A 1 261 ? -0.861 3.58 -24.031 1 80.44 261 ASN A N 1
ATOM 1987 C CA . ASN A 1 261 ? -2.209 4.133 -24.125 1 80.44 261 ASN A CA 1
ATOM 1988 C C . ASN A 1 261 ? -3.146 3.5 -23.094 1 80.44 261 ASN A C 1
ATOM 1990 O O . ASN A 1 261 ? -3.643 2.391 -23.312 1 80.44 261 ASN A O 1
ATOM 1994 N N . LEU A 1 262 ? -3.4 4.242 -22.094 1 82.62 262 LEU A N 1
ATOM 1995 C CA . LEU A 1 262 ? -4.141 3.727 -20.953 1 82.62 262 LEU A CA 1
ATOM 1996 C C . LEU A 1 262 ? -5.605 3.498 -21.297 1 82.62 262 LEU A C 1
ATOM 1998 O O . LEU A 1 262 ? -6.227 2.551 -20.812 1 82.62 262 LEU A O 1
ATOM 2002 N N . THR A 1 263 ? -6.137 4.379 -22.109 1 82.88 263 THR A N 1
ATOM 2003 C CA . THR A 1 263 ? -7.535 4.242 -22.516 1 82.88 263 THR A CA 1
ATOM 2004 C C . THR A 1 263 ? -7.738 2.967 -23.328 1 82.88 263 THR A C 1
ATOM 2006 O O . THR A 1 263 ? -8.695 2.227 -23.109 1 82.88 263 THR A O 1
ATOM 2009 N N . ALA A 1 264 ? -6.809 2.781 -24.219 1 86.44 264 ALA A N 1
ATOM 2010 C CA . ALA A 1 264 ? -6.871 1.556 -25.016 1 86.44 264 ALA A CA 1
ATOM 2011 C C . ALA A 1 264 ? -6.688 0.323 -24.125 1 86.44 264 ALA A C 1
ATOM 2013 O O . ALA A 1 264 ? -7.363 -0.692 -24.328 1 86.44 264 ALA A O 1
ATOM 2014 N N . TYR A 1 265 ? -5.824 0.407 -23.203 1 90.38 265 TYR A N 1
ATOM 2015 C CA . TYR A 1 265 ? -5.605 -0.692 -22.266 1 90.38 265 TYR A CA 1
ATOM 2016 C C . TYR A 1 265 ? -6.859 -0.973 -21.453 1 90.38 265 TYR A C 1
ATOM 2018 O O . TYR A 1 265 ? -7.238 -2.131 -21.266 1 90.38 265 TYR A O 1
ATOM 2026 N N . ALA A 1 266 ? -7.484 0.043 -21.031 1 89.94 266 ALA A N 1
ATOM 2027 C CA . ALA A 1 266 ? -8.703 -0.108 -20.234 1 89.94 266 ALA A CA 1
ATOM 2028 C C . ALA A 1 266 ? -9.797 -0.815 -21.031 1 89.94 266 ALA A C 1
ATOM 2030 O O . ALA A 1 266 ? -10.516 -1.657 -20.5 1 89.94 266 ALA A O 1
ATOM 2031 N N . GLN A 1 267 ? -9.922 -0.465 -22.266 1 91.81 267 GLN A N 1
ATOM 2032 C CA . GLN A 1 267 ? -10.898 -1.121 -23.125 1 91.81 267 GLN A CA 1
ATOM 2033 C C . GLN A 1 267 ? -10.586 -2.607 -23.281 1 91.81 267 GLN A C 1
ATOM 2035 O O . GLN A 1 267 ? -11.484 -3.445 -23.203 1 91.81 267 GLN A O 1
ATOM 2040 N N . THR A 1 268 ? -9.359 -2.881 -23.453 1 93.62 268 THR A N 1
ATOM 2041 C CA . THR A 1 268 ? -8.938 -4.273 -23.578 1 93.62 268 THR A CA 1
ATOM 2042 C C . THR A 1 268 ? -9.227 -5.039 -22.281 1 93.62 268 THR A C 1
ATOM 2044 O O . THR A 1 268 ? -9.695 -6.18 -22.328 1 93.62 268 THR A O 1
ATOM 2047 N N . MET A 1 269 ? -8.984 -4.422 -21.234 1 94.69 269 MET A N 1
ATOM 2048 C CA . MET A 1 269 ? -9.219 -5.051 -19.922 1 94.69 269 MET A CA 1
ATOM 2049 C C . MET A 1 269 ? -10.703 -5.289 -19.703 1 94.69 269 MET A C 1
ATOM 2051 O O . MET A 1 269 ? -11.094 -6.305 -19.125 1 94.69 269 MET A O 1
ATOM 2055 N N . GLN A 1 270 ? -11.508 -4.402 -20.188 1 95.12 270 GLN A N 1
ATOM 2056 C CA . GLN A 1 270 ? -12.945 -4.594 -20.078 1 95.12 270 GLN A CA 1
ATOM 2057 C C . GLN A 1 270 ? -13.398 -5.801 -20.891 1 95.12 270 GLN A C 1
ATOM 2059 O O . GLN A 1 270 ? -14.25 -6.574 -20.453 1 95.12 270 GLN A O 1
ATOM 2064 N N . GLU A 1 271 ? -12.852 -5.891 -21.984 1 96.5 271 GLU A N 1
ATOM 2065 C CA . GLU A 1 271 ? -13.18 -7.035 -22.828 1 96.5 271 GLU A CA 1
ATOM 2066 C C . GLU A 1 271 ? -12.719 -8.344 -22.188 1 96.5 271 GLU A C 1
ATOM 2068 O O . GLU A 1 271 ? -13.438 -9.344 -22.219 1 96.5 271 GLU A O 1
ATOM 2073 N N . LEU A 1 272 ? -11.562 -8.328 -21.703 1 97 272 LEU A N 1
ATOM 2074 C CA . LEU A 1 272 ? -11.055 -9.516 -21.016 1 97 272 LEU A CA 1
ATOM 2075 C C . LEU A 1 272 ? -11.93 -9.875 -19.812 1 97 272 LEU A C 1
ATOM 2077 O O . LEU A 1 272 ? -12.203 -11.055 -19.578 1 97 272 LEU A O 1
ATOM 2081 N N . LEU A 1 273 ? -12.305 -8.867 -19.125 1 96.62 273 LEU A N 1
ATOM 2082 C CA . LEU A 1 273 ? -13.188 -9.078 -17.984 1 96.62 273 LEU A CA 1
ATOM 2083 C C . LEU A 1 273 ? -14.461 -9.797 -18.406 1 96.62 273 LEU A C 1
ATOM 2085 O O . LEU A 1 273 ? -14.914 -10.719 -17.719 1 96.62 273 LEU A O 1
ATOM 2089 N N . HIS A 1 274 ? -14.992 -9.43 -19.469 1 96.5 274 HIS A N 1
ATOM 2090 C CA . HIS A 1 274 ? -16.188 -10.078 -19.984 1 96.5 274 HIS A CA 1
ATOM 2091 C C . HIS A 1 274 ? -15.938 -11.555 -20.266 1 96.5 274 HIS A C 1
ATOM 2093 O O . HIS A 1 274 ? -16.766 -12.406 -19.938 1 96.5 274 HIS A O 1
ATOM 2099 N N . VAL A 1 275 ? -14.852 -11.812 -20.781 1 97.44 275 VAL A N 1
ATOM 2100 C CA . VAL A 1 275 ? -14.508 -13.203 -21.078 1 97.44 275 VAL A CA 1
ATOM 2101 C C . VAL A 1 275 ? -14.336 -13.984 -19.781 1 97.44 275 VAL A C 1
ATOM 2103 O O . VAL A 1 275 ? -14.836 -15.109 -19.656 1 97.44 275 VAL A O 1
ATOM 2106 N N . LEU A 1 276 ? -13.703 -13.445 -18.828 1 97.12 276 LEU A N 1
ATOM 2107 C CA . LEU A 1 276 ? -13.461 -14.109 -17.562 1 97.12 276 LEU A CA 1
ATOM 2108 C C . LEU A 1 276 ? -14.781 -14.391 -16.844 1 97.12 276 LEU A C 1
ATOM 2110 O O . LEU A 1 276 ? -14.922 -15.414 -16.172 1 97.12 276 LEU A O 1
ATOM 2114 N N . ARG A 1 277 ? -15.688 -13.539 -17.078 1 95.88 277 ARG A N 1
ATOM 2115 C CA . ARG A 1 277 ? -16.969 -13.672 -16.406 1 95.88 277 ARG A CA 1
ATOM 2116 C C . ARG A 1 277 ? -17.891 -14.633 -17.141 1 95.88 277 ARG A C 1
ATOM 2118 O O . ARG A 1 277 ? -18.562 -15.461 -16.531 1 95.88 277 ARG A O 1
ATOM 2125 N N . ASP A 1 278 ? -17.844 -14.523 -18.406 1 95.31 278 ASP A N 1
ATOM 2126 C CA . ASP A 1 278 ? -18.891 -15.172 -19.188 1 95.31 278 ASP A CA 1
ATOM 2127 C C . ASP A 1 278 ? -18.422 -16.516 -19.75 1 95.31 278 ASP A C 1
ATOM 2129 O O . ASP A 1 278 ? -19.234 -17.391 -20.031 1 95.31 278 ASP A O 1
ATOM 2133 N N . VAL A 1 279 ? -17.172 -16.609 -19.969 1 96.81 279 VAL A N 1
ATOM 2134 C CA . VAL A 1 279 ? -16.672 -17.781 -20.672 1 96.81 279 VAL A CA 1
ATOM 2135 C C . VAL A 1 279 ? -16.016 -18.734 -19.688 1 96.81 279 VAL A C 1
ATOM 2137 O O . VAL A 1 279 ? -16.234 -19.953 -19.75 1 96.81 279 VAL A O 1
ATOM 2140 N N . VAL A 1 280 ? -15.219 -18.266 -18.766 1 97 280 VAL A N 1
ATOM 2141 C CA . VAL A 1 280 ? -14.508 -19.094 -17.781 1 97 280 VAL A CA 1
ATOM 2142 C C . VAL A 1 280 ? -15.484 -19.594 -16.719 1 97 280 VAL A C 1
ATOM 2144 O O . VAL A 1 280 ? -16.219 -18.797 -16.125 1 97 280 VAL A O 1
ATOM 2147 N N . PRO A 1 281 ? -15.539 -20.844 -16.484 1 96.12 281 PRO A N 1
ATOM 2148 C CA . PRO A 1 281 ? -16.469 -21.359 -15.492 1 96.12 281 PRO A CA 1
ATOM 2149 C C . PRO A 1 281 ? -16.188 -20.844 -14.086 1 96.12 281 PRO A C 1
ATOM 2151 O O . PRO A 1 281 ? -15.023 -20.672 -13.711 1 96.12 281 PRO A O 1
ATOM 2154 N N . PRO A 1 282 ? -17.156 -20.703 -13.25 1 92.12 282 PRO A N 1
ATOM 2155 C CA . PRO A 1 282 ? -16.984 -20.219 -11.883 1 92.12 282 PRO A CA 1
ATOM 2156 C C . PRO A 1 282 ? -16.125 -21.141 -11.023 1 92.12 282 PRO A C 1
ATOM 2158 O O . PRO A 1 282 ? -15.617 -20.734 -9.977 1 92.12 282 PRO A O 1
ATOM 2161 N N . SER A 1 283 ? -16.031 -22.344 -11.461 1 93.19 283 SER A N 1
ATOM 2162 C CA . SER A 1 283 ? -15.234 -23.312 -10.703 1 93.19 283 SER A CA 1
ATOM 2163 C C . SER A 1 283 ? -13.742 -23.031 -10.836 1 93.19 283 SER A C 1
ATOM 2165 O O . SER A 1 283 ? -12.938 -23.5 -10.031 1 93.19 283 SER A O 1
ATOM 2167 N N . THR A 1 284 ? -13.352 -22.328 -11.898 1 97.06 284 THR A N 1
ATOM 2168 C CA . THR A 1 284 ? -11.953 -21.969 -12.102 1 97.06 284 THR A CA 1
ATOM 2169 C C . THR A 1 284 ? -11.539 -20.844 -11.164 1 97.06 284 THR A C 1
ATOM 2171 O O . THR A 1 284 ? -12.211 -19.812 -11.094 1 97.06 284 THR A O 1
ATOM 2174 N N . PHE A 1 285 ? -10.492 -21.125 -10.43 1 97.19 285 PHE A N 1
ATOM 2175 C CA . PHE A 1 285 ? -9.914 -20.109 -9.555 1 97.19 285 PHE A CA 1
ATOM 2176 C C . PHE A 1 285 ? -9.008 -19.172 -10.344 1 97.19 285 PHE A C 1
ATOM 2178 O O . PHE A 1 285 ? -7.949 -19.594 -10.836 1 97.19 285 PHE A O 1
ATOM 2185 N N . ILE A 1 286 ? -9.406 -17.906 -10.422 1 97.88 286 ILE A N 1
ATOM 2186 C CA . ILE A 1 286 ? -8.711 -16.984 -11.312 1 97.88 286 ILE A CA 1
ATOM 2187 C C . ILE A 1 286 ? -7.816 -16.062 -10.5 1 97.88 286 ILE A C 1
ATOM 2189 O O . ILE A 1 286 ? -8.273 -15.406 -9.562 1 97.88 286 ILE A O 1
ATOM 2193 N N . LEU A 1 287 ? -6.562 -16.016 -10.906 1 97.56 287 LEU A N 1
ATOM 2194 C CA . LEU A 1 287 ? -5.559 -15.148 -10.297 1 97.56 287 LEU A CA 1
ATOM 2195 C C . LEU A 1 287 ? -5.027 -14.141 -11.32 1 97.56 287 LEU A C 1
ATOM 2197 O O . LEU A 1 287 ? -4.609 -14.523 -12.414 1 97.56 287 LEU A O 1
ATOM 2201 N N . TRP A 1 288 ? -5.09 -12.914 -10.945 1 96.69 288 TRP A N 1
ATOM 2202 C CA . TRP A 1 288 ? -4.496 -11.852 -11.758 1 96.69 288 TRP A CA 1
ATOM 2203 C C . TRP A 1 288 ? -3.18 -11.375 -11.156 1 96.69 288 TRP A C 1
ATOM 2205 O O . TRP A 1 288 ? -3.143 -10.906 -10.016 1 96.69 288 TRP A O 1
ATOM 2215 N N . LEU A 1 289 ? -2.146 -11.406 -11.953 1 95.44 289 LEU A N 1
ATOM 2216 C CA . LEU A 1 289 ? -0.815 -11.039 -11.484 1 95.44 289 LEU A CA 1
ATOM 2217 C C . LEU A 1 289 ? -0.413 -9.664 -12.016 1 95.44 289 LEU A C 1
ATOM 2219 O O . LEU A 1 289 ? -0.278 -9.477 -13.227 1 95.44 289 LEU A O 1
ATOM 2223 N N . SER A 1 290 ? -0.197 -8.727 -11.102 1 91.5 290 SER A N 1
ATOM 2224 C CA . SER A 1 290 ? 0.338 -7.43 -11.5 1 91.5 290 SER A CA 1
ATOM 2225 C C . SER A 1 290 ? 1.861 -7.457 -11.555 1 91.5 290 SER A C 1
ATOM 2227 O O . SER A 1 290 ? 2.51 -8.078 -10.711 1 91.5 290 SER A O 1
ATOM 2229 N N . PRO A 1 291 ? 2.418 -6.734 -12.484 1 89.06 291 PRO A N 1
ATOM 2230 C CA . PRO A 1 291 ? 3.881 -6.73 -12.578 1 89.06 291 PRO A CA 1
ATOM 2231 C C . PRO A 1 291 ? 4.543 -5.957 -11.438 1 89.06 291 PRO A C 1
ATOM 2233 O O . PRO A 1 291 ? 3.922 -5.066 -10.852 1 89.06 291 PRO A O 1
ATOM 2236 N N . PRO A 1 292 ? 5.785 -6.297 -11.203 1 87.38 292 PRO A N 1
ATOM 2237 C CA . PRO A 1 292 ? 6.531 -5.559 -10.18 1 87.38 292 PRO A CA 1
ATOM 2238 C C . PRO A 1 292 ? 6.984 -4.18 -10.664 1 87.38 292 PRO A C 1
ATOM 2240 O O . PRO A 1 292 ? 6.918 -3.891 -11.867 1 87.38 292 PRO A O 1
ATOM 2243 N N . PRO A 1 293 ? 7.387 -3.387 -9.688 1 80.62 293 PRO A N 1
ATOM 2244 C CA . PRO A 1 293 ? 8 -2.125 -10.117 1 80.62 293 PRO A CA 1
ATOM 2245 C C . PRO A 1 293 ? 9.328 -2.33 -10.836 1 80.62 293 PRO A C 1
ATOM 2247 O O . PRO A 1 293 ? 9.984 -3.359 -10.656 1 80.62 293 PRO A O 1
ATOM 2250 N N . ARG A 1 294 ? 9.688 -1.352 -11.594 1 79.25 294 ARG A N 1
ATOM 2251 C CA . ARG A 1 294 ? 10.961 -1.404 -12.312 1 79.25 294 ARG A CA 1
ATOM 2252 C C . ARG A 1 294 ? 12.039 -0.63 -11.562 1 79.25 294 ARG A C 1
ATOM 2254 O O . ARG A 1 294 ? 11.766 0.4 -10.953 1 79.25 294 ARG A O 1
ATOM 2261 N N . ASP A 1 295 ? 13.156 -1.25 -11.672 1 77.5 295 ASP A N 1
ATOM 2262 C CA . ASP A 1 295 ? 14.328 -0.516 -11.203 1 77.5 295 ASP A CA 1
ATOM 2263 C C . ASP A 1 295 ? 14.945 0.312 -12.328 1 77.5 295 ASP A C 1
ATOM 2265 O O . ASP A 1 295 ? 15.625 -0.228 -13.203 1 77.5 295 ASP A O 1
ATOM 2269 N N . GLU A 1 296 ? 14.82 1.525 -12.297 1 71.56 296 GLU A N 1
ATOM 2270 C CA . GLU A 1 296 ? 15.227 2.4 -13.398 1 71.56 296 GLU A CA 1
ATOM 2271 C C . GLU A 1 296 ? 16.75 2.461 -13.516 1 71.56 296 GLU A C 1
ATOM 2273 O O . GLU A 1 296 ? 17.266 2.783 -14.586 1 71.56 296 GLU A O 1
ATOM 2278 N N . LYS A 1 297 ? 17.375 2.217 -12.469 1 72.88 297 LYS A N 1
ATOM 2279 C CA . LYS A 1 297 ? 18.828 2.252 -12.516 1 72.88 297 LYS A CA 1
ATOM 2280 C C . LYS A 1 297 ? 19.391 1.03 -13.234 1 72.88 297 LYS A C 1
ATOM 2282 O O . LYS A 1 297 ? 20.453 1.099 -13.844 1 72.88 297 LYS A O 1
ATOM 2287 N N . LYS A 1 298 ? 18.641 0.003 -13.117 1 76.94 298 LYS A N 1
ATOM 2288 C CA . LYS A 1 298 ? 19.078 -1.252 -13.719 1 76.94 298 LYS A CA 1
ATOM 2289 C C . LYS A 1 298 ? 18.516 -1.405 -15.133 1 76.94 298 LYS A C 1
ATOM 2291 O O . LYS A 1 298 ? 19.141 -2.039 -15.984 1 76.94 298 LYS A O 1
ATOM 2296 N N . TRP A 1 299 ? 17.344 -0.874 -15.164 1 73.31 299 TRP A N 1
ATOM 2297 C CA . TRP A 1 299 ? 16.672 -0.961 -16.469 1 73.31 299 TRP A CA 1
ATOM 2298 C C . TRP A 1 299 ? 16.516 0.42 -17.094 1 73.31 299 TRP A C 1
ATOM 2300 O O . TRP A 1 299 ? 15.547 1.123 -16.828 1 73.31 299 TRP A O 1
ATOM 2310 N N . ASP A 1 300 ? 17.469 0.874 -17.703 1 63.69 300 ASP A N 1
ATOM 2311 C CA . ASP A 1 300 ? 17.562 2.225 -18.25 1 63.69 300 ASP A CA 1
ATOM 2312 C C . ASP A 1 300 ? 16.641 2.398 -19.453 1 63.69 300 ASP A C 1
ATOM 2314 O O . ASP A 1 300 ? 17.094 2.609 -20.562 1 63.69 300 ASP A O 1
ATOM 2318 N N . LYS A 1 301 ? 15.492 1.984 -19.438 1 61.22 301 LYS A N 1
ATOM 2319 C CA . LYS A 1 301 ? 14.523 2.342 -20.469 1 61.22 301 LYS A CA 1
ATOM 2320 C C . LYS A 1 301 ? 13.547 3.406 -19.969 1 61.22 301 LYS A C 1
ATOM 2322 O O . LYS A 1 301 ? 12.617 3.098 -19.219 1 61.22 301 LYS A O 1
ATOM 2327 N N . PRO A 1 302 ? 13.93 4.629 -20.156 1 56.59 302 PRO A N 1
ATOM 2328 C CA . PRO A 1 302 ? 13.18 5.777 -19.641 1 56.59 302 PRO A CA 1
ATOM 2329 C C . PRO A 1 302 ? 11.688 5.707 -19.953 1 56.59 302 PRO A C 1
ATOM 2331 O O . PRO A 1 302 ? 10.891 6.43 -19.344 1 56.59 302 PRO A O 1
ATOM 2334 N N . GLU A 1 303 ? 11.352 4.805 -20.922 1 54.72 303 GLU A N 1
ATOM 2335 C CA . GLU A 1 303 ? 9.992 4.844 -21.438 1 54.72 303 GLU A CA 1
ATOM 2336 C C . GLU A 1 303 ? 9.008 4.246 -20.438 1 54.72 303 GLU A C 1
ATOM 2338 O O . GLU A 1 303 ? 7.789 4.324 -20.625 1 54.72 303 GLU A O 1
ATOM 2343 N N . LEU A 1 304 ? 9.594 3.703 -19.359 1 56.66 304 LEU A N 1
ATOM 2344 C CA . LEU A 1 304 ? 8.625 3.102 -18.453 1 56.66 304 LEU A CA 1
ATOM 2345 C C . LEU A 1 304 ? 8.852 3.57 -17.031 1 56.66 304 LEU A C 1
ATOM 2347 O O . LEU A 1 304 ? 9.352 2.811 -16.188 1 56.66 304 LEU A O 1
ATOM 2351 N N . PRO A 1 305 ? 8.477 4.723 -16.781 1 59.84 305 PRO A N 1
ATOM 2352 C CA . PRO A 1 305 ? 8.625 5.098 -15.367 1 59.84 305 PRO A CA 1
ATOM 2353 C C . PRO A 1 305 ? 7.828 4.191 -14.43 1 59.84 305 PRO A C 1
ATOM 2355 O O . PRO A 1 305 ? 6.762 3.693 -14.797 1 59.84 305 PRO A O 1
ATOM 2358 N N . PRO A 1 306 ? 8.422 3.707 -13.344 1 61.34 306 PRO A N 1
ATOM 2359 C CA . PRO A 1 306 ? 7.742 2.863 -12.359 1 61.34 306 PRO A CA 1
ATOM 2360 C C . PRO A 1 306 ? 6.312 3.322 -12.078 1 61.34 306 PRO A C 1
ATOM 2362 O O . PRO A 1 306 ? 5.43 2.494 -11.844 1 61.34 306 PRO A O 1
ATOM 2365 N N . GLU A 1 307 ? 6.078 4.527 -12.336 1 63.34 307 GLU A N 1
ATOM 2366 C CA . GLU A 1 307 ? 4.785 5.125 -12.023 1 63.34 307 GLU A CA 1
ATOM 2367 C C . GLU A 1 307 ? 3.709 4.648 -13 1 63.34 307 GLU A C 1
ATOM 2369 O O . GLU A 1 307 ? 2.537 4.543 -12.633 1 63.34 307 GLU A O 1
ATOM 2374 N N . TRP A 1 308 ? 4.168 4.211 -14.055 1 68.69 308 TRP A N 1
ATOM 2375 C CA . TRP A 1 308 ? 3.197 3.844 -15.086 1 68.69 308 TRP A CA 1
ATOM 2376 C C . TRP A 1 308 ? 2.686 2.424 -14.867 1 68.69 308 TRP A C 1
ATOM 2378 O O . TRP A 1 308 ? 1.546 2.107 -15.219 1 68.69 308 TRP A O 1
ATOM 2388 N N . ILE A 1 309 ? 3.531 1.697 -14.18 1 76.25 309 ILE A N 1
ATOM 2389 C CA . ILE A 1 309 ? 3.104 0.337 -13.875 1 76.25 309 ILE A CA 1
ATOM 2390 C C . ILE A 1 309 ? 1.908 0.374 -12.922 1 76.25 309 ILE A C 1
ATOM 2392 O O . ILE A 1 309 ? 0.949 -0.382 -13.094 1 76.25 309 ILE A O 1
ATOM 2396 N N . ARG A 1 310 ? 1.925 1.263 -12.078 1 74.56 310 ARG A N 1
ATOM 2397 C CA . ARG A 1 310 ? 0.835 1.388 -11.117 1 74.56 310 ARG A CA 1
ATOM 2398 C C . ARG A 1 310 ? -0.453 1.83 -11.805 1 74.56 310 ARG A C 1
ATOM 2400 O O . ARG A 1 310 ? -1.547 1.427 -11.398 1 74.56 310 ARG A O 1
ATOM 2407 N N . LEU A 1 311 ? -0.319 2.639 -12.82 1 75.81 311 LEU A N 1
ATOM 2408 C CA . LEU A 1 311 ? -1.493 3.078 -13.562 1 75.81 311 LEU A CA 1
ATOM 2409 C C . LEU A 1 311 ? -2.197 1.896 -14.219 1 75.81 311 LEU A C 1
ATOM 2411 O O . LEU A 1 311 ? -3.428 1.826 -14.227 1 75.81 311 LEU A O 1
ATOM 2415 N N . TYR A 1 312 ? -1.432 1.113 -14.664 1 75.56 312 TYR A N 1
ATOM 2416 C CA . TYR A 1 312 ? -2.008 -0.044 -15.344 1 75.56 312 TYR A CA 1
ATOM 2417 C C . TYR A 1 312 ? -2.635 -1.004 -14.336 1 75.56 312 TYR A C 1
ATOM 2419 O O . TYR A 1 312 ? -3.684 -1.596 -14.609 1 75.56 312 TYR A O 1
ATOM 2427 N N . ASP A 1 313 ? -2.037 -1.115 -13.188 1 76.62 313 ASP A N 1
ATOM 2428 C CA . ASP A 1 313 ? -2.645 -1.883 -12.102 1 76.62 313 ASP A CA 1
ATOM 2429 C C . ASP A 1 313 ? -3.986 -1.282 -11.688 1 76.62 313 ASP A C 1
ATOM 2431 O O . ASP A 1 313 ? -4.934 -2.012 -11.391 1 76.62 313 ASP A O 1
ATOM 2435 N N . ARG A 1 314 ? -4.094 -0.063 -11.734 1 78.88 314 ARG A N 1
ATOM 2436 C CA . ARG A 1 314 ? -5.312 0.638 -11.352 1 78.88 314 ARG A CA 1
ATOM 2437 C C . ARG A 1 314 ? -6.438 0.372 -12.344 1 78.88 314 ARG A C 1
ATOM 2439 O O . ARG A 1 314 ? -7.605 0.297 -11.969 1 78.88 314 ARG A O 1
ATOM 2446 N N . VAL A 1 315 ? -6.055 0.234 -13.547 1 85.38 315 VAL A N 1
ATOM 2447 C CA . VAL A 1 315 ? -7.055 -0.042 -14.578 1 85.38 315 VAL A CA 1
ATOM 2448 C C . VAL A 1 315 ? -7.82 -1.315 -14.219 1 85.38 315 VAL A C 1
ATOM 2450 O O . VAL A 1 315 ? -9.047 -1.354 -14.312 1 85.38 315 VAL A O 1
ATOM 2453 N N . ALA A 1 316 ? -7.109 -2.314 -13.773 1 87.25 316 ALA A N 1
ATOM 2454 C CA . ALA A 1 316 ? -7.77 -3.564 -13.398 1 87.25 316 ALA A CA 1
ATOM 2455 C C . ALA A 1 316 ? -8.766 -3.34 -12.266 1 87.25 316 ALA A C 1
ATOM 2457 O O . ALA A 1 316 ? -9.867 -3.891 -12.281 1 87.25 316 ALA A O 1
ATOM 2458 N N . HIS A 1 317 ? -8.391 -2.543 -11.406 1 81.56 317 HIS A N 1
ATOM 2459 C CA . HIS A 1 317 ? -9.289 -2.209 -10.305 1 81.56 317 HIS A CA 1
ATOM 2460 C C . HIS A 1 317 ? -10.5 -1.426 -10.797 1 81.56 317 HIS A C 1
ATOM 2462 O O . HIS A 1 317 ? -11.633 -1.729 -10.422 1 81.56 317 HIS A O 1
ATOM 2468 N N . GLU A 1 318 ? -10.273 -0.494 -11.609 1 81.19 318 GLU A N 1
ATOM 2469 C CA . GLU A 1 318 ? -11.305 0.425 -12.094 1 81.19 318 GLU A CA 1
ATOM 2470 C C . GLU A 1 318 ? -12.367 -0.309 -12.906 1 81.19 318 GLU A C 1
ATOM 2472 O O . GLU A 1 318 ? -13.547 0.035 -12.852 1 81.19 318 GLU A O 1
ATOM 2477 N N . VAL A 1 319 ? -11.898 -1.253 -13.602 1 88.5 319 VAL A N 1
ATOM 2478 C CA . VAL A 1 319 ? -12.836 -1.943 -14.477 1 88.5 319 VAL A CA 1
ATOM 2479 C C . VAL A 1 319 ? -13.547 -3.051 -13.695 1 88.5 319 VAL A C 1
ATOM 2481 O O . VAL A 1 319 ? -14.461 -3.691 -14.219 1 88.5 319 VAL A O 1
ATOM 2484 N N . GLY A 1 320 ? -13.078 -3.371 -12.492 1 87.88 320 GLY A N 1
ATOM 2485 C CA . GLY A 1 320 ? -13.781 -4.324 -11.656 1 87.88 320 GLY A CA 1
ATOM 2486 C C . GLY A 1 320 ? -13.25 -5.738 -11.773 1 87.88 320 GLY A C 1
ATOM 2487 O O . GLY A 1 320 ? -14.008 -6.703 -11.727 1 87.88 320 GLY A O 1
ATOM 2488 N N . PHE A 1 321 ? -11.961 -5.887 -11.844 1 90.75 321 PHE A N 1
ATOM 2489 C CA . PHE A 1 321 ? -11.32 -7.18 -12.062 1 90.75 321 PHE A CA 1
ATOM 2490 C C . PHE A 1 321 ? -11.312 -7.996 -10.773 1 90.75 321 PHE A C 1
ATOM 2492 O O . PHE A 1 321 ? -11.352 -9.227 -10.812 1 90.75 321 PHE A O 1
ATOM 2499 N N . TYR A 1 322 ? -11.32 -7.297 -9.68 1 90 322 TYR A N 1
ATOM 2500 C CA . TYR A 1 322 ? -10.898 -7.996 -8.469 1 90 322 TYR A CA 1
ATOM 2501 C C . TYR A 1 322 ? -12.102 -8.391 -7.621 1 90 322 TYR A C 1
ATOM 2503 O O . TYR A 1 322 ? -13.094 -7.652 -7.555 1 90 322 TYR A O 1
ATOM 2511 N N . LYS A 1 323 ? -11.938 -9.641 -7 1 87.12 323 LYS A N 1
ATOM 2512 C CA . LYS A 1 323 ? -12.859 -10.023 -5.934 1 87.12 323 LYS A CA 1
ATOM 2513 C C . LYS A 1 323 ? -12.891 -8.969 -4.832 1 87.12 323 LYS A C 1
ATOM 2515 O O . LYS A 1 323 ? -11.883 -8.305 -4.566 1 87.12 323 LYS A O 1
ATOM 2520 N N . PRO A 1 324 ? -14.172 -8.734 -4.289 1 80.31 324 PRO A N 1
ATOM 2521 C CA . PRO A 1 324 ? -15.359 -9.594 -4.371 1 80.31 324 PRO A CA 1
ATOM 2522 C C . PRO A 1 324 ? -16.266 -9.234 -5.539 1 80.31 324 PRO A C 1
ATOM 2524 O O . PRO A 1 324 ? -17.172 -10 -5.883 1 80.31 324 PRO A O 1
ATOM 2527 N N . THR A 1 325 ? -16.016 -8.148 -6.203 1 82 325 THR A N 1
ATOM 2528 C CA . THR A 1 325 ? -16.906 -7.707 -7.273 1 82 325 THR A CA 1
ATOM 2529 C C . THR A 1 325 ? -16.531 -8.383 -8.594 1 82 325 THR A C 1
ATOM 2531 O O . THR A 1 325 ? -17.422 -8.75 -9.375 1 82 325 THR A O 1
ATOM 2534 N N . GLY A 1 326 ? -15.312 -8.648 -8.742 1 90.31 326 GLY A N 1
ATOM 2535 C CA . GLY A 1 326 ? -14.828 -9.25 -9.977 1 90.31 326 GLY A CA 1
ATOM 2536 C C . GLY A 1 326 ? -14.516 -10.727 -9.828 1 90.31 326 GLY A C 1
ATOM 2537 O O . GLY A 1 326 ? -14.75 -11.32 -8.773 1 90.31 326 GLY A O 1
ATOM 2538 N N . PRO A 1 327 ? -14.055 -11.266 -10.898 1 95.31 327 PRO A N 1
ATOM 2539 C CA . PRO A 1 327 ? -13.852 -12.719 -10.922 1 95.31 327 PRO A CA 1
ATOM 2540 C C . PRO A 1 327 ? -12.461 -13.133 -10.438 1 95.31 327 PRO A C 1
ATOM 2542 O O . PRO A 1 327 ? -12.219 -14.312 -10.18 1 95.31 327 PRO A O 1
ATOM 2545 N N . ALA A 1 328 ? -11.539 -12.203 -10.281 1 96.31 328 ALA A N 1
ATOM 2546 C CA . ALA A 1 328 ? -10.148 -12.602 -10.078 1 96.31 328 ALA A CA 1
ATOM 2547 C C . ALA A 1 328 ? -9.648 -12.156 -8.711 1 96.31 328 ALA A C 1
ATOM 2549 O O . ALA A 1 328 ? -10.094 -11.133 -8.18 1 96.31 328 ALA A O 1
ATOM 2550 N N . TYR A 1 329 ? -8.773 -12.961 -8.156 1 95.5 329 TYR A N 1
ATOM 2551 C CA . TYR A 1 329 ? -7.996 -12.539 -7 1 95.5 329 TYR A CA 1
ATOM 2552 C C . TYR A 1 329 ? -6.688 -11.883 -7.43 1 95.5 329 TYR A C 1
ATOM 2554 O O . TYR A 1 329 ? -6.012 -12.367 -8.336 1 95.5 329 TYR A O 1
ATOM 2562 N N . HIS A 1 330 ? -6.367 -10.82 -6.738 1 94.5 330 HIS A N 1
ATOM 2563 C CA . HIS A 1 330 ? -5.211 -10.016 -7.102 1 94.5 330 HIS A CA 1
ATOM 2564 C C . HIS A 1 330 ? -3.941 -10.539 -6.438 1 94.5 330 HIS A C 1
ATOM 2566 O O . HIS A 1 330 ? -3.875 -10.641 -5.211 1 94.5 330 HIS A O 1
ATOM 2572 N N . LEU A 1 331 ? -2.982 -10.93 -7.238 1 95.19 331 LEU A N 1
ATOM 2573 C CA . LEU A 1 331 ? -1.604 -11.133 -6.801 1 95.19 331 LEU A CA 1
ATOM 2574 C C . LEU A 1 331 ? -0.757 -9.898 -7.09 1 95.19 331 LEU A C 1
ATOM 2576 O O . LEU A 1 331 ? -0.295 -9.703 -8.211 1 95.19 331 LEU A O 1
ATOM 2580 N N . ASP A 1 332 ? -0.468 -9.172 -6.059 1 90.38 332 ASP A N 1
ATOM 2581 C CA . ASP A 1 332 ? 0.053 -7.812 -6.207 1 90.38 332 ASP A CA 1
ATOM 2582 C C . ASP A 1 332 ? 1.576 -7.797 -6.098 1 90.38 332 ASP A C 1
ATOM 2584 O O . ASP A 1 332 ? 2.127 -7.281 -5.125 1 90.38 332 ASP A O 1
ATOM 2588 N N . LEU A 1 333 ? 2.23 -8.172 -7.164 1 90.44 333 LEU A N 1
ATOM 2589 C CA . LEU A 1 333 ? 3.688 -8.148 -7.195 1 90.44 333 LEU A CA 1
ATOM 2590 C C . LEU A 1 333 ? 4.215 -6.719 -7.141 1 90.44 333 LEU A C 1
ATOM 2592 O O . LEU A 1 333 ? 5.34 -6.484 -6.699 1 90.44 333 LEU A O 1
ATOM 2596 N N . TYR A 1 334 ? 3.406 -5.879 -7.594 1 85.69 334 TYR A N 1
ATOM 2597 C CA . TYR A 1 334 ? 3.816 -4.48 -7.57 1 85.69 334 TYR A CA 1
ATOM 2598 C C . TYR A 1 334 ? 4.004 -3.986 -6.141 1 85.69 334 TYR A C 1
ATOM 2600 O O . TYR A 1 334 ? 5.062 -3.465 -5.793 1 85.69 334 TYR A O 1
ATOM 2608 N N . GLN A 1 335 ? 2.99 -4.16 -5.395 1 82.38 335 GLN A N 1
ATOM 2609 C CA . GLN A 1 335 ? 3.057 -3.676 -4.02 1 82.38 335 GLN A CA 1
ATOM 2610 C C . GLN A 1 335 ? 4.141 -4.406 -3.232 1 82.38 335 GLN A C 1
AT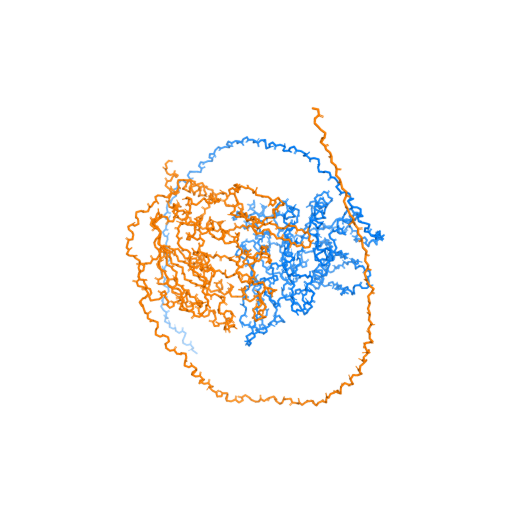OM 2612 O O . GLN A 1 335 ? 4.855 -3.793 -2.438 1 82.38 335 GLN A O 1
ATOM 2617 N N . MET A 1 336 ? 4.25 -5.68 -3.463 1 87.12 336 MET A N 1
ATOM 2618 C CA . MET A 1 336 ? 5.273 -6.457 -2.768 1 87.12 336 MET A CA 1
ATOM 2619 C C . MET A 1 336 ? 6.672 -5.961 -3.127 1 87.12 336 MET A C 1
ATOM 2621 O O . MET A 1 336 ? 7.531 -5.828 -2.254 1 87.12 336 MET A O 1
ATOM 2625 N N . GLY A 1 337 ? 6.824 -5.719 -4.391 1 82.25 337 GLY A N 1
ATOM 2626 C CA . GLY A 1 337 ? 8.117 -5.223 -4.848 1 82.25 337 GLY A CA 1
ATOM 2627 C C . GLY A 1 337 ? 8.414 -3.812 -4.371 1 82.25 337 GLY A C 1
ATOM 2628 O O . GLY A 1 337 ? 9.547 -3.502 -4.008 1 82.25 337 GLY A O 1
ATOM 2629 N N . LEU A 1 338 ? 7.438 -3.08 -4.402 1 76.75 338 LEU A N 1
ATOM 2630 C CA . LEU A 1 338 ? 7.598 -1.691 -3.986 1 76.75 338 LEU A CA 1
ATOM 2631 C C . LEU A 1 338 ? 7.977 -1.605 -2.512 1 76.75 338 LEU A C 1
ATOM 2633 O O . LEU A 1 338 ? 8.852 -0.819 -2.137 1 76.75 338 LEU A O 1
ATOM 2637 N N . ASP A 1 339 ? 7.348 -2.385 -1.725 1 75.06 339 ASP A N 1
ATOM 2638 C CA . ASP A 1 339 ? 7.559 -2.354 -0.28 1 75.06 339 ASP A CA 1
ATOM 2639 C C . ASP A 1 339 ? 8.922 -2.934 0.087 1 75.06 339 ASP A C 1
ATOM 2641 O O . ASP A 1 339 ? 9.469 -2.621 1.145 1 75.06 339 ASP A O 1
ATOM 2645 N N . CYS A 1 340 ? 9.359 -3.834 -0.711 1 74.19 340 CYS A N 1
ATOM 2646 C CA . CYS A 1 340 ? 10.625 -4.5 -0.431 1 74.19 340 CYS A CA 1
ATOM 2647 C C . CYS A 1 340 ? 11.805 -3.594 -0.775 1 74.19 340 CYS A C 1
ATOM 2649 O O . CYS A 1 340 ? 12.891 -3.742 -0.212 1 74.19 340 CYS A O 1
ATOM 2651 N N . LEU A 1 341 ? 11.547 -2.643 -1.583 1 67.62 341 LEU A N 1
ATOM 2652 C CA . LEU A 1 341 ? 12.547 -1.626 -1.904 1 67.62 341 LEU A CA 1
ATOM 2653 C C . LEU A 1 341 ? 13.445 -2.088 -3.047 1 67.62 341 LEU A C 1
ATOM 2655 O O . LEU A 1 341 ? 13.258 -3.184 -3.582 1 67.62 341 LEU A O 1
ATOM 2659 N N . PRO A 1 342 ? 14.406 -1.229 -3.406 1 64 342 PRO A N 1
ATOM 2660 C CA . PRO A 1 342 ? 14.984 -1.458 -4.73 1 64 342 PRO A CA 1
ATOM 2661 C C . PRO A 1 342 ? 15.789 -2.756 -4.805 1 64 342 PRO A C 1
ATOM 2663 O O . PRO A 1 342 ? 16.016 -3.281 -5.898 1 64 342 PRO A O 1
ATOM 2666 N N . TRP A 1 343 ? 15.945 -3.344 -3.703 1 69.75 343 TRP A N 1
ATOM 2667 C CA . TRP A 1 343 ? 16.812 -4.516 -3.752 1 69.75 343 TRP A CA 1
ATOM 2668 C C . TRP A 1 343 ? 16.016 -5.773 -4.07 1 69.75 343 TRP A C 1
ATOM 2670 O O . TRP A 1 343 ? 16.578 -6.852 -4.258 1 69.75 343 TRP A O 1
ATOM 2680 N N . CYS A 1 344 ? 14.742 -5.508 -4.23 1 80.44 344 CYS A N 1
ATOM 2681 C CA . CYS A 1 344 ? 13.914 -6.68 -4.484 1 80.44 344 CYS A CA 1
ATOM 2682 C C . CYS A 1 344 ? 13.766 -6.934 -5.98 1 80.44 344 CYS A C 1
ATOM 2684 O O . CYS A 1 344 ? 12.836 -7.621 -6.41 1 80.44 344 CYS A O 1
ATOM 2686 N N . THR A 1 345 ? 14.664 -6.32 -6.641 1 83.75 345 THR A N 1
ATOM 2687 C CA . THR A 1 345 ? 14.672 -6.531 -8.086 1 83.75 345 THR A CA 1
ATOM 2688 C C . THR A 1 345 ? 15.938 -7.266 -8.508 1 83.75 345 THR A C 1
ATOM 2690 O O . THR A 1 345 ? 17.016 -7.039 -7.949 1 83.75 345 THR A O 1
ATOM 2693 N N . THR A 1 346 ? 15.773 -8.102 -9.461 1 87.81 346 THR A N 1
ATOM 2694 C CA . THR A 1 346 ? 16.922 -8.773 -10.047 1 87.81 346 THR A CA 1
ATOM 2695 C C . THR A 1 346 ? 17.781 -7.793 -10.844 1 87.81 346 THR A C 1
ATOM 2697 O O . THR A 1 346 ? 17.406 -6.633 -11.016 1 87.81 346 THR A O 1
ATOM 2700 N N . GLU A 1 347 ? 18.859 -8.273 -11.344 1 84.31 347 GLU A N 1
ATOM 2701 C CA . GLU A 1 347 ? 19.859 -7.434 -12.008 1 84.31 347 GLU A CA 1
ATOM 2702 C C . GLU A 1 347 ? 19.297 -6.828 -13.289 1 84.31 347 GLU A C 1
ATOM 2704 O O . GLU A 1 347 ? 19.75 -5.77 -13.734 1 84.31 347 GLU A O 1
ATOM 2709 N N . ASP A 1 348 ? 18.312 -7.438 -13.852 1 84.5 348 ASP A N 1
ATOM 2710 C CA . ASP A 1 348 ? 17.766 -6.93 -15.109 1 84.5 348 ASP A CA 1
ATOM 2711 C C . ASP A 1 348 ? 16.812 -5.754 -14.859 1 84.5 348 ASP A C 1
ATOM 2713 O O . ASP A 1 348 ? 16.391 -5.082 -15.797 1 84.5 348 ASP A O 1
ATOM 2717 N N . GLY A 1 349 ? 16.422 -5.531 -13.586 1 83.88 349 GLY A N 1
ATOM 2718 C CA . GLY A 1 349 ? 15.578 -4.402 -13.227 1 83.88 349 GLY A CA 1
ATOM 2719 C C . GLY A 1 349 ? 14.109 -4.641 -13.523 1 83.88 349 GLY A C 1
ATOM 2720 O O . GLY A 1 349 ? 13.281 -3.748 -13.336 1 83.88 349 GLY A O 1
ATOM 2721 N N . VAL A 1 350 ? 13.758 -5.848 -13.906 1 84.94 350 VAL A N 1
ATOM 2722 C CA . VAL A 1 350 ? 12.398 -6.129 -14.375 1 84.94 350 VAL A CA 1
ATOM 2723 C C . VAL A 1 350 ? 11.75 -7.168 -13.469 1 84.94 350 VAL A C 1
ATOM 2725 O O . VAL A 1 350 ? 10.562 -7.062 -13.148 1 84.94 350 VAL A O 1
ATOM 2728 N N . HIS A 1 351 ? 12.523 -8.102 -13.039 1 90.94 351 HIS A N 1
ATOM 2729 C CA . HIS A 1 351 ? 11.992 -9.219 -12.273 1 90.94 351 HIS A CA 1
ATOM 2730 C C . HIS A 1 351 ? 12.305 -9.078 -10.789 1 90.94 351 HIS A C 1
ATOM 2732 O O . HIS A 1 351 ? 13.133 -8.25 -10.406 1 90.94 351 HIS A O 1
ATOM 2738 N N . VAL A 1 352 ? 11.594 -9.805 -10.039 1 91.88 352 VAL A N 1
ATOM 2739 C CA . VAL A 1 352 ? 11.789 -9.742 -8.594 1 91.88 352 VAL A CA 1
ATOM 2740 C C . VAL A 1 352 ? 12.695 -10.883 -8.141 1 91.88 352 VAL A C 1
ATOM 2742 O O . VAL A 1 352 ? 12.867 -11.867 -8.859 1 91.88 352 VAL A O 1
ATOM 2745 N N . ILE A 1 353 ? 13.219 -10.742 -6.996 1 91 353 ILE A N 1
ATOM 2746 C CA . ILE A 1 353 ? 14.18 -11.68 -6.43 1 91 353 ILE A CA 1
ATOM 2747 C C . ILE A 1 353 ? 13.445 -12.93 -5.938 1 91 353 ILE A C 1
ATOM 2749 O O . ILE A 1 353 ? 12.219 -12.953 -5.891 1 91 353 ILE A O 1
ATOM 2753 N N . SER A 1 354 ? 14.219 -13.898 -5.492 1 90.5 354 SER A N 1
ATOM 2754 C CA . SER A 1 354 ? 13.711 -15.203 -5.09 1 90.5 354 SER A CA 1
ATOM 2755 C C . SER A 1 354 ? 12.766 -15.094 -3.898 1 90.5 354 SER A C 1
ATOM 2757 O O . SER A 1 354 ? 11.711 -15.734 -3.867 1 90.5 354 SER A O 1
ATOM 2759 N N . THR A 1 355 ? 13.109 -14.32 -2.951 1 92.06 355 THR A N 1
ATOM 2760 C CA . THR A 1 355 ? 12.281 -14.172 -1.76 1 92.06 355 THR A CA 1
ATOM 2761 C C . THR A 1 355 ? 10.875 -13.711 -2.133 1 92.06 355 THR A C 1
ATOM 2763 O O . THR A 1 355 ? 9.883 -14.219 -1.591 1 92.06 355 THR A O 1
ATOM 2766 N N . VAL A 1 356 ? 10.797 -12.812 -3.059 1 93.69 356 VAL A N 1
ATOM 2767 C CA . VAL A 1 356 ? 9.492 -12.289 -3.465 1 93.69 356 VAL A CA 1
ATOM 2768 C C . VAL A 1 356 ? 8.719 -13.367 -4.219 1 93.69 356 VAL A C 1
ATOM 2770 O O . VAL A 1 356 ? 7.516 -13.547 -3.994 1 93.69 356 VAL A O 1
ATOM 2773 N N . ASN A 1 357 ? 9.406 -14.086 -5.066 1 92.94 357 ASN A N 1
ATOM 2774 C CA . ASN A 1 357 ? 8.758 -15.164 -5.812 1 92.94 357 ASN A CA 1
ATOM 2775 C C . ASN A 1 357 ? 8.227 -16.25 -4.883 1 92.94 357 ASN A C 1
ATOM 2777 O O . ASN A 1 357 ? 7.145 -16.797 -5.113 1 92.94 357 ASN A O 1
ATOM 2781 N N . GLU A 1 358 ? 8.969 -16.5 -3.912 1 94.44 358 GLU A N 1
ATOM 2782 C CA . GLU A 1 358 ? 8.523 -17.516 -2.961 1 94.44 358 GLU A CA 1
ATOM 2783 C C . GLU A 1 358 ? 7.309 -17.031 -2.176 1 94.44 358 GLU A C 1
ATOM 2785 O O . GLU A 1 358 ? 6.43 -17.828 -1.833 1 94.44 358 GLU A O 1
ATOM 2790 N N . VAL A 1 359 ? 7.305 -15.758 -1.834 1 96.06 359 VAL A N 1
ATOM 2791 C CA . VAL A 1 359 ? 6.113 -15.219 -1.193 1 96.06 359 VAL A CA 1
ATOM 2792 C C . VAL A 1 359 ? 4.891 -15.477 -2.074 1 96.06 359 VAL A C 1
ATOM 2794 O O . VAL A 1 359 ? 3.848 -15.914 -1.588 1 96.06 359 VAL A O 1
ATOM 2797 N N . LEU A 1 360 ? 5.043 -15.195 -3.32 1 96.38 360 LEU A N 1
ATOM 2798 C CA . LEU A 1 360 ? 3.953 -15.383 -4.273 1 96.38 360 LEU A CA 1
ATOM 2799 C C . LEU A 1 360 ? 3.48 -16.828 -4.285 1 96.38 360 LEU A C 1
ATOM 2801 O O . LEU A 1 360 ? 2.277 -17.094 -4.254 1 96.38 360 LEU A O 1
ATOM 2805 N N . LEU A 1 361 ? 4.375 -17.719 -4.32 1 97 361 LEU A N 1
ATOM 2806 C CA . LEU A 1 361 ? 4.055 -19.141 -4.293 1 97 361 LEU A CA 1
ATOM 2807 C C . LEU A 1 361 ? 3.283 -19.5 -3.023 1 97 361 LEU A C 1
ATOM 2809 O O . LEU A 1 361 ? 2.248 -20.172 -3.088 1 97 361 LEU A O 1
ATOM 2813 N N . GLN A 1 362 ? 3.752 -19.016 -1.921 1 97.69 362 GLN A N 1
ATOM 2814 C CA . GLN A 1 362 ? 3.125 -19.297 -0.633 1 97.69 362 GLN A CA 1
ATOM 2815 C C . GLN A 1 362 ? 1.716 -18.719 -0.571 1 97.69 362 GLN A C 1
ATOM 2817 O O . GLN A 1 362 ? 0.809 -19.328 -0.004 1 97.69 362 GLN A O 1
ATOM 2822 N N . GLN A 1 363 ? 1.544 -17.578 -1.149 1 97.94 363 GLN A N 1
ATOM 2823 C CA . GLN A 1 363 ? 0.217 -16.969 -1.19 1 97.94 363 GLN A CA 1
ATOM 2824 C C . GLN A 1 363 ? -0.75 -17.812 -2.016 1 97.94 363 GLN A C 1
ATOM 2826 O O . GLN A 1 363 ? -1.859 -18.109 -1.568 1 97.94 363 GLN A O 1
ATOM 2831 N N . VAL A 1 364 ? -0.316 -18.219 -3.158 1 97.88 364 VAL A N 1
ATOM 2832 C CA . VAL A 1 364 ? -1.157 -18.984 -4.078 1 97.88 364 VAL A CA 1
ATOM 2833 C C . VAL A 1 364 ? -1.576 -20.297 -3.428 1 97.88 364 VAL A C 1
ATOM 2835 O O . VAL A 1 364 ? -2.764 -20.625 -3.383 1 97.88 364 VAL A O 1
ATOM 2838 N N . VAL A 1 365 ? -0.631 -20.969 -2.855 1 97.69 365 VAL A N 1
ATOM 2839 C CA . VAL A 1 365 ? -0.917 -22.281 -2.299 1 97.69 365 VAL A CA 1
ATOM 2840 C C . VAL A 1 365 ? -1.788 -22.141 -1.053 1 97.69 365 VAL A C 1
ATOM 2842 O O . VAL A 1 365 ? -2.664 -22.969 -0.802 1 97.69 365 VAL A O 1
ATOM 2845 N N . SER A 1 366 ? -1.548 -21.094 -0.302 1 97.75 366 SER A N 1
ATOM 2846 C CA . SER A 1 366 ? -2.375 -20.844 0.876 1 97.75 366 SER A CA 1
ATOM 2847 C C . SER A 1 366 ? -3.826 -20.578 0.489 1 97.75 366 SER A C 1
ATOM 2849 O O . SER A 1 366 ? -4.746 -21.078 1.138 1 97.75 366 SER A O 1
ATOM 2851 N N . MET A 1 367 ? -4.039 -19.859 -0.522 1 97.5 367 MET A N 1
ATOM 2852 C CA . MET A 1 367 ? -5.395 -19.578 -0.986 1 97.5 367 MET A CA 1
ATOM 2853 C C . MET A 1 367 ? -6.082 -20.844 -1.461 1 97.5 367 MET A C 1
ATOM 2855 O O . MET A 1 367 ? -7.254 -21.078 -1.15 1 97.5 367 MET A O 1
ATOM 2859 N N . LEU A 1 368 ? -5.383 -21.656 -2.146 1 96.94 368 LEU A N 1
ATOM 2860 C CA . LEU A 1 368 ? -5.949 -22.906 -2.662 1 96.94 368 LEU A CA 1
ATOM 2861 C C . LEU A 1 368 ? -6.277 -23.875 -1.526 1 96.94 368 LEU A C 1
ATOM 2863 O O . LEU A 1 368 ? -7.328 -24.516 -1.535 1 96.94 368 LEU A O 1
ATOM 2867 N N . ALA A 1 369 ? -5.402 -23.891 -0.572 1 96.5 369 ALA A N 1
ATOM 2868 C CA . ALA A 1 369 ? -5.648 -24.75 0.587 1 96.5 369 ALA A CA 1
ATOM 2869 C C . ALA A 1 369 ? -6.898 -24.312 1.34 1 96.5 369 ALA A C 1
ATOM 2871 O O . ALA A 1 369 ? -7.699 -25.141 1.769 1 96.5 369 ALA A O 1
ATOM 2872 N N . LEU A 1 370 ? -7.047 -23.047 1.433 1 95.81 370 LEU A N 1
ATOM 2873 C CA . LEU A 1 370 ? -8.219 -22.5 2.1 1 95.81 370 LEU A CA 1
ATOM 2874 C C . LEU A 1 370 ? -9.492 -22.844 1.335 1 95.81 370 LEU A C 1
ATOM 2876 O O . LEU A 1 370 ? -10.492 -23.266 1.933 1 95.81 370 LEU A O 1
ATOM 2880 N N . ARG A 1 371 ? -9.414 -22.719 0.104 1 93.88 371 ARG A N 1
ATOM 2881 C CA . ARG A 1 371 ? -10.57 -23.016 -0.742 1 93.88 371 ARG A CA 1
ATOM 2882 C C . ARG A 1 371 ? -10.977 -24.484 -0.633 1 93.88 371 ARG A C 1
ATOM 2884 O O . ARG A 1 371 ? -12.164 -24.797 -0.624 1 93.88 371 ARG A O 1
ATOM 2891 N N . GLN A 1 372 ? -10.062 -25.281 -0.537 1 93 372 GLN A N 1
ATOM 2892 C CA . GLN A 1 372 ? -10.312 -26.719 -0.456 1 93 372 GLN A CA 1
ATOM 2893 C C . GLN A 1 372 ? -10.875 -27.094 0.908 1 93 372 GLN A C 1
ATOM 2895 O O . GLN A 1 372 ? -11.75 -27.969 1.003 1 93 372 GLN A O 1
ATOM 2900 N N . ALA A 1 373 ? -10.414 -26.438 1.895 1 93.94 373 ALA A N 1
ATOM 2901 C CA . ALA A 1 373 ? -10.734 -26.828 3.266 1 93.94 373 ALA A CA 1
ATOM 2902 C C . ALA A 1 373 ? -12.07 -26.234 3.707 1 93.94 373 ALA A C 1
ATOM 2904 O O . ALA A 1 373 ? -12.781 -26.844 4.52 1 93.94 373 ALA A O 1
ATOM 2905 N N . TRP A 1 374 ? -12.461 -25.141 3.162 1 93.75 374 TRP A N 1
ATOM 2906 C CA . TRP A 1 374 ? -13.539 -24.344 3.717 1 93.75 374 TRP A CA 1
ATOM 2907 C C . TRP A 1 374 ? -14.867 -25.094 3.666 1 93.75 374 TRP A C 1
ATOM 2909 O O . TRP A 1 374 ? -15.648 -25.047 4.621 1 93.75 374 TRP A O 1
ATOM 2919 N N . PRO A 1 375 ? -15.211 -25.797 2.564 1 89.12 375 PRO A N 1
ATOM 2920 C CA . PRO A 1 375 ? -16.469 -26.531 2.516 1 89.12 375 PRO A CA 1
ATOM 2921 C C . PRO A 1 375 ? -16.594 -27.594 3.613 1 89.12 375 PRO A C 1
ATOM 2923 O O . PRO A 1 375 ? -17.703 -28 3.971 1 89.12 375 PRO A O 1
ATOM 2926 N N . PHE A 1 376 ? -15.539 -27.938 4.16 1 87.81 376 PHE A N 1
ATOM 2927 C CA . PHE A 1 376 ? -15.539 -29 5.172 1 87.81 376 PHE A CA 1
ATOM 2928 C C . PHE A 1 376 ? -15.57 -28.391 6.574 1 87.81 376 PHE A C 1
ATOM 2930 O O . PHE A 1 376 ? -15.727 -29.125 7.559 1 87.81 376 PHE A O 1
ATOM 2937 N N . ALA A 1 377 ? -15.297 -27.141 6.656 1 80.62 377 ALA A N 1
ATOM 2938 C CA . ALA A 1 377 ? -15.273 -26.453 7.949 1 80.62 377 ALA A CA 1
ATOM 2939 C C . ALA A 1 377 ? -16.641 -26.484 8.609 1 80.62 377 ALA A C 1
ATOM 2941 O O . ALA A 1 377 ? -16.75 -26.562 9.836 1 80.62 377 ALA A O 1
ATOM 2942 N N . LYS A 1 378 ? -17.703 -26.125 8.016 1 68.06 378 LYS A N 1
ATOM 2943 C CA . LYS A 1 378 ? -19.047 -26.125 8.602 1 68.06 378 LYS A CA 1
ATOM 2944 C C . LYS A 1 378 ? -19.453 -27.531 9.031 1 68.06 378 LYS A C 1
ATOM 2946 O O . LYS A 1 378 ? -20.297 -27.688 9.922 1 68.06 378 LYS A O 1
ATOM 2951 N N . GLN A 1 379 ? -18.922 -28.469 8.359 1 54.34 379 GLN A N 1
ATOM 2952 C CA . GLN A 1 379 ? -19.297 -29.828 8.695 1 54.34 379 GLN A CA 1
ATOM 2953 C C . GLN A 1 379 ? -18.719 -30.25 10.047 1 54.34 379 GLN A C 1
ATOM 2955 O O . GLN A 1 379 ? -19.281 -31.109 10.727 1 54.34 379 GLN A O 1
ATOM 2960 N N . VAL A 1 380 ? -17.688 -29.672 10.422 1 48.28 380 VAL A N 1
ATOM 2961 C CA . VAL A 1 380 ? -17.047 -30.016 11.695 1 48.28 380 VAL A CA 1
ATOM 2962 C C . VAL A 1 380 ? -17.859 -29.438 12.852 1 48.28 380 VAL A C 1
ATOM 2964 O O . VAL A 1 380 ? -17.922 -30.031 13.93 1 48.28 380 VAL A O 1
ATOM 2967 N N . ASP A 1 381 ? -18.375 -28.297 12.781 1 43.69 381 ASP A N 1
ATOM 2968 C CA . ASP A 1 381 ? -19.203 -27.812 13.883 1 43.69 381 ASP A CA 1
ATOM 2969 C C . ASP A 1 381 ? -20.375 -28.734 14.148 1 43.69 381 ASP A C 1
ATOM 2971 O O . ASP A 1 381 ? -20.922 -28.781 15.258 1 43.69 381 ASP A O 1
ATOM 2975 N N . SER A 1 382 ? -20.906 -29.359 13.156 1 38.16 382 SER A N 1
ATOM 2976 C CA . SER A 1 382 ? -22.062 -30.203 13.438 1 38.16 382 SER A CA 1
ATOM 2977 C C . SER A 1 382 ? -21.625 -31.531 14.062 1 38.16 382 SER A C 1
ATOM 2979 O O . SER A 1 382 ? -22.469 -32.344 14.422 1 38.16 382 SER A O 1
ATOM 2981 N N . LEU A 1 383 ? -20.344 -31.75 14.148 1 30.12 383 LEU A N 1
ATOM 2982 C CA . LEU A 1 383 ? -20.062 -32.938 14.945 1 30.12 383 LEU A CA 1
ATOM 2983 C C . LEU A 1 383 ? -19.812 -32.562 16.406 1 30.12 383 LEU A C 1
ATOM 2985 O O . LEU A 1 383 ? -19.094 -31.609 16.688 1 30.12 383 LEU A O 1
ATOM 2989 N N . MET B 1 1 ? -30.844 53.469 -48.219 1 19.03 1 MET B N 1
ATOM 2990 C CA . MET B 1 1 ? -30.391 52.938 -49.5 1 19.03 1 MET B CA 1
ATOM 2991 C C . MET B 1 1 ? -28.891 52.625 -49.438 1 19.03 1 MET B C 1
ATOM 2993 O O . MET B 1 1 ? -28.281 52.344 -50.5 1 19.03 1 MET B O 1
ATOM 2997 N N . ALA B 1 2 ? -28.172 52.812 -48.281 1 21.7 2 ALA B N 1
ATOM 2998 C CA . ALA B 1 2 ? -26.797 53.344 -48.281 1 21.7 2 ALA B CA 1
ATOM 2999 C C . ALA B 1 2 ? -25.828 52.25 -48.781 1 21.7 2 ALA B C 1
ATOM 3001 O O . ALA B 1 2 ? -25.984 51.094 -48.469 1 21.7 2 ALA B O 1
ATOM 3002 N N . THR B 1 3 ? -24.875 52.531 -49.562 1 19.78 3 THR B N 1
ATOM 3003 C CA . THR B 1 3 ? -23.922 52 -50.531 1 19.78 3 THR B CA 1
ATOM 3004 C C . THR B 1 3 ? -22.766 51.281 -49.844 1 19.78 3 THR B C 1
ATOM 3006 O O . THR B 1 3 ? -21.828 51.938 -49.375 1 19.78 3 THR B O 1
ATOM 3009 N N . LYS B 1 4 ? -23 50.281 -48.781 1 20.81 4 LYS B N 1
ATOM 3010 C CA . LYS B 1 4 ? -22.125 49.531 -47.875 1 20.81 4 LYS B CA 1
ATOM 3011 C C . LYS B 1 4 ? -21.094 48.719 -48.656 1 20.81 4 LYS B C 1
ATOM 3013 O O . LYS B 1 4 ? -21.391 47.656 -49.188 1 20.81 4 LYS B O 1
ATOM 3018 N N . HIS B 1 5 ? -19.953 49.25 -49.125 1 17.05 5 HIS B N 1
ATOM 3019 C CA . HIS B 1 5 ? -18.922 49.156 -50.156 1 17.05 5 HIS B CA 1
ATOM 3020 C C . HIS B 1 5 ? -18.031 47.938 -49.938 1 17.05 5 HIS B C 1
ATOM 3022 O O . HIS B 1 5 ? -18.078 47.312 -48.906 1 17.05 5 HIS B O 1
ATOM 3028 N N . HIS B 1 6 ? -16.516 48 -49.812 1 16.77 6 HIS B N 1
ATOM 3029 C CA . HIS B 1 6 ? -15.469 47.812 -50.812 1 16.77 6 HIS B CA 1
ATOM 3030 C C . HIS B 1 6 ? -14.648 46.562 -50.531 1 16.77 6 HIS B C 1
ATOM 3032 O O . HIS B 1 6 ? -14.5 45.688 -51.406 1 16.77 6 HIS B O 1
ATOM 3038 N N . SER B 1 7 ? -13.016 46.5 -50.156 1 16.48 7 SER B N 1
ATOM 3039 C CA . SER B 1 7 ? -11.836 46.375 -51.031 1 16.48 7 SER B CA 1
ATOM 3040 C C . SER B 1 7 ? -11.078 45.094 -50.75 1 16.48 7 SER B C 1
ATOM 3042 O O . SER B 1 7 ? -11.273 44.438 -49.719 1 16.48 7 SER B O 1
ATOM 3044 N N . SER B 1 8 ? -9.422 44.844 -50.906 1 15.7 8 SER B N 1
ATOM 3045 C CA . SER B 1 8 ? -8.375 44.469 -51.844 1 15.7 8 SER B CA 1
ATOM 3046 C C . SER B 1 8 ? -7.504 43.344 -51.25 1 15.7 8 SER B C 1
ATOM 3048 O O . SER B 1 8 ? -7.254 42.344 -51.906 1 15.7 8 SER B O 1
ATOM 3050 N N . ALA B 1 9 ? -6.129 43.438 -50.438 1 15.63 9 ALA B N 1
ATOM 3051 C CA . ALA B 1 9 ? -4.742 43.344 -50.875 1 15.63 9 ALA B CA 1
ATOM 3052 C C . ALA B 1 9 ? -4.176 41.938 -50.625 1 15.63 9 ALA B C 1
ATOM 3054 O O . ALA B 1 9 ? -4.66 41.219 -49.781 1 15.63 9 ALA B O 1
ATOM 3055 N N . PHE B 1 10 ? -2.434 41.438 -51.031 1 15.58 10 PHE B N 1
ATOM 3056 C CA . PHE B 1 10 ? -1.341 40.812 -51.75 1 15.58 10 PHE B CA 1
ATOM 3057 C C . PHE B 1 10 ? -0.534 39.875 -50.844 1 15.58 10 PHE B C 1
ATOM 3059 O O . PHE B 1 10 ? 0.131 40.344 -49.938 1 15.58 10 PHE B O 1
ATOM 3066 N N . LYS B 1 11 ? -0.591 38.312 -50.719 1 15.74 11 LYS B N 1
ATOM 3067 C CA . LYS B 1 11 ? -0.207 36.969 -50.281 1 15.74 11 LYS B CA 1
ATOM 3068 C C . LYS B 1 11 ? 1.069 36.5 -50.969 1 15.74 11 LYS B C 1
ATOM 3070 O O . LYS B 1 11 ? 1.03 35.625 -51.844 1 15.74 11 LYS B O 1
ATOM 3075 N N . LEU B 1 12 ? 2.451 37.031 -51.031 1 14.41 12 LEU B N 1
ATOM 3076 C CA . LEU B 1 12 ? 3.641 36.875 -51.875 1 14.41 12 LEU B CA 1
ATOM 3077 C C . LEU B 1 12 ? 4.477 35.688 -51.438 1 14.41 12 LEU B C 1
ATOM 3079 O O . LEU B 1 12 ? 4.398 35.281 -50.281 1 14.41 12 LEU B O 1
ATOM 3083 N N . VAL B 1 13 ? 6.285 35.562 -51.469 1 14.96 13 VAL B N 1
ATOM 3084 C CA . VAL B 1 13 ? 7.406 35.125 -52.281 1 14.96 13 VAL B CA 1
ATOM 3085 C C . VAL B 1 13 ? 8.242 34.094 -51.531 1 14.96 13 VAL B C 1
ATOM 3087 O O . VAL B 1 13 ? 8.516 33.031 -52.062 1 14.96 13 VAL B O 1
ATOM 3090 N N . GLN B 1 14 ? 9.953 34.094 -51.156 1 14.5 14 GLN B N 1
ATOM 3091 C CA . GLN B 1 14 ? 11.203 33.781 -51.844 1 14.5 14 GLN B CA 1
ATOM 3092 C C . GLN B 1 14 ? 12.008 32.75 -51.094 1 14.5 14 GLN B C 1
ATOM 3094 O O . GLN B 1 14 ? 12.484 31.766 -51.688 1 14.5 14 GLN B O 1
ATOM 3099 N N . LEU B 1 15 ? 13.219 32.875 -50.125 1 15 15 LEU B N 1
ATOM 3100 C CA . LEU B 1 15 ? 14.641 32.781 -50.438 1 15 15 LEU B CA 1
ATOM 3101 C C . LEU B 1 15 ? 15.195 31.406 -50.031 1 15 15 LEU B C 1
ATOM 3103 O O . LEU B 1 15 ? 14.773 30.828 -49.031 1 15 15 LEU B O 1
ATOM 3107 N N . LEU B 1 16 ? 16.656 30.688 -50.406 1 15.84 16 LEU B N 1
ATOM 3108 C CA . LEU B 1 16 ? 17.547 29.797 -51.125 1 15.84 16 LEU B CA 1
ATOM 3109 C C . LEU B 1 16 ? 18.422 29.016 -50.125 1 15.84 16 LEU B C 1
ATOM 3111 O O . LEU B 1 16 ? 18.75 27.859 -50.375 1 15.84 16 LEU B O 1
ATOM 3115 N N . ALA B 1 17 ? 19.438 29.391 -49.125 1 14.98 17 ALA B N 1
ATOM 3116 C CA . ALA B 1 17 ? 20.891 29.266 -49.281 1 14.98 17 ALA B CA 1
ATOM 3117 C C . ALA B 1 17 ? 21.375 27.906 -48.781 1 14.98 17 ALA B C 1
ATOM 3119 O O . ALA B 1 17 ? 20.672 27.203 -48.062 1 14.98 17 ALA B O 1
ATOM 3120 N N . SER B 1 18 ? 22.734 27.672 -48 1 15.21 18 SER B N 1
ATOM 3121 C CA . SER B 1 18 ? 24.109 27.25 -48.25 1 15.21 18 SER B CA 1
ATOM 3122 C C . SER B 1 18 ? 24.391 25.891 -47.625 1 15.21 18 SER B C 1
ATOM 3124 O O . SER B 1 18 ? 23.656 25.453 -46.719 1 15.21 18 SER B O 1
ATOM 3126 N N . LEU B 1 19 ? 25.812 25.484 -47.062 1 16.08 19 LEU B N 1
ATOM 3127 C CA . LEU B 1 19 ? 26.938 24.703 -47.531 1 16.08 19 LEU B CA 1
ATOM 3128 C C . LEU B 1 19 ? 27.109 23.422 -46.719 1 16.08 19 LEU B C 1
ATOM 3130 O O . LEU B 1 19 ? 27.125 22.328 -47.25 1 16.08 19 LEU B O 1
ATOM 3134 N N . THR B 1 20 ? 28.281 23.266 -45.688 1 15.84 20 THR B N 1
ATOM 3135 C CA . THR B 1 20 ? 29.547 22.547 -45.844 1 15.84 20 THR B CA 1
ATOM 3136 C C . THR B 1 20 ? 29.484 21.203 -45.125 1 15.84 20 THR B C 1
ATOM 3138 O O . THR B 1 20 ? 28.641 20.984 -44.25 1 15.84 20 THR B O 1
ATOM 3141 N N . SER B 1 21 ? 30.844 20.344 -44.656 1 15.79 21 SER B N 1
ATOM 3142 C CA . SER B 1 21 ? 31.719 19.234 -44.969 1 15.79 21 SER B CA 1
ATOM 3143 C C . SER B 1 21 ? 31.812 18.25 -43.812 1 15.79 21 SER B C 1
ATOM 3145 O O . SER B 1 21 ? 32.094 17.062 -44.031 1 15.79 21 SER B O 1
ATOM 3147 N N . ILE B 1 22 ? 31.906 18.594 -42.438 1 16.41 22 ILE B N 1
ATOM 3148 C CA . ILE B 1 22 ? 33.062 18.078 -41.719 1 16.41 22 ILE B CA 1
ATOM 3149 C C . ILE B 1 22 ? 32.844 16.609 -41.406 1 16.41 22 ILE B C 1
ATOM 3151 O O . ILE B 1 22 ? 31.781 16.203 -40.938 1 16.41 22 ILE B O 1
ATOM 3155 N N . ALA B 1 23 ? 33.938 15.742 -41.5 1 16.19 23 ALA B N 1
ATOM 3156 C CA . ALA B 1 23 ? 34.562 14.438 -41.719 1 16.19 23 ALA B CA 1
ATOM 3157 C C . ALA B 1 23 ? 34.438 13.547 -40.469 1 16.19 23 ALA B C 1
ATOM 3159 O O . ALA B 1 23 ? 34.406 14.039 -39.344 1 16.19 23 ALA B O 1
ATOM 3160 N N . THR B 1 24 ? 34.25 12.117 -40.594 1 16.47 24 THR B N 1
ATOM 3161 C CA . THR B 1 24 ? 33.75 10.836 -40.094 1 16.47 24 THR B CA 1
ATOM 3162 C C . THR B 1 24 ? 34.781 10.18 -39.188 1 16.47 24 THR B C 1
ATOM 3164 O O . THR B 1 24 ? 34.719 8.977 -38.906 1 16.47 24 THR B O 1
ATOM 3167 N N . CYS B 1 25 ? 35.625 11.039 -38.406 1 16.05 25 CYS B N 1
ATOM 3168 C CA . CYS B 1 25 ? 36.844 10.305 -38 1 16.05 25 CYS B CA 1
ATOM 3169 C C . CYS B 1 25 ? 36.469 9.164 -37.062 1 16.05 25 CYS B C 1
ATOM 3171 O O . CYS B 1 25 ? 35.844 9.375 -36.031 1 16.05 25 CYS B O 1
ATOM 3173 N N . LEU B 1 26 ? 36.719 7.777 -37.438 1 16.73 26 LEU B N 1
ATOM 3174 C CA . LEU B 1 26 ? 36.469 6.367 -37.156 1 16.73 26 LEU B CA 1
ATOM 3175 C C . LEU B 1 26 ? 37.312 5.898 -35.969 1 16.73 26 LEU B C 1
ATOM 3177 O O . LEU B 1 26 ? 37.281 4.723 -35.625 1 16.73 26 LEU B O 1
ATOM 3181 N N . PHE B 1 27 ? 38.062 6.824 -35.188 1 16.52 27 PHE B N 1
ATOM 3182 C CA . PHE B 1 27 ? 39.281 6.191 -34.719 1 16.52 27 PHE B CA 1
ATOM 3183 C C . PHE B 1 27 ? 38.938 5.035 -33.781 1 16.52 27 PHE B C 1
ATOM 3185 O O . PHE B 1 27 ? 37.938 5.047 -33.094 1 16.52 27 PHE B O 1
ATOM 3192 N N . VAL B 1 28 ? 39.844 3.867 -33.75 1 16.77 28 VAL B N 1
ATOM 3193 C CA . VAL B 1 28 ? 40.219 2.459 -33.594 1 16.77 28 VAL B CA 1
ATOM 3194 C C . VAL B 1 28 ? 40.562 2.174 -32.125 1 16.77 28 VAL B C 1
ATOM 3196 O O . VAL B 1 28 ? 40.625 1.014 -31.734 1 16.77 28 VAL B O 1
ATOM 3199 N N . VAL B 1 29 ? 40.375 3.104 -31.109 1 16.06 29 VAL B N 1
ATOM 3200 C CA . VAL B 1 29 ? 41.469 2.965 -30.156 1 16.06 29 VAL B CA 1
ATOM 3201 C C . VAL B 1 29 ? 41.344 1.634 -29.406 1 16.06 29 VAL B C 1
ATOM 3203 O O . VAL B 1 29 ? 40.25 1.293 -28.922 1 16.06 29 VAL B O 1
ATOM 3206 N N . ALA B 1 30 ? 42.406 0.745 -29.438 1 16.86 30 ALA B N 1
ATOM 3207 C CA . ALA B 1 30 ? 43 -0.569 -29.203 1 16.86 30 ALA B CA 1
ATOM 3208 C C . ALA B 1 30 ? 43.125 -0.857 -27.719 1 16.86 30 ALA B C 1
ATOM 3210 O O . ALA B 1 30 ? 43.531 -1.955 -27.312 1 16.86 30 ALA B O 1
ATOM 3211 N N . HIS B 1 31 ? 42.5 0.063 -26.797 1 16.17 31 HIS B N 1
ATOM 3212 C CA . HIS B 1 31 ? 43.375 0.109 -25.625 1 16.17 31 HIS B CA 1
ATOM 3213 C C . HIS B 1 31 ? 43.438 -1.245 -24.922 1 16.17 31 HIS B C 1
ATOM 3215 O O . HIS B 1 31 ? 42.469 -1.998 -24.953 1 16.17 31 HIS B O 1
ATOM 3221 N N . THR B 1 32 ? 44.594 -1.586 -24.484 1 16.66 32 THR B N 1
ATOM 3222 C CA . THR B 1 32 ? 45.531 -2.584 -23.969 1 16.66 32 THR B CA 1
ATOM 3223 C C . THR B 1 32 ? 45.031 -3.121 -22.625 1 16.66 32 THR B C 1
ATOM 3225 O O . THR B 1 32 ? 44.406 -2.396 -21.844 1 16.66 32 THR B O 1
ATOM 3228 N N . ALA B 1 33 ? 45.062 -4.422 -22.5 1 17.66 33 ALA B N 1
ATOM 3229 C CA . ALA B 1 33 ? 44.5 -5.555 -21.766 1 17.66 33 ALA B CA 1
ATOM 3230 C C . ALA B 1 33 ? 45.094 -5.645 -20.359 1 17.66 33 ALA B C 1
ATOM 3232 O O . ALA B 1 33 ? 44.844 -6.605 -19.625 1 17.66 33 ALA B O 1
ATOM 3233 N N . PRO B 1 34 ? 45.344 -4.312 -19.781 1 16 34 PRO B N 1
ATOM 3234 C CA . PRO B 1 34 ? 46.469 -4.613 -18.906 1 16 34 PRO B CA 1
ATOM 3235 C C . PRO B 1 34 ? 46.156 -5.688 -17.859 1 16 34 PRO B C 1
ATOM 3237 O O . PRO B 1 34 ? 45 -5.91 -17.547 1 16 34 PRO B O 1
ATOM 3240 N N . GLN B 1 35 ? 47.156 -6.199 -17.297 1 15.79 35 GLN B N 1
ATOM 3241 C CA . GLN B 1 35 ? 47.812 -7.371 -16.719 1 15.79 35 GLN B CA 1
ATOM 3242 C C . GLN B 1 35 ? 47.281 -7.656 -15.32 1 15.79 35 GLN B C 1
ATOM 3244 O O . GLN B 1 35 ? 46.875 -8.781 -15.023 1 15.79 35 GLN B O 1
ATOM 3249 N N . THR B 1 36 ? 47.688 -6.867 -14.305 1 16.97 36 THR B N 1
ATOM 3250 C CA . THR B 1 36 ? 48.5 -7.465 -13.25 1 16.97 36 THR B CA 1
ATOM 3251 C C . THR B 1 36 ? 47.625 -7.871 -12.062 1 16.97 36 THR B C 1
ATOM 3253 O O . THR B 1 36 ? 46.656 -7.191 -11.742 1 16.97 36 THR B O 1
ATOM 3256 N N . GLY B 1 37 ? 47.562 -9.078 -11.656 1 17.17 37 GLY B N 1
ATOM 3257 C CA . GLY B 1 37 ? 46.969 -10.164 -10.906 1 17.17 37 GLY B CA 1
ATOM 3258 C C . GLY B 1 37 ? 46.938 -9.906 -9.406 1 17.17 37 GLY B C 1
ATOM 3259 O O . GLY B 1 37 ? 46.594 -10.789 -8.633 1 17.17 37 GLY B O 1
ATOM 3260 N N . SER B 1 38 ? 47.25 -8.562 -9.016 1 15.96 38 SER B N 1
ATOM 3261 C CA . SER B 1 38 ? 47.938 -8.711 -7.738 1 15.96 38 SER B CA 1
ATOM 3262 C C . SER B 1 38 ? 47 -9.195 -6.645 1 15.96 38 SER B C 1
ATOM 3264 O O . SER B 1 38 ? 45.812 -8.883 -6.664 1 15.96 38 SER B O 1
ATOM 3266 N N . ARG B 1 39 ? 47.438 -10.211 -5.918 1 18.16 39 ARG B N 1
ATOM 3267 C CA . ARG B 1 39 ? 47.25 -11.227 -4.883 1 18.16 39 ARG B CA 1
ATOM 3268 C C . ARG B 1 39 ? 46.875 -10.594 -3.555 1 18.16 39 ARG B C 1
ATOM 3270 O O . ARG B 1 39 ? 47.688 -9.914 -2.92 1 18.16 39 ARG B O 1
ATOM 3277 N N . TRP B 1 40 ? 45.688 -9.68 -3.584 1 16.16 40 TRP B N 1
ATOM 3278 C CA . TRP B 1 40 ? 45.656 -8.75 -2.465 1 16.16 40 TRP B CA 1
ATOM 3279 C C . TRP B 1 40 ? 45.656 -9.492 -1.134 1 16.16 40 TRP B C 1
ATOM 3281 O O . TRP B 1 40 ? 44.844 -10.406 -0.933 1 16.16 40 TRP B O 1
ATOM 3291 N N . PRO B 1 41 ? 46.688 -9.469 -0.543 1 17.25 41 PRO B N 1
ATOM 3292 C CA . PRO B 1 41 ? 46.969 -10.219 0.68 1 17.25 41 PRO B CA 1
ATOM 3293 C C . PRO B 1 41 ? 45.969 -9.945 1.797 1 17.25 41 PRO B C 1
ATOM 3295 O O . PRO B 1 41 ? 45.344 -8.883 1.822 1 17.25 41 PRO B O 1
ATOM 3298 N N . ILE B 1 42 ? 45.438 -11.039 2.172 1 18.89 42 ILE B N 1
ATOM 3299 C CA . ILE B 1 42 ? 44.469 -11.375 3.193 1 18.89 42 ILE B CA 1
ATOM 3300 C C . ILE B 1 42 ? 44.812 -10.672 4.504 1 18.89 42 ILE B C 1
ATOM 3302 O O . ILE B 1 42 ? 45.719 -11.109 5.223 1 18.89 42 ILE B O 1
ATOM 3306 N N . LEU B 1 43 ? 44.969 -9.219 4.242 1 16.69 43 LEU B N 1
ATOM 3307 C CA . LEU B 1 43 ? 45.656 -8.641 5.398 1 16.69 43 LEU B CA 1
ATOM 3308 C C . LEU B 1 43 ? 44.875 -8.953 6.684 1 16.69 43 LEU B C 1
ATOM 3310 O O . LEU B 1 43 ? 43.656 -9.023 6.68 1 16.69 43 LEU B O 1
ATOM 3314 N N . ALA B 1 44 ? 45.625 -9.508 7.641 1 18.05 44 ALA B N 1
ATOM 3315 C CA . ALA B 1 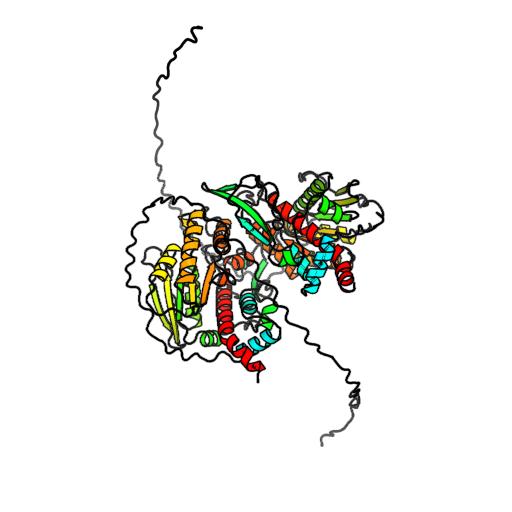44 ? 45.594 -9.883 9.055 1 18.05 44 ALA B CA 1
ATOM 3316 C C . ALA B 1 44 ? 44.938 -8.789 9.891 1 18.05 44 ALA B C 1
ATOM 3318 O O . ALA B 1 44 ? 44.906 -7.621 9.5 1 18.05 44 ALA B O 1
ATOM 3319 N N . GLY B 1 45 ? 44.094 -9.156 10.852 1 17.44 45 GLY B N 1
ATOM 3320 C CA . GLY B 1 45 ? 43.219 -8.562 11.852 1 17.44 45 GLY B CA 1
ATOM 3321 C C . GLY B 1 45 ? 43.875 -7.465 12.656 1 17.44 45 GLY B C 1
ATOM 3322 O O . GLY B 1 45 ? 43.469 -7.152 13.773 1 17.44 45 GLY B O 1
ATOM 3323 N N . SER B 1 46 ? 44.812 -6.66 11.906 1 17.31 46 SER B N 1
ATOM 3324 C CA . SER B 1 46 ? 45.406 -5.906 13 1 17.31 46 SER B CA 1
ATOM 3325 C C . SER B 1 46 ? 44.375 -5.027 13.703 1 17.31 46 SER B C 1
ATOM 3327 O O . SER B 1 46 ? 43.25 -4.828 13.188 1 17.31 46 SER B O 1
ATOM 3329 N N . GLY B 1 47 ? 44.812 -4.094 14.719 1 16.73 47 GLY B N 1
ATOM 3330 C CA . GLY B 1 47 ? 44.531 -3.213 15.844 1 16.73 47 GLY B CA 1
ATOM 3331 C C . GLY B 1 47 ? 43.719 -1.992 15.445 1 16.73 47 GLY B C 1
ATOM 3332 O O . GLY B 1 47 ? 44.25 -1.07 14.812 1 16.73 47 GLY B O 1
ATOM 3333 N N . LEU B 1 48 ? 42.688 -2.1 14.805 1 16.94 48 LEU B N 1
ATOM 3334 C CA . LEU B 1 48 ? 42.188 -0.854 14.242 1 16.94 48 LEU B CA 1
ATOM 3335 C C . LEU B 1 48 ? 42.031 0.211 15.32 1 16.94 48 LEU B C 1
ATOM 3337 O O . LEU B 1 48 ? 41.312 0.012 16.297 1 16.94 48 LEU B O 1
ATOM 3341 N N . LYS B 1 49 ? 43 1.015 15.336 1 17.56 49 LYS B N 1
ATOM 3342 C CA . LYS B 1 49 ? 42.969 2.172 16.234 1 17.56 49 LYS B CA 1
ATOM 3343 C C . LYS B 1 49 ? 41.688 2.955 16.094 1 17.56 49 LYS B C 1
ATOM 3345 O O . LYS B 1 49 ? 41.125 3.062 14.992 1 17.56 49 LYS B O 1
ATOM 3350 N N . ARG B 1 50 ? 41 3.334 17.141 1 19.33 50 ARG B N 1
ATOM 3351 C CA . ARG B 1 50 ? 39.906 4.105 17.719 1 19.33 50 ARG B CA 1
ATOM 3352 C C . ARG B 1 50 ? 39.812 5.492 17.094 1 19.33 50 ARG B C 1
ATOM 3354 O O . ARG B 1 50 ? 40.594 6.375 17.422 1 19.33 50 ARG B O 1
ATOM 3361 N N . PHE B 1 51 ? 39.781 5.516 15.75 1 17.06 51 PHE B N 1
ATOM 3362 C CA . PHE B 1 51 ? 39.875 6.938 15.43 1 17.06 51 PHE B CA 1
ATOM 3363 C C . PHE B 1 51 ? 38.656 7.695 15.984 1 17.06 51 PHE B C 1
ATOM 3365 O O . PHE B 1 51 ? 37.531 7.359 15.672 1 17.06 51 PHE B O 1
ATOM 3372 N N . ALA B 1 52 ? 38.719 8.398 17.156 1 18.95 52 ALA B N 1
ATOM 3373 C CA . ALA B 1 52 ? 38.031 9.398 17.984 1 18.95 52 ALA B CA 1
ATOM 3374 C C . ALA B 1 52 ? 37.656 10.633 17.156 1 18.95 52 ALA B C 1
ATOM 3376 O O . ALA B 1 52 ? 38.5 11.547 17.016 1 18.95 52 ALA B O 1
ATOM 3377 N N . THR B 1 53 ? 37.5 10.531 15.883 1 19.83 53 THR B N 1
ATOM 3378 C CA . THR B 1 53 ? 37.438 11.906 15.391 1 19.83 53 THR B CA 1
ATOM 3379 C C . THR B 1 53 ? 36.281 12.664 15.984 1 19.83 53 THR B C 1
ATOM 3381 O O . THR B 1 53 ? 35.125 12.188 15.93 1 19.83 53 THR B O 1
ATOM 3384 N N . SER B 1 54 ? 36.375 13.602 16.953 1 20.14 54 SER B N 1
ATOM 3385 C CA . SER B 1 54 ? 35.688 14.656 17.672 1 20.14 54 SER B CA 1
ATOM 3386 C C . SER B 1 54 ? 35 15.633 16.734 1 20.14 54 SER B C 1
ATOM 3388 O O . SER B 1 54 ? 35.625 16.562 16.234 1 20.14 54 SER B O 1
ATOM 3390 N N . ALA B 1 55 ? 34.531 15.344 15.617 1 22.77 55 ALA B N 1
ATOM 3391 C CA . ALA B 1 55 ? 34 16.531 14.945 1 22.77 55 ALA B CA 1
ATOM 3392 C C . ALA B 1 55 ? 33.062 17.328 15.867 1 22.77 55 ALA B C 1
ATOM 3394 O O . ALA B 1 55 ? 32.188 16.75 16.5 1 22.77 55 ALA B O 1
ATOM 3395 N N . SER B 1 56 ? 33.469 18.391 16.422 1 20.83 56 SER B N 1
ATOM 3396 C CA . SER B 1 56 ? 32.906 19.422 17.266 1 20.83 56 SER B CA 1
ATOM 3397 C C . SER B 1 56 ? 31.609 19.969 16.672 1 20.83 56 SER B C 1
ATOM 3399 O O . SER B 1 56 ? 31.625 20.609 15.625 1 20.83 56 SER B O 1
ATOM 3401 N N . PHE B 1 57 ? 30.641 19.234 16.562 1 23.09 57 PHE B N 1
ATOM 3402 C CA . PHE B 1 57 ? 29.328 19.812 16.312 1 23.09 57 PHE B CA 1
ATOM 3403 C C . PHE B 1 57 ? 29.109 21.078 17.125 1 23.09 57 PHE B C 1
ATOM 3405 O O . PHE B 1 57 ? 29.344 21.094 18.328 1 23.09 57 PHE B O 1
ATOM 3412 N N . GLY B 1 58 ? 29.453 22.234 16.547 1 22.34 58 GLY B N 1
ATOM 3413 C CA . GLY B 1 58 ? 29.266 23.5 17.25 1 22.34 58 GLY B CA 1
ATOM 3414 C C . GLY B 1 58 ? 28.016 23.516 18.109 1 22.34 58 GLY B C 1
ATOM 3415 O O . GLY B 1 58 ? 27.094 22.75 17.891 1 22.34 58 GLY B O 1
ATOM 3416 N N . ASN B 1 59 ? 28.125 23.969 19.344 1 22.2 59 ASN B N 1
ATOM 3417 C CA . ASN B 1 59 ? 27.188 24.234 20.438 1 22.2 59 ASN B CA 1
ATOM 3418 C C . ASN B 1 59 ? 25.984 25.062 19.969 1 22.2 59 ASN B C 1
ATOM 3420 O O . ASN B 1 59 ? 26.125 26.25 19.688 1 22.2 59 ASN B O 1
ATOM 3424 N N . TRP B 1 60 ? 25.281 24.609 19.031 1 21.52 60 TRP B N 1
ATOM 3425 C CA . TRP B 1 60 ? 24.078 25.406 18.781 1 21.52 60 TRP B CA 1
ATOM 3426 C C . TRP B 1 60 ? 23.375 25.719 20.094 1 21.52 60 TRP B C 1
ATOM 3428 O O . TRP B 1 60 ? 23.031 24.812 20.859 1 21.52 60 TRP B O 1
ATOM 3438 N N . THR B 1 61 ? 23.719 26.828 20.719 1 23.36 61 THR B N 1
ATOM 3439 C CA . THR B 1 61 ? 22.984 27.406 21.844 1 23.36 61 THR B CA 1
ATOM 3440 C C . THR B 1 61 ? 21.531 27.656 21.484 1 23.36 61 THR B C 1
ATOM 3442 O O . THR B 1 61 ? 21.234 28.516 20.641 1 23.36 61 THR B O 1
ATOM 3445 N N . GLY B 1 62 ? 20.734 26.703 21.281 1 24.56 62 GLY B N 1
ATOM 3446 C CA . GLY B 1 62 ? 19.297 26.781 21.203 1 24.56 62 GLY B CA 1
ATOM 3447 C C . GLY B 1 62 ? 18.688 27.797 22.141 1 24.56 62 GLY B C 1
ATOM 3448 O O . GLY B 1 62 ? 18.875 27.719 23.359 1 24.56 62 GLY B O 1
ATOM 3449 N N . THR B 1 63 ? 18.734 29.047 21.75 1 25.89 63 THR B N 1
ATOM 3450 C CA . THR B 1 63 ? 18 30 22.578 1 25.89 63 THR B CA 1
ATOM 3451 C C . THR B 1 63 ? 16.578 29.516 22.797 1 25.89 63 THR B C 1
ATOM 3453 O O . THR B 1 63 ? 15.93 29 21.891 1 25.89 63 THR B O 1
ATOM 3456 N N . THR B 1 64 ? 16.188 29.047 23.938 1 26.52 64 THR B N 1
ATOM 3457 C CA . THR B 1 64 ? 14.945 28.609 24.578 1 26.52 64 THR B CA 1
ATOM 3458 C C . THR B 1 64 ? 13.812 29.594 24.312 1 26.52 64 THR B C 1
ATOM 3460 O O . THR B 1 64 ? 12.719 29.453 24.859 1 26.52 64 THR B O 1
ATOM 3463 N N . ASP B 1 65 ? 14.148 30.766 23.875 1 26.84 65 ASP B N 1
ATOM 3464 C CA . ASP B 1 65 ? 13.016 31.672 24 1 26.84 65 ASP B CA 1
ATOM 3465 C C . ASP B 1 65 ? 11.953 31.391 22.938 1 26.84 65 ASP B C 1
ATOM 3467 O O . ASP B 1 65 ? 12.016 31.922 21.828 1 26.84 65 ASP B O 1
ATOM 3471 N N . GLY B 1 66 ? 11.664 30.266 22.641 1 30.19 66 GLY B N 1
ATOM 3472 C CA . GLY B 1 66 ? 10.602 30.094 21.656 1 30.19 66 GLY B CA 1
ATOM 3473 C C . GLY B 1 66 ? 9.297 30.734 22.078 1 30.19 66 GLY B C 1
ATOM 3474 O O . GLY B 1 66 ? 9.086 31.031 23.266 1 30.19 66 GLY B O 1
ATOM 3475 N N . PRO B 1 67 ? 8.633 31.422 21.234 1 28.81 67 PRO B N 1
ATOM 3476 C CA . PRO B 1 67 ? 7.383 32.062 21.641 1 28.81 67 PRO B CA 1
ATOM 3477 C C . PRO B 1 67 ? 6.41 31.094 22.297 1 28.81 67 PRO B C 1
ATOM 3479 O O . PRO B 1 67 ? 6.371 29.922 21.938 1 28.81 67 PRO B O 1
ATOM 3482 N N . ALA B 1 68 ? 6.109 31.281 23.609 1 30.86 68 ALA B N 1
ATOM 3483 C CA . ALA B 1 68 ? 5.109 30.578 24.406 1 30.86 68 ALA B CA 1
ATOM 3484 C C . ALA B 1 68 ? 3.766 30.531 23.688 1 30.86 68 ALA B C 1
ATOM 3486 O O . ALA B 1 68 ? 3.42 31.469 22.953 1 30.86 68 ALA B O 1
ATOM 3487 N N . LEU B 1 69 ? 3.326 29.359 23.203 1 34.34 69 LEU B N 1
ATOM 3488 C CA . LEU B 1 69 ? 1.928 29.266 22.812 1 34.34 69 LEU B CA 1
ATOM 3489 C C . LEU B 1 69 ? 1.035 30.062 23.75 1 34.34 69 LEU B C 1
ATOM 3491 O O . LEU B 1 69 ? 1.284 30.125 24.953 1 34.34 69 LEU B O 1
ATOM 3495 N N . PRO B 1 70 ? 0.373 31.078 23.281 1 30.09 70 PRO B N 1
ATOM 3496 C CA . PRO B 1 70 ? -0.476 31.812 24.203 1 30.09 70 PRO B CA 1
ATOM 3497 C C . PRO B 1 70 ? -1.24 30.906 25.172 1 30.09 70 PRO B C 1
ATOM 3499 O O . PRO B 1 70 ? -1.451 29.734 24.859 1 30.09 70 PRO B O 1
ATOM 3502 N N . ALA B 1 71 ? -1.527 31.469 26.453 1 29.47 71 ALA B N 1
ATOM 3503 C CA . ALA B 1 71 ? -2.203 30.922 27.625 1 29.47 71 ALA B CA 1
ATOM 3504 C C . ALA B 1 71 ? -3.455 30.156 27.219 1 29.47 71 ALA B C 1
ATOM 3506 O O . ALA B 1 71 ? -3.928 30.266 26.094 1 29.47 71 ALA B O 1
ATOM 3507 N N . GLU B 1 72 ? -4.285 29.703 28.266 1 31.39 72 GLU B N 1
ATOM 3508 C CA . GLU B 1 72 ? -5.406 28.781 28.469 1 31.39 72 GLU B CA 1
ATOM 3509 C C . GLU B 1 72 ? -6.621 29.203 27.641 1 31.39 72 GLU B C 1
ATOM 3511 O O . GLU B 1 72 ? -7.137 30.312 27.812 1 31.39 72 GLU B O 1
ATOM 3516 N N . VAL B 1 73 ? -6.641 28.984 26.422 1 32.81 73 VAL B N 1
ATOM 3517 C CA . VAL B 1 73 ? -7.996 29.125 25.906 1 32.81 73 VAL B CA 1
ATOM 3518 C C . VAL B 1 73 ? -8.953 28.234 26.703 1 32.81 73 VAL B C 1
ATOM 3520 O O . VAL B 1 73 ? -8.633 27.094 27.016 1 32.81 73 VAL B O 1
ATOM 3523 N N . THR B 1 74 ? -9.812 28.781 27.516 1 32.31 74 THR B N 1
ATOM 3524 C CA . THR B 1 74 ? -10.891 28.031 28.156 1 32.31 74 THR B CA 1
ATOM 3525 C C . THR B 1 74 ? -11.523 27.062 27.188 1 32.31 74 THR B C 1
ATOM 3527 O O . THR B 1 74 ? -11.922 27.438 26.078 1 32.31 74 THR B O 1
ATOM 3530 N N . SER B 1 75 ? -11.172 25.906 27.125 1 37 75 SER B N 1
ATOM 3531 C CA . SER B 1 75 ? -11.727 24.781 26.375 1 37 75 SER B CA 1
ATOM 3532 C C . SER B 1 75 ? -13.25 24.766 26.438 1 37 75 SER B C 1
ATOM 3534 O O . SER B 1 75 ? -13.836 24.234 27.375 1 37 75 SER B O 1
ATOM 3536 N N . GLY B 1 76 ? -13.922 25.781 26.5 1 37.94 76 GLY B N 1
ATOM 3537 C CA . GLY B 1 76 ? -15.328 25.453 26.359 1 37.94 76 GLY B CA 1
ATOM 3538 C C . GLY B 1 76 ? -15.625 24.625 25.125 1 37.94 76 GLY B C 1
ATOM 3539 O O . GLY B 1 76 ? -15.453 25.094 24 1 37.94 76 GLY B O 1
ATOM 3540 N N . GLY B 1 77 ? -15.375 23.344 25.125 1 49.28 77 GLY B N 1
ATOM 3541 C CA . GLY B 1 77 ? -15.508 22.344 24.062 1 49.28 77 GLY B CA 1
ATOM 3542 C C . GLY B 1 77 ? -16.75 22.547 23.219 1 49.28 77 GLY B C 1
ATOM 3543 O O . GLY B 1 77 ? -17.859 22.703 23.734 1 49.28 77 GLY B O 1
ATOM 3544 N N . VAL B 1 78 ? -16.703 23.281 22.156 1 60.03 78 VAL B N 1
ATOM 3545 C CA . VAL B 1 78 ? -17.812 23.281 21.203 1 60.03 78 VAL B CA 1
ATOM 3546 C C . VAL B 1 78 ? -18.359 21.875 21.031 1 60.03 78 VAL B C 1
ATOM 3548 O O . VAL B 1 78 ? -17.594 20.906 20.953 1 60.03 78 VAL B O 1
ATOM 3551 N N . PRO B 1 79 ? -19.641 21.891 21.328 1 76.62 79 PRO B N 1
ATOM 3552 C CA . PRO B 1 79 ? -20.25 20.562 21.125 1 76.62 79 PRO B CA 1
ATOM 3553 C C . PRO B 1 79 ? -19.969 19.984 19.734 1 76.62 79 PRO B C 1
ATOM 3555 O O . PRO B 1 79 ? -19.812 20.734 18.766 1 76.62 79 PRO B O 1
ATOM 3558 N N . PRO B 1 80 ? -19.703 18.75 19.719 1 85.25 80 PRO B N 1
ATOM 3559 C CA . PRO B 1 80 ? -19.453 18.109 18.422 1 85.25 80 PRO B CA 1
ATOM 3560 C C . PRO B 1 80 ? -20.641 18.25 17.469 1 85.25 80 PRO B C 1
ATOM 3562 O O . PRO B 1 80 ? -21.766 18.484 17.906 1 85.25 80 PRO B O 1
ATOM 3565 N N . ASN B 1 81 ? -20.359 18.297 16.219 1 87.19 81 ASN B N 1
ATOM 3566 C CA . ASN B 1 81 ? -21.375 18.297 15.188 1 87.19 81 ASN B CA 1
ATOM 3567 C C . ASN B 1 81 ? -22.391 17.172 15.383 1 87.19 81 ASN B C 1
ATOM 3569 O O . ASN B 1 81 ? -22 16 15.461 1 87.19 81 ASN B O 1
ATOM 3573 N N . PRO B 1 82 ? -23.656 17.547 15.492 1 87.69 82 PRO B N 1
ATOM 3574 C CA . PRO B 1 82 ? -24.672 16.516 15.727 1 87.69 82 PRO B CA 1
ATOM 3575 C C . PRO B 1 82 ? -24.656 15.422 14.656 1 87.69 82 PRO B C 1
ATOM 3577 O O . PRO B 1 82 ? -24.953 14.258 14.945 1 87.69 82 PRO B O 1
ATOM 3580 N N . LEU B 1 83 ? -24.359 15.805 13.5 1 89.5 83 LEU B N 1
ATOM 3581 C CA . LEU B 1 83 ? -24.297 14.812 12.43 1 89.5 83 LEU B CA 1
ATOM 3582 C C . LEU B 1 83 ? -23.188 13.805 12.688 1 89.5 83 LEU B C 1
ATOM 3584 O O . LEU B 1 83 ? -23.328 12.617 12.391 1 89.5 83 LEU B O 1
ATOM 3588 N N . ASP B 1 84 ? -22.125 14.273 13.227 1 92.88 84 ASP B N 1
ATOM 3589 C CA . ASP B 1 84 ? -21 13.383 13.539 1 92.88 84 ASP B CA 1
ATOM 3590 C C . ASP B 1 84 ? -21.344 12.461 14.703 1 92.88 84 ASP B C 1
ATOM 3592 O O . ASP B 1 84 ? -20.953 11.297 14.711 1 92.88 84 ASP B O 1
ATOM 3596 N N . VAL B 1 85 ? -22.094 13 15.633 1 92 85 VAL B N 1
ATOM 3597 C CA . VAL B 1 85 ? -22.5 12.203 16.781 1 92 85 VAL B CA 1
ATOM 3598 C C . VAL B 1 85 ? -23.453 11.094 16.328 1 92 85 VAL B C 1
ATOM 3600 O O . VAL B 1 85 ? -23.297 9.938 16.734 1 92 85 VAL B O 1
ATOM 3603 N N . ALA B 1 86 ? -24.375 11.484 15.469 1 91.75 86 ALA B N 1
ATOM 3604 C CA . ALA B 1 86 ? -25.312 10.5 14.938 1 91.75 86 ALA B CA 1
ATOM 3605 C C . ALA B 1 86 ? -24.594 9.406 14.156 1 91.75 86 ALA B C 1
ATOM 3607 O O . ALA B 1 86 ? -24.906 8.219 14.305 1 91.75 86 ALA B O 1
ATOM 3608 N N . ALA B 1 87 ? -23.641 9.828 13.398 1 92.5 87 ALA B N 1
ATOM 3609 C CA . ALA B 1 87 ? -22.875 8.875 12.594 1 92.5 87 ALA B CA 1
ATOM 3610 C C . ALA B 1 87 ? -22.062 7.945 13.492 1 92.5 87 ALA B C 1
ATOM 3612 O O . ALA B 1 87 ? -21.969 6.742 13.227 1 92.5 87 ALA B O 1
ATOM 3613 N N . ALA B 1 88 ? -21.5 8.516 14.516 1 93 88 ALA B N 1
ATOM 3614 C CA . ALA B 1 88 ? -20.75 7.715 15.461 1 93 88 ALA B CA 1
ATOM 3615 C C . ALA B 1 88 ? -21.625 6.676 16.141 1 93 88 ALA B C 1
ATOM 3617 O O . ALA B 1 88 ? -21.219 5.527 16.328 1 93 88 ALA B O 1
ATOM 3618 N N . ALA B 1 89 ? -22.812 7.098 16.453 1 91.75 89 ALA B N 1
ATOM 3619 C CA . ALA B 1 89 ? -23.75 6.188 17.078 1 91.75 89 ALA B CA 1
ATOM 3620 C C . ALA B 1 89 ? -24.125 5.039 16.141 1 91.75 89 ALA B C 1
ATOM 3622 O O . ALA B 1 89 ? -24.188 3.883 16.562 1 91.75 89 ALA B O 1
ATOM 3623 N N . LEU B 1 90 ? -24.375 5.418 14.953 1 91.5 90 LEU B N 1
ATOM 3624 C CA . LEU B 1 90 ? -24.719 4.406 13.953 1 91.5 90 LEU B CA 1
ATOM 3625 C C . LEU B 1 90 ? -23.562 3.438 13.742 1 91.5 90 LEU B C 1
ATOM 3627 O O . LEU B 1 90 ? -23.766 2.229 13.617 1 91.5 90 LEU B O 1
ATOM 3631 N N . ALA B 1 91 ? -22.344 3.949 13.695 1 92.75 91 ALA B N 1
ATOM 3632 C CA . ALA B 1 91 ? -21.156 3.109 13.523 1 92.75 91 ALA B CA 1
ATOM 3633 C C . ALA B 1 91 ? -20.984 2.166 14.711 1 92.75 91 ALA B C 1
ATOM 3635 O O . ALA B 1 91 ? -20.703 0.977 14.531 1 92.75 91 ALA B O 1
ATOM 3636 N N . ALA B 1 92 ? -21.203 2.707 15.844 1 90.94 92 ALA B N 1
ATOM 3637 C CA . ALA B 1 92 ? -21.109 1.884 17.047 1 90.94 92 ALA B CA 1
ATOM 3638 C C . ALA B 1 92 ? -22.172 0.785 17.047 1 90.94 92 ALA B C 1
ATOM 3640 O O . ALA B 1 92 ? -21.875 -0.362 17.406 1 90.94 92 ALA B O 1
ATOM 3641 N N . ALA B 1 93 ? -23.328 1.123 16.641 1 89.12 93 ALA B N 1
ATOM 3642 C CA . ALA B 1 93 ? -24.422 0.161 16.578 1 89.12 93 ALA B CA 1
ATOM 3643 C C . ALA B 1 93 ? -24.109 -0.945 15.57 1 89.12 93 ALA B C 1
ATOM 3645 O O . ALA B 1 93 ? -24.562 -2.082 15.734 1 89.12 93 ALA B O 1
ATOM 3646 N N . ALA B 1 94 ? -23.328 -0.554 14.633 1 88.94 94 ALA B N 1
ATOM 3647 C CA . ALA B 1 94 ? -22.953 -1.523 13.609 1 88.94 94 ALA B CA 1
ATOM 3648 C C . ALA B 1 94 ? -21.75 -2.361 14.055 1 88.94 94 ALA B C 1
ATOM 3650 O O . ALA B 1 94 ? -21.234 -3.172 13.289 1 88.94 94 ALA B O 1
ATOM 3651 N N . GLY B 1 95 ? -21.234 -2.115 15.266 1 87.56 95 GLY B N 1
ATOM 3652 C CA . GLY B 1 95 ? -20.172 -2.928 15.836 1 87.56 95 GLY B CA 1
ATOM 3653 C C . GLY B 1 95 ? -18.781 -2.365 15.586 1 87.56 95 GLY B C 1
ATOM 3654 O O . GLY B 1 95 ? -17.781 -3.027 15.852 1 87.56 95 GLY B O 1
ATOM 3655 N N . LEU B 1 96 ? -18.734 -1.148 15.086 1 90.12 96 LEU B N 1
ATOM 3656 C CA . LEU B 1 96 ? -17.438 -0.527 14.828 1 90.12 96 LEU B CA 1
ATOM 3657 C C . LEU B 1 96 ? -16.922 0.205 16.062 1 90.12 96 LEU B C 1
ATOM 3659 O O . LEU B 1 96 ? -17.719 0.693 16.875 1 90.12 96 LEU B O 1
ATOM 3663 N N . THR B 1 97 ? -15.57 0.192 16.203 1 91.5 97 THR B N 1
ATOM 3664 C CA . THR B 1 97 ? -14.922 0.966 17.25 1 91.5 97 THR B CA 1
ATOM 3665 C C . THR B 1 97 ? -14.453 2.316 16.719 1 91.5 97 THR B C 1
ATOM 3667 O O . THR B 1 97 ? -14.453 2.545 15.508 1 91.5 97 THR B O 1
ATOM 3670 N N . LEU B 1 98 ? -14.102 3.207 17.625 1 93.44 98 LEU B N 1
ATOM 3671 C CA . LEU B 1 98 ? -13.484 4.469 17.219 1 93.44 98 LEU B CA 1
ATOM 3672 C C . LEU B 1 98 ? -12.234 4.219 16.375 1 93.44 98 LEU B C 1
ATOM 3674 O O . LEU B 1 98 ? -12.016 4.895 15.367 1 93.44 98 LEU B O 1
ATOM 3678 N N . GLN B 1 99 ? -11.516 3.236 16.781 1 91.69 99 GLN B N 1
ATOM 3679 C CA . GLN B 1 99 ? -10.289 2.918 16.062 1 91.69 99 GLN B CA 1
ATOM 3680 C C . GLN B 1 99 ? -10.586 2.484 14.625 1 91.69 99 GLN B C 1
ATOM 3682 O O . GLN B 1 99 ? -9.875 2.867 13.695 1 91.69 99 GLN B O 1
ATOM 3687 N N . ASP B 1 100 ? -11.602 1.731 14.43 1 89.44 100 ASP B N 1
ATOM 3688 C CA . ASP B 1 100 ? -12.023 1.332 13.094 1 89.44 100 ASP B CA 1
ATOM 3689 C C . ASP B 1 100 ? -12.32 2.551 12.227 1 89.44 100 ASP B C 1
ATOM 3691 O O . ASP B 1 100 ? -11.898 2.617 11.07 1 89.44 100 ASP B O 1
ATOM 3695 N N . CYS B 1 101 ? -12.984 3.453 12.836 1 95.19 101 CYS B N 1
ATOM 3696 C CA . CYS B 1 101 ? -13.43 4.617 12.078 1 95.19 101 CYS B CA 1
ATOM 3697 C C . CYS B 1 101 ? -12.273 5.57 11.812 1 95.19 101 CYS B C 1
ATOM 3699 O O . CYS B 1 101 ? -12.227 6.227 10.766 1 95.19 101 CYS B O 1
ATOM 3701 N N . LEU B 1 102 ? -11.375 5.688 12.781 1 96 102 LEU B N 1
ATOM 3702 C CA . LEU B 1 102 ? -10.188 6.496 12.547 1 96 102 LEU B CA 1
ATOM 3703 C C . LEU B 1 102 ? -9.352 5.918 11.406 1 96 102 LEU B C 1
ATOM 3705 O O . LEU B 1 102 ? -8.766 6.668 10.617 1 96 102 LEU B O 1
ATOM 3709 N N . GLU B 1 103 ? -9.312 4.652 11.266 1 92.5 103 GLU B N 1
ATOM 3710 C CA . GLU B 1 103 ? -8.656 4.004 10.141 1 92.5 103 GLU B CA 1
ATOM 3711 C C . GLU B 1 103 ? -9.391 4.281 8.836 1 92.5 103 GLU B C 1
ATOM 3713 O O . GLU B 1 103 ? -8.766 4.566 7.812 1 92.5 103 GLU B O 1
ATOM 3718 N N . ALA B 1 104 ? -10.664 4.23 8.922 1 93.81 104 ALA B N 1
ATOM 3719 C CA . ALA B 1 104 ? -11.484 4.48 7.738 1 93.81 104 ALA B CA 1
ATOM 3720 C C . ALA B 1 104 ? -11.281 5.898 7.215 1 93.81 104 ALA B C 1
ATOM 3722 O O . ALA B 1 104 ? -11.336 6.137 6.004 1 93.81 104 ALA B O 1
ATOM 3723 N N . ALA B 1 105 ? -11.008 6.816 8.07 1 97 105 ALA B N 1
ATOM 3724 C CA . ALA B 1 105 ? -10.797 8.211 7.691 1 97 105 ALA B CA 1
ATOM 3725 C C . ALA B 1 105 ? -9.523 8.375 6.871 1 97 105 ALA B C 1
ATOM 3727 O O . ALA B 1 105 ? -9.375 9.344 6.129 1 97 105 ALA B O 1
ATOM 3728 N N . ARG B 1 106 ? -8.609 7.414 7 1 95.44 106 ARG B N 1
ATOM 3729 C CA . ARG B 1 106 ? -7.316 7.512 6.332 1 95.44 106 ARG B CA 1
ATOM 3730 C C . ARG B 1 106 ? -7.242 6.57 5.137 1 95.44 106 ARG B C 1
ATOM 3732 O O . ARG B 1 106 ? -6.242 6.547 4.418 1 95.44 106 ARG B O 1
ATOM 3739 N N . GLU B 1 107 ? -8.305 5.863 4.949 1 90.75 107 GLU B N 1
ATOM 3740 C CA . GLU B 1 107 ? -8.32 4.883 3.867 1 90.75 107 GLU B CA 1
ATOM 3741 C C . GLU B 1 107 ? -9.094 5.398 2.662 1 90.75 107 GLU B C 1
ATOM 3743 O O . GLU B 1 107 ? -10.148 6.02 2.816 1 90.75 107 GLU B O 1
ATOM 3748 N N . GLY B 1 108 ? -8.555 5.168 1.522 1 89.62 108 GLY B N 1
ATOM 3749 C CA . GLY B 1 108 ? -9.164 5.551 0.26 1 89.62 108 GLY B CA 1
ATOM 3750 C C . GLY B 1 108 ? -8.305 5.223 -0.945 1 89.62 108 GLY B C 1
ATOM 3751 O O . GLY B 1 108 ? -7.344 4.457 -0.839 1 89.62 108 GLY B O 1
ATOM 3752 N N . HIS B 1 109 ? -8.758 5.703 -2.076 1 86.5 109 HIS B N 1
ATOM 3753 C CA . HIS B 1 109 ? -8.008 5.43 -3.295 1 86.5 109 HIS B CA 1
ATOM 3754 C C . HIS B 1 109 ? -8.211 6.531 -4.328 1 86.5 109 HIS B C 1
ATOM 3756 O O . HIS B 1 109 ? -9.164 7.309 -4.234 1 86.5 109 HIS B O 1
ATOM 3762 N N . TRP B 1 110 ? -7.281 6.516 -5.211 1 87.75 110 TRP B N 1
ATOM 3763 C CA . TRP B 1 110 ? -7.375 7.457 -6.32 1 87.75 110 TRP B CA 1
ATOM 3764 C C . TRP B 1 110 ? -8.258 6.902 -7.434 1 87.75 110 TRP B C 1
ATOM 3766 O O . TRP B 1 110 ? -8.102 5.746 -7.84 1 87.75 110 TRP B O 1
ATOM 3776 N N . ARG B 1 111 ? -9.148 7.684 -7.867 1 85.31 111 ARG B N 1
ATOM 3777 C CA . ARG B 1 111 ? -10.031 7.332 -8.969 1 85.31 111 ARG B CA 1
ATOM 3778 C C . ARG B 1 111 ? -9.883 8.312 -10.133 1 85.31 111 ARG B C 1
ATOM 3780 O O . ARG B 1 111 ? -9.93 9.531 -9.93 1 85.31 111 ARG B O 1
ATOM 3787 N N . ARG B 1 112 ? -9.789 7.773 -11.352 1 83.25 112 ARG B N 1
ATOM 3788 C CA . ARG B 1 112 ? -9.633 8.609 -12.539 1 83.25 112 ARG B CA 1
ATOM 3789 C C . ARG B 1 112 ? -10.906 9.391 -12.836 1 83.25 112 ARG B C 1
ATOM 3791 O O . ARG B 1 112 ? -12.008 8.852 -12.75 1 83.25 112 ARG B O 1
ATOM 3798 N N . VAL B 1 113 ? -10.625 10.633 -13.094 1 86 113 VAL B N 1
ATOM 3799 C CA . VAL B 1 113 ? -11.719 11.516 -13.5 1 86 113 VAL B CA 1
ATOM 3800 C C . VAL B 1 113 ? -11.617 11.797 -15 1 86 113 VAL B C 1
ATOM 3802 O O . VAL B 1 113 ? -10.617 12.336 -15.477 1 86 113 VAL B O 1
ATOM 3805 N N . PHE B 1 114 ? -12.609 11.422 -15.695 1 79.88 114 PHE B N 1
ATOM 3806 C CA . PHE B 1 114 ? -12.57 11.547 -17.156 1 79.88 114 PHE B CA 1
ATOM 3807 C C . PHE B 1 114 ? -13.07 12.922 -17.594 1 79.88 114 PHE B C 1
ATOM 3809 O O . PHE B 1 114 ? -12.586 13.469 -18.594 1 79.88 114 PHE B O 1
ATOM 3816 N N . ASN B 1 115 ? -14.055 13.383 -16.859 1 78.31 115 ASN B N 1
ATOM 3817 C CA . ASN B 1 115 ? -14.523 14.734 -17.141 1 78.31 115 ASN B CA 1
ATOM 3818 C C . ASN B 1 115 ? -13.734 15.773 -16.344 1 78.31 115 ASN B C 1
ATOM 3820 O O . ASN B 1 115 ? -13.945 15.93 -15.148 1 78.31 115 ASN B O 1
ATOM 3824 N N . THR B 1 116 ? -12.914 16.484 -17.031 1 75.06 116 THR B N 1
ATOM 3825 C CA . THR B 1 116 ? -11.977 17.359 -16.344 1 75.06 116 THR B CA 1
ATOM 3826 C C . THR B 1 116 ? -12.523 18.781 -16.266 1 75.06 116 THR B C 1
ATOM 3828 O O . THR B 1 116 ? -11.789 19.719 -15.93 1 75.06 116 THR B O 1
ATOM 3831 N N . SER B 1 117 ? -13.727 18.875 -16.641 1 72.81 117 SER B N 1
ATOM 3832 C CA . SER B 1 117 ? -14.336 20.203 -16.5 1 72.81 117 SER B CA 1
ATOM 3833 C C . SER B 1 117 ? -14.68 20.5 -15.055 1 72.81 117 SER B C 1
ATOM 3835 O O . SER B 1 117 ? -14.609 19.625 -14.188 1 72.81 117 SER B O 1
ATOM 3837 N N . ASP B 1 118 ? -14.812 21.766 -14.828 1 69.94 118 ASP B N 1
ATOM 3838 C CA . ASP B 1 118 ? -15.211 22.203 -13.492 1 69.94 118 ASP B CA 1
ATOM 3839 C C . ASP B 1 118 ? -16.422 21.422 -13 1 69.94 118 ASP B C 1
ATOM 3841 O O . ASP B 1 118 ? -17.484 21.438 -13.648 1 69.94 118 ASP B O 1
ATOM 3845 N N . ARG B 1 119 ? -16.172 20.688 -11.891 1 78.69 119 ARG B N 1
ATOM 3846 C CA . ARG B 1 119 ? -17.188 19.766 -11.375 1 78.69 119 ARG B CA 1
ATOM 3847 C C . ARG B 1 119 ? -18.016 20.422 -10.273 1 78.69 119 ARG B C 1
ATOM 3849 O O . ARG B 1 119 ? -18.953 19.828 -9.742 1 78.69 119 ARG B O 1
ATOM 3856 N N . GLY B 1 120 ? -17.766 21.75 -10.086 1 78.75 120 GLY B N 1
ATOM 3857 C CA . GLY B 1 120 ? -18.484 22.406 -9.008 1 78.75 120 GLY B CA 1
ATOM 3858 C C . GLY B 1 120 ? -18.281 21.75 -7.66 1 78.75 120 GLY B C 1
ATOM 3859 O O . GLY B 1 120 ? -17.141 21.516 -7.25 1 78.75 120 GLY B O 1
ATOM 3860 N N . THR B 1 121 ? -19.438 21.391 -7.055 1 85.12 121 THR B N 1
ATOM 3861 C CA . THR B 1 121 ? -19.375 20.766 -5.734 1 85.12 121 THR B CA 1
ATOM 3862 C C . THR B 1 121 ? -19.078 19.281 -5.855 1 85.12 121 THR B C 1
ATOM 3864 O O . THR B 1 121 ? -19.781 18.562 -6.574 1 85.12 121 THR B O 1
ATOM 3867 N N . LEU B 1 122 ? -18.109 18.938 -5.105 1 91.25 122 LEU B N 1
ATOM 3868 C CA . LEU B 1 122 ? -17.703 17.531 -5.145 1 91.25 122 LEU B CA 1
ATOM 3869 C C . LEU B 1 122 ? -18.672 16.672 -4.336 1 91.25 122 LEU B C 1
ATOM 3871 O O . LEU B 1 122 ? -19.234 17.125 -3.336 1 91.25 122 LEU B O 1
ATOM 3875 N N . PRO B 1 123 ? -18.859 15.438 -4.816 1 91.62 123 PRO B N 1
ATOM 3876 C CA . PRO B 1 123 ? -19.625 14.492 -3.998 1 91.62 123 PRO B CA 1
ATOM 3877 C C . PRO B 1 123 ? -19.031 14.305 -2.604 1 91.62 123 PRO B C 1
ATOM 3879 O O . PRO B 1 123 ? -17.828 14.461 -2.416 1 91.62 123 PRO B O 1
ATOM 3882 N N . LEU B 1 124 ? -19.844 13.906 -1.633 1 92.81 124 LEU B N 1
ATOM 3883 C CA . LEU B 1 124 ? -19.453 13.828 -0.229 1 92.81 124 LEU B CA 1
ATOM 3884 C C . LEU B 1 124 ? -18.406 12.734 -0.014 1 92.81 124 LEU B C 1
ATOM 3886 O O . LEU B 1 124 ? -17.609 12.805 0.924 1 92.81 124 LEU B O 1
ATOM 3890 N N . ASP B 1 125 ? -18.406 11.758 -0.863 1 94.38 125 ASP B N 1
ATOM 3891 C CA . ASP B 1 125 ? -17.484 10.641 -0.685 1 94.38 125 ASP B CA 1
ATOM 3892 C C . ASP B 1 125 ? -16.125 10.953 -1.318 1 94.38 125 ASP B C 1
ATOM 3894 O O . ASP B 1 125 ? -15.195 10.148 -1.22 1 94.38 125 ASP B O 1
ATOM 3898 N N . VAL B 1 126 ? -16.047 12.141 -1.936 1 95.19 126 VAL B N 1
ATOM 3899 C CA . VAL B 1 126 ? -14.805 12.578 -2.553 1 95.19 126 VAL B CA 1
ATOM 3900 C C . VAL B 1 126 ? -14.102 13.586 -1.645 1 95.19 126 VAL B C 1
ATOM 3902 O O . VAL B 1 126 ? -14.625 14.68 -1.401 1 95.19 126 VAL B O 1
ATOM 3905 N N . ALA B 1 127 ? -12.883 13.227 -1.301 1 94.62 127 ALA B N 1
ATOM 3906 C CA . ALA B 1 127 ? -12.156 14.094 -0.375 1 94.62 127 ALA B CA 1
ATOM 3907 C C . ALA B 1 127 ? -11.578 15.305 -1.098 1 94.62 127 ALA B C 1
ATOM 3909 O O . ALA B 1 127 ? -11.508 16.406 -0.534 1 94.62 127 ALA B O 1
ATOM 3910 N N . SER B 1 128 ? -11.133 15.008 -2.357 1 92.44 128 SER B N 1
ATOM 3911 C CA . SER B 1 128 ? -10.469 16.125 -3.025 1 92.44 128 SER B CA 1
ATOM 3912 C C . SER B 1 128 ? -10.352 15.875 -4.527 1 92.44 128 SER B C 1
ATOM 3914 O O . SER B 1 128 ? -10.164 14.734 -4.961 1 92.44 128 SER B O 1
ATOM 3916 N N . TRP B 1 129 ? -10.438 16.953 -5.195 1 91.44 129 TRP B N 1
ATOM 3917 C CA . TRP B 1 129 ? -10.117 17.031 -6.617 1 91.44 129 TRP B CA 1
ATOM 3918 C C . TRP B 1 129 ? -9.906 18.484 -7.043 1 91.44 129 TRP B C 1
ATOM 3920 O O . TRP B 1 129 ? -10.641 19.375 -6.613 1 91.44 129 TRP B O 1
ATOM 3930 N N . SER B 1 130 ? -8.938 18.656 -7.863 1 86.75 130 SER B N 1
ATOM 3931 C CA . SER B 1 130 ? -8.688 19.984 -8.383 1 86.75 130 SER B CA 1
ATOM 3932 C C . SER B 1 130 ? -8.43 19.953 -9.891 1 86.75 130 SER B C 1
ATOM 3934 O O . SER B 1 130 ? -7.621 19.156 -10.367 1 86.75 130 SER B O 1
ATOM 3936 N N . ALA B 1 131 ? -9.039 20.859 -10.578 1 85.81 131 ALA B N 1
ATOM 3937 C CA . ALA B 1 131 ? -8.844 20.984 -12.023 1 85.81 131 ALA B CA 1
ATOM 3938 C C . ALA B 1 131 ? -7.41 21.406 -12.344 1 85.81 131 ALA B C 1
ATOM 3940 O O . ALA B 1 131 ? -6.895 21.094 -13.422 1 85.81 131 ALA B O 1
ATOM 3941 N N . SER B 1 132 ? -6.824 22.109 -11.43 1 84.19 132 SER B N 1
ATOM 3942 C CA . SER B 1 132 ? -5.473 22.609 -11.648 1 84.19 132 SER B CA 1
ATOM 3943 C C . SER B 1 132 ? -4.457 21.469 -11.656 1 84.19 132 SER B C 1
ATOM 3945 O O . SER B 1 132 ? -3.314 21.656 -12.078 1 84.19 132 SER B O 1
ATOM 3947 N N . ASP B 1 133 ? -4.969 20.344 -11.281 1 87.06 133 ASP B N 1
ATOM 3948 C CA . ASP B 1 133 ? -4.039 19.234 -11.156 1 87.06 133 ASP B CA 1
ATOM 3949 C C . ASP B 1 133 ? -4.219 18.234 -12.297 1 87.06 133 ASP B C 1
ATOM 3951 O O . ASP B 1 133 ? -3.701 17.109 -12.242 1 87.06 133 ASP B O 1
ATOM 3955 N N . VAL B 1 134 ? -4.91 18.672 -13.281 1 84.06 134 VAL B N 1
ATOM 3956 C CA . VAL B 1 134 ? -5.027 17.875 -14.492 1 84.06 134 VAL B CA 1
ATOM 3957 C C . VAL B 1 134 ? -3.676 17.812 -15.203 1 84.06 134 VAL B C 1
ATOM 3959 O O . VAL B 1 134 ? -2.969 18.828 -15.297 1 84.06 134 VAL B O 1
ATOM 3962 N N . PHE B 1 135 ? -3.334 16.672 -15.648 1 78.75 135 PHE B N 1
ATOM 3963 C CA . PHE B 1 135 ? -2.053 16.531 -16.328 1 78.75 135 PHE B CA 1
ATOM 3964 C C . PHE B 1 135 ? -2.217 15.766 -17.641 1 78.75 135 PHE B C 1
ATOM 3966 O O . PHE B 1 135 ? -3.143 14.969 -17.797 1 78.75 135 PHE B O 1
ATOM 3973 N N . GLU B 1 136 ? -1.369 16.188 -18.516 1 77.81 136 GLU B N 1
ATOM 3974 C CA . GLU B 1 136 ? -1.379 15.562 -19.828 1 77.81 136 GLU B CA 1
ATOM 3975 C C . GLU B 1 136 ? -0.164 14.656 -20.016 1 77.81 136 GLU B C 1
ATOM 3977 O O . GLU B 1 136 ? 0.956 15.031 -19.672 1 77.81 136 GLU B O 1
ATOM 3982 N N . TYR B 1 137 ? -0.427 13.469 -20.516 1 72.38 137 TYR B N 1
ATOM 3983 C CA . TYR B 1 137 ? 0.652 12.547 -20.844 1 72.38 137 TYR B CA 1
ATOM 3984 C C . TYR B 1 137 ? 0.339 11.773 -22.109 1 72.38 137 TYR B C 1
ATOM 3986 O O . TYR B 1 137 ? -0.708 11.125 -22.219 1 72.38 137 TYR B O 1
ATOM 3994 N N . LYS B 1 138 ? 1.261 11.883 -23.078 1 75.44 138 LYS B N 1
ATOM 3995 C CA . LYS B 1 138 ? 1.175 11.188 -24.359 1 75.44 138 LYS B CA 1
ATOM 3996 C C . LYS B 1 138 ? -0.183 11.422 -25.016 1 75.44 138 LYS B C 1
ATOM 3998 O O . LYS B 1 138 ? -0.816 10.477 -25.5 1 75.44 138 LYS B O 1
ATOM 4003 N N . GLY B 1 139 ? -0.713 12.625 -24.922 1 75.31 139 GLY B N 1
ATOM 4004 C CA . GLY B 1 139 ? -1.91 13.047 -25.625 1 75.31 139 GLY B CA 1
ATOM 4005 C C . GLY B 1 139 ? -3.189 12.766 -24.859 1 75.31 139 GLY B C 1
ATOM 4006 O O . GLY B 1 139 ? -4.285 13.023 -25.359 1 75.31 139 GLY B O 1
ATOM 4007 N N . GLU B 1 140 ? -3.01 12.172 -23.672 1 78.06 140 GLU B N 1
ATOM 4008 C CA . GLU B 1 140 ? -4.172 11.914 -22.828 1 78.06 140 GLU B CA 1
ATOM 4009 C C . GLU B 1 140 ? -4.172 12.805 -21.578 1 78.06 140 GLU B C 1
ATOM 4011 O O . GLU B 1 140 ? -3.117 13.047 -21 1 78.06 140 GLU B O 1
ATOM 4016 N N . MET B 1 141 ? -5.395 13.297 -21.281 1 79.81 141 MET B N 1
ATOM 4017 C CA . MET B 1 141 ? -5.555 14.086 -20.062 1 79.81 141 MET B CA 1
ATOM 4018 C C . MET B 1 141 ? -5.922 13.195 -18.875 1 79.81 141 MET B C 1
ATOM 4020 O O . MET B 1 141 ? -6.789 12.328 -19 1 79.81 141 MET B O 1
ATOM 4024 N N . PHE B 1 142 ? -5.156 13.414 -17.812 1 79.44 142 PHE B N 1
ATOM 4025 C CA . PHE B 1 142 ? -5.395 12.617 -16.609 1 79.44 142 PHE B CA 1
ATOM 4026 C C . PHE B 1 142 ? -5.738 13.516 -15.43 1 79.44 142 PHE B C 1
ATOM 4028 O O . PHE B 1 142 ? -5.172 14.594 -15.281 1 79.44 142 PHE B O 1
ATOM 4035 N N . SER B 1 143 ? -6.742 13.102 -14.742 1 83.06 143 SER B N 1
ATOM 4036 C CA . SER B 1 143 ? -7.109 13.703 -13.461 1 83.06 143 SER B CA 1
ATOM 4037 C C . SER B 1 143 ? -7.633 12.656 -12.484 1 83.06 143 SER B C 1
ATOM 4039 O O . SER B 1 143 ? -8.266 11.68 -12.898 1 83.06 143 SER B O 1
ATOM 4041 N N . TYR B 1 144 ? -7.254 12.914 -11.258 1 85.38 144 TYR B N 1
ATOM 4042 C CA . TYR B 1 144 ? -7.645 11.93 -10.258 1 85.38 144 TYR B CA 1
ATOM 4043 C C . TYR B 1 144 ? -8.273 12.602 -9.039 1 85.38 144 TYR B C 1
ATOM 4045 O O . TYR B 1 144 ? -7.863 13.695 -8.648 1 85.38 144 TYR B O 1
ATOM 4053 N N . GLU B 1 145 ? -9.242 11.93 -8.562 1 90.94 145 GLU B N 1
ATOM 4054 C CA . GLU B 1 145 ? -9.844 12.312 -7.285 1 90.94 145 GLU B CA 1
ATOM 4055 C C . GLU B 1 145 ? -9.617 11.234 -6.227 1 90.94 145 GLU B C 1
ATOM 4057 O O . GLU B 1 145 ? -9.391 10.07 -6.559 1 90.94 145 GLU B O 1
ATOM 4062 N N . TRP B 1 146 ? -9.586 11.641 -5.02 1 94.06 146 TRP B N 1
ATOM 4063 C CA . TRP B 1 146 ? -9.477 10.688 -3.918 1 94.06 146 TRP B CA 1
ATOM 4064 C C . TRP B 1 146 ? -10.852 10.336 -3.367 1 94.06 146 TRP B C 1
ATOM 4066 O O . TRP B 1 146 ? -11.609 11.219 -2.951 1 94.06 146 TRP B O 1
ATOM 4076 N N . VAL B 1 147 ? -11.117 9.062 -3.309 1 92.88 147 VAL B N 1
ATOM 4077 C CA . VAL B 1 147 ? -12.391 8.562 -2.803 1 92.88 147 VAL B CA 1
ATOM 4078 C C . VAL B 1 147 ? -12.156 7.715 -1.558 1 92.88 147 VAL B C 1
ATOM 4080 O O . VAL B 1 147 ? -11.266 6.863 -1.538 1 92.88 147 VAL B O 1
ATOM 4083 N N . TRP B 1 148 ? -12.969 8.008 -0.546 1 95.06 148 TRP B N 1
ATOM 4084 C CA . TRP B 1 148 ? -12.836 7.211 0.672 1 95.06 148 TRP B CA 1
ATOM 4085 C C . TRP B 1 148 ? -13.289 5.773 0.435 1 95.06 148 TRP B C 1
ATOM 4087 O O . TRP B 1 148 ? -14.078 5.504 -0.478 1 95.06 148 TRP B O 1
ATOM 4097 N N . GLY B 1 149 ? -12.773 4.879 1.277 1 88.12 149 GLY B N 1
ATOM 4098 C CA . GLY B 1 149 ? -13.141 3.475 1.204 1 88.12 149 GLY B CA 1
ATOM 4099 C C . GLY B 1 149 ? -14.57 3.211 1.636 1 88.12 149 GLY B C 1
ATOM 4100 O O . GLY B 1 149 ? -15.266 4.117 2.102 1 88.12 149 GLY B O 1
ATOM 4101 N N . PRO B 1 150 ? -15.008 2.047 1.553 1 81.56 150 PRO B N 1
ATOM 4102 C CA . PRO B 1 150 ? -16.406 1.703 1.792 1 81.56 150 PRO B CA 1
ATOM 4103 C C . PRO B 1 150 ? -16.828 1.897 3.248 1 81.56 150 PRO B C 1
ATOM 4105 O O . PRO B 1 150 ? -17.984 2.203 3.527 1 81.56 150 PRO B O 1
ATOM 4108 N N . GLN B 1 151 ? -15.961 1.785 4.176 1 88.5 151 GLN B N 1
ATOM 4109 C CA . GLN B 1 151 ? -16.312 1.891 5.59 1 88.5 151 GLN B CA 1
ATOM 4110 C C . GLN B 1 151 ? -16.516 3.346 5.996 1 88.5 151 GLN B C 1
ATOM 4112 O O . GLN B 1 151 ? -17.062 3.625 7.066 1 88.5 151 GLN B O 1
ATOM 4117 N N . ALA B 1 152 ? -16.031 4.223 5.148 1 94.25 152 ALA B N 1
ATOM 4118 C CA . ALA B 1 152 ? -16.109 5.645 5.473 1 94.25 152 ALA B CA 1
ATOM 4119 C C . ALA B 1 152 ? -17.547 6.102 5.633 1 94.25 152 ALA B C 1
ATOM 4121 O O . ALA B 1 152 ? -17.875 6.852 6.559 1 94.25 152 ALA B O 1
ATOM 4122 N N . ALA B 1 153 ? -18.391 5.562 4.855 1 92.25 153 ALA B N 1
ATOM 4123 C CA . ALA B 1 153 ? -19.797 5.969 4.91 1 92.25 153 ALA B CA 1
ATOM 4124 C C . ALA B 1 153 ? -20.438 5.547 6.227 1 92.25 153 ALA B C 1
ATOM 4126 O O . ALA B 1 153 ? -21.203 6.309 6.824 1 92.25 153 ALA B O 1
ATOM 4127 N N . THR B 1 154 ? -20.109 4.406 6.695 1 92.12 154 THR B N 1
ATOM 4128 C CA . THR B 1 154 ? -20.656 3.9 7.945 1 92.12 154 THR B CA 1
ATOM 4129 C C . THR B 1 154 ? -20.172 4.746 9.125 1 92.12 154 THR B C 1
ATOM 4131 O O . THR B 1 154 ? -20.906 4.918 10.109 1 92.12 154 THR B O 1
ATOM 4134 N N . CYS B 1 155 ? -19.031 5.297 8.984 1 95.69 155 CYS B N 1
ATOM 4135 C CA . CYS B 1 155 ? -18.438 6.094 10.047 1 95.69 155 CYS B CA 1
ATOM 4136 C C . CYS B 1 155 ? -18.844 7.559 9.922 1 95.69 155 CYS B C 1
ATOM 4138 O O . CYS B 1 155 ? -18.422 8.398 10.727 1 95.69 155 CYS B O 1
ATOM 4140 N N . GLY B 1 156 ? -19.594 7.844 8.875 1 94.88 156 GLY B N 1
ATOM 4141 C CA . GLY B 1 156 ? -20.031 9.219 8.672 1 94.88 156 GLY B CA 1
ATOM 4142 C C . GLY B 1 156 ? -18.938 10.109 8.117 1 94.88 156 GLY B C 1
ATOM 4143 O O . GLY B 1 156 ? -18.984 11.336 8.266 1 94.88 156 GLY B O 1
ATOM 4144 N N . ILE B 1 157 ? -17.906 9.539 7.543 1 97.38 157 ILE B N 1
ATOM 4145 C CA . ILE B 1 157 ? -16.812 10.289 6.922 1 97.38 157 ILE B CA 1
ATOM 4146 C C . ILE B 1 157 ? -17.281 10.883 5.598 1 97.38 157 ILE B C 1
ATOM 4148 O O . ILE B 1 157 ? -17.875 10.18 4.773 1 97.38 157 ILE B O 1
ATOM 4152 N N . ARG B 1 158 ? -17 12.125 5.457 1 96.44 158 ARG B N 1
ATOM 4153 C CA . ARG B 1 158 ? -17.406 12.883 4.277 1 96.44 158 ARG B CA 1
ATOM 4154 C C . ARG B 1 158 ? -16.516 14.102 4.07 1 96.44 158 ARG B C 1
ATOM 4156 O O . ARG B 1 158 ? -15.758 14.477 4.965 1 96.44 158 ARG B O 1
ATOM 4163 N N . ARG B 1 159 ? -16.641 14.586 2.904 1 96.69 159 ARG B N 1
ATOM 4164 C CA . ARG B 1 159 ? -15.961 15.859 2.672 1 96.69 159 ARG B CA 1
ATOM 4165 C C . ARG B 1 159 ? -16.516 16.953 3.578 1 96.69 159 ARG B C 1
ATOM 4167 O O . ARG B 1 159 ? -17.734 17.141 3.652 1 96.69 159 ARG B O 1
ATOM 4174 N N . ARG B 1 160 ? -15.617 17.641 4.195 1 96.12 160 ARG B N 1
ATOM 4175 C CA . ARG B 1 160 ? -16.031 18.703 5.105 1 96.12 160 ARG B CA 1
ATOM 4176 C C . ARG B 1 160 ? -15.805 20.078 4.473 1 96.12 160 ARG B C 1
ATOM 4178 O O . ARG B 1 160 ? -14.773 20.312 3.844 1 96.12 160 ARG B O 1
ATOM 4185 N N . SER B 1 161 ? -16.828 20.859 4.672 1 93.44 161 SER B N 1
ATOM 4186 C CA . SER B 1 161 ? -16.719 22.25 4.215 1 93.44 161 SER B CA 1
ATOM 4187 C C . SER B 1 161 ? -15.766 23.047 5.09 1 93.44 161 SER B C 1
ATOM 4189 O O . SER B 1 161 ? -15.375 22.594 6.172 1 93.44 161 SER B O 1
ATOM 4191 N N . LYS B 1 162 ? -15.453 24.234 4.598 1 93.88 162 LYS B N 1
ATOM 4192 C CA . LYS B 1 162 ? -14.617 25.141 5.383 1 93.88 162 LYS B CA 1
ATOM 4193 C C . LYS B 1 162 ? -15.25 25.438 6.738 1 93.88 162 LYS B C 1
ATOM 4195 O O . LYS B 1 162 ? -14.555 25.5 7.758 1 93.88 162 LYS B O 1
ATOM 4200 N N . ALA B 1 163 ? -16.531 25.578 6.715 1 94.06 163 ALA B N 1
ATOM 4201 C CA . ALA B 1 163 ? -17.25 25.859 7.953 1 94.06 163 ALA B CA 1
ATOM 4202 C C . ALA B 1 163 ? -17.172 24.688 8.922 1 94.06 163 ALA B C 1
ATOM 4204 O O . ALA B 1 163 ? -17.016 24.875 10.125 1 94.06 163 ALA B O 1
ATOM 4205 N N . GLU B 1 164 ? -17.266 23.516 8.406 1 94.62 164 GLU B N 1
ATOM 4206 C CA . GLU B 1 164 ? -17.203 22.344 9.25 1 94.62 164 GLU B CA 1
ATOM 4207 C C . GLU B 1 164 ? -15.789 22.141 9.805 1 94.62 164 GLU B C 1
ATOM 4209 O O . GLU B 1 164 ? -15.617 21.703 10.945 1 94.62 164 GLU B O 1
ATOM 4214 N N . VAL B 1 165 ? -14.805 22.438 8.992 1 96.38 165 VAL B N 1
ATOM 4215 C CA . VAL B 1 165 ? -13.414 22.359 9.445 1 96.38 165 VAL B CA 1
ATOM 4216 C C . VAL B 1 165 ? -13.195 23.328 10.602 1 96.38 165 VAL B C 1
ATOM 4218 O O . VAL B 1 165 ? -12.656 22.953 11.641 1 96.38 165 VAL B O 1
ATOM 4221 N N . ALA B 1 166 ? -13.688 24.5 10.445 1 95.69 166 ALA B N 1
ATOM 4222 C CA . ALA B 1 166 ? -13.562 25.531 11.484 1 95.69 166 ALA B CA 1
ATOM 4223 C C . ALA B 1 166 ? -14.273 25.094 12.766 1 95.69 166 ALA B C 1
ATOM 4225 O O . ALA B 1 166 ? -13.734 25.234 13.859 1 95.69 166 ALA B O 1
ATOM 4226 N N . ALA B 1 167 ? -15.422 24.547 12.586 1 94.5 167 ALA B N 1
ATOM 4227 C CA . ALA B 1 167 ? -16.203 24.109 13.742 1 94.5 167 ALA B CA 1
ATOM 4228 C C . ALA B 1 167 ? -15.484 22.969 14.477 1 94.5 167 ALA B C 1
ATOM 4230 O O . ALA B 1 167 ? -15.461 22.938 15.711 1 94.5 167 ALA B O 1
ATOM 4231 N N . THR B 1 168 ? -14.898 22.094 13.758 1 95.75 168 THR B N 1
ATOM 4232 C CA . THR B 1 168 ? -14.219 20.938 14.336 1 95.75 168 THR B CA 1
ATOM 4233 C C . THR B 1 168 ? -12.977 21.375 15.117 1 95.75 168 THR B C 1
ATOM 4235 O O . THR B 1 168 ? -12.664 20.812 16.156 1 95.75 168 THR B O 1
ATOM 4238 N N . LEU B 1 169 ? -12.359 22.422 14.648 1 96.62 169 LEU B N 1
ATOM 4239 C CA . LEU B 1 169 ? -11.086 22.812 15.234 1 96.62 169 LEU B CA 1
ATOM 4240 C C . LEU B 1 169 ? -11.266 23.953 16.234 1 96.62 169 LEU B C 1
ATOM 4242 O O . LEU B 1 169 ? -10.305 24.375 16.875 1 96.62 169 LEU B O 1
ATOM 4246 N N . SER B 1 170 ? -12.469 24.359 16.328 1 94.75 170 SER B N 1
ATOM 4247 C CA . SER B 1 170 ? -12.719 25.484 17.219 1 94.75 170 SER B CA 1
ATOM 4248 C C . SER B 1 170 ? -12.227 25.188 18.641 1 94.75 170 SER B C 1
ATOM 4250 O O . SER B 1 170 ? -12.578 24.156 19.219 1 94.75 170 SER B O 1
ATOM 4252 N N . GLY B 1 171 ? -11.375 26.016 19.172 1 93.69 171 GLY B N 1
ATOM 4253 C CA . GLY B 1 171 ? -10.828 25.891 20.516 1 93.69 171 GLY B CA 1
ATOM 4254 C C . GLY B 1 171 ? -9.594 25 20.578 1 93.69 171 GLY B C 1
ATOM 4255 O O . GLY B 1 171 ? -8.984 24.859 21.641 1 93.69 171 GLY B O 1
ATOM 4256 N N . ALA B 1 172 ? -9.203 24.484 19.469 1 95.56 172 ALA B N 1
ATOM 4257 C CA . ALA B 1 172 ? -8.109 23.516 19.453 1 95.56 172 ALA B CA 1
ATOM 4258 C C . ALA B 1 172 ? -6.754 24.219 19.406 1 95.56 172 ALA B C 1
ATOM 4260 O O . ALA B 1 172 ? -6.629 25.297 18.828 1 95.56 172 ALA B O 1
ATOM 4261 N N . ARG B 1 173 ? -5.824 23.641 20.047 1 96.56 173 ARG B N 1
ATOM 4262 C CA . ARG B 1 173 ? -4.414 24.016 19.953 1 96.56 173 ARG B CA 1
ATOM 4263 C C . ARG B 1 173 ? -3.621 22.969 19.172 1 96.56 173 ARG B C 1
ATOM 4265 O O . ARG B 1 173 ? -3.617 21.781 19.531 1 96.56 173 ARG B O 1
ATOM 4272 N N . LEU B 1 174 ? -2.961 23.438 18.141 1 97.94 174 LEU B N 1
ATOM 4273 C CA . LEU B 1 174 ? -2.176 22.547 17.312 1 97.94 174 LEU B CA 1
ATOM 4274 C C . LEU B 1 174 ? -0.693 22.891 17.375 1 97.94 174 LEU B C 1
ATOM 4276 O O . LEU B 1 174 ? -0.323 24.062 17.359 1 97.94 174 LEU B O 1
ATOM 4280 N N . LEU B 1 175 ? 0.085 21.891 17.562 1 98.06 175 LEU B N 1
ATOM 4281 C CA . LEU B 1 175 ? 1.532 22.016 17.438 1 98.06 175 LEU B CA 1
ATOM 4282 C C . LEU B 1 175 ? 2.035 21.188 16.25 1 98.06 175 LEU B C 1
ATOM 4284 O O . LEU B 1 175 ? 1.866 19.969 16.219 1 98.06 175 LEU B O 1
ATOM 4288 N N . LEU B 1 176 ? 2.6 21.859 15.273 1 97.75 176 LEU B N 1
ATOM 4289 C CA . LEU B 1 176 ? 3.162 21.234 14.086 1 97.75 176 LEU B CA 1
ATOM 4290 C C . LEU B 1 176 ? 4.688 21.312 14.102 1 97.75 176 LEU B C 1
ATOM 4292 O O . LEU B 1 176 ? 5.258 22.406 13.969 1 97.75 176 LEU B O 1
ATOM 4296 N N . LEU B 1 177 ? 5.258 20.172 14.266 1 96.56 177 LEU B N 1
ATOM 4297 C CA . LEU B 1 177 ? 6.703 20.031 14.375 1 96.56 177 LEU B CA 1
ATOM 4298 C C . LEU B 1 177 ? 7.266 19.25 13.188 1 96.56 177 LEU B C 1
ATOM 4300 O O . LEU B 1 177 ? 7.082 18.047 13.094 1 96.56 177 LEU B O 1
ATOM 4304 N N . GLY B 1 178 ? 7.973 19.938 12.25 1 95.12 178 GLY B N 1
ATOM 4305 C CA . GLY B 1 178 ? 8.5 19.156 11.148 1 95.12 178 GLY B CA 1
ATOM 4306 C C . GLY B 1 178 ? 9.07 20.016 10.023 1 95.12 178 GLY B C 1
ATOM 4307 O O . GLY B 1 178 ? 9.422 21.172 10.242 1 95.12 178 GLY B O 1
ATOM 4308 N N . ASP B 1 179 ? 9.305 19.406 8.883 1 92.75 179 ASP B N 1
ATOM 4309 C CA . ASP B 1 179 ? 9.922 20.078 7.742 1 92.75 179 ASP B CA 1
ATOM 4310 C C . ASP B 1 179 ? 8.867 20.703 6.836 1 92.75 179 ASP B C 1
ATOM 4312 O O . ASP B 1 179 ? 7.832 21.172 7.312 1 92.75 179 ASP B O 1
ATOM 4316 N N . SER B 1 180 ? 9.18 20.859 5.551 1 92.81 180 SER B N 1
ATOM 4317 C CA . SER B 1 180 ? 8.305 21.578 4.625 1 92.81 180 SER B CA 1
ATOM 4318 C C . SER B 1 180 ? 6.977 20.844 4.445 1 92.81 180 SER B C 1
ATOM 4320 O O . SER B 1 180 ? 5.953 21.469 4.16 1 92.81 180 SER B O 1
ATOM 4322 N N . HIS B 1 181 ? 6.965 19.578 4.598 1 94.38 181 HIS B N 1
ATOM 4323 C CA . HIS B 1 181 ? 5.711 18.844 4.449 1 94.38 181 HIS B CA 1
ATOM 4324 C C . HIS B 1 181 ? 4.727 19.219 5.555 1 94.38 181 HIS B C 1
ATOM 4326 O O . HIS B 1 181 ? 3.533 19.406 5.293 1 94.38 181 HIS B O 1
ATOM 4332 N N . VAL B 1 182 ? 5.238 19.328 6.746 1 96.19 182 VAL B N 1
ATOM 4333 C CA . VAL B 1 182 ? 4.402 19.75 7.867 1 96.19 182 VAL B CA 1
ATOM 4334 C C . VAL B 1 182 ? 3.998 21.203 7.695 1 96.19 182 VAL B C 1
ATOM 4336 O O . VAL B 1 182 ? 2.865 21.578 8 1 96.19 182 VAL B O 1
ATOM 4339 N N . ARG B 1 183 ? 4.859 21.984 7.191 1 95.38 183 ARG B N 1
ATOM 4340 C CA . ARG B 1 183 ? 4.527 23.375 6.91 1 95.38 183 ARG B CA 1
ATOM 4341 C C . ARG B 1 183 ? 3.395 23.469 5.895 1 95.38 183 ARG B C 1
ATOM 4343 O O . ARG B 1 183 ? 2.514 24.328 6.02 1 95.38 183 ARG B O 1
ATOM 4350 N N . TYR B 1 184 ? 3.422 22.609 4.91 1 95.44 184 TYR B N 1
ATOM 4351 C CA . TYR B 1 184 ? 2.346 22.594 3.924 1 95.44 184 TYR B CA 1
ATOM 4352 C C . TYR B 1 184 ? 1.006 22.297 4.586 1 95.44 184 TYR B C 1
ATOM 4354 O O . TYR B 1 184 ? -0.006 22.922 4.27 1 95.44 184 TYR B O 1
ATOM 4362 N N . LEU B 1 185 ? 1.035 21.344 5.473 1 96.62 185 LEU B N 1
ATOM 4363 C CA . LEU B 1 185 ? -0.197 21.062 6.195 1 96.62 185 LEU B CA 1
ATOM 4364 C C . LEU B 1 185 ? -0.648 22.266 7.008 1 96.62 185 LEU B C 1
ATOM 4366 O O . LEU B 1 185 ? -1.829 22.625 6.996 1 96.62 185 LEU B O 1
ATOM 4370 N N . HIS B 1 186 ? 0.275 22.891 7.668 1 96.75 186 HIS B N 1
ATOM 4371 C CA . HIS B 1 186 ? -0.031 24.141 8.367 1 96.75 186 HIS B CA 1
ATOM 4372 C C . HIS B 1 186 ? -0.705 25.141 7.441 1 96.75 186 HIS B C 1
ATOM 4374 O O . HIS B 1 186 ? -1.733 25.719 7.793 1 96.75 186 HIS B O 1
ATOM 4380 N N . ASN B 1 187 ? -0.097 25.344 6.316 1 96.31 187 ASN B N 1
ATOM 4381 C CA . ASN B 1 187 ? -0.583 26.359 5.395 1 96.31 187 ASN B CA 1
ATOM 4382 C C . ASN B 1 187 ? -1.974 26.016 4.863 1 96.31 187 ASN B C 1
ATOM 4384 O O . ASN B 1 187 ? -2.805 26.906 4.672 1 96.31 187 ASN B O 1
ATOM 4388 N N . TRP B 1 188 ? -2.197 24.812 4.641 1 95.81 188 TRP B N 1
ATOM 4389 C CA . TRP B 1 188 ? -3.523 24.391 4.195 1 95.81 188 TRP B CA 1
ATOM 4390 C C . TRP B 1 188 ? -4.559 24.609 5.293 1 95.81 188 TRP B C 1
ATOM 4392 O O . TRP B 1 188 ? -5.672 25.078 5.023 1 95.81 188 TRP B O 1
ATOM 4402 N N . LEU B 1 189 ? -4.176 24.297 6.508 1 96.69 189 LEU B N 1
ATOM 4403 C CA . LEU B 1 189 ? -5.051 24.578 7.637 1 96.69 189 LEU B CA 1
ATOM 4404 C C . LEU B 1 189 ? -5.285 26.078 7.789 1 96.69 189 LEU B C 1
ATOM 4406 O O . LEU B 1 189 ? -6.43 26.531 7.918 1 96.69 189 LEU B O 1
ATOM 4410 N N . ALA B 1 190 ? -4.219 26.812 7.703 1 96.69 190 ALA B N 1
ATOM 4411 C CA . ALA B 1 190 ? -4.301 28.266 7.855 1 96.69 190 ALA B CA 1
ATOM 4412 C C . ALA B 1 190 ? -5.195 28.891 6.785 1 96.69 190 ALA B C 1
ATOM 4414 O O . ALA B 1 190 ? -6.066 29.703 7.094 1 96.69 190 ALA B O 1
ATOM 4415 N N . THR B 1 191 ? -4.984 28.406 5.605 1 95.25 191 THR B N 1
ATOM 4416 C CA . THR B 1 191 ? -5.777 28.938 4.5 1 95.25 191 THR B CA 1
ATOM 4417 C C . THR B 1 191 ? -7.25 28.594 4.68 1 95.25 191 THR B C 1
ATOM 4419 O O . THR B 1 191 ? -8.125 29.438 4.469 1 95.25 191 THR B O 1
ATOM 4422 N N . THR B 1 192 ? -7.508 27.406 5.059 1 95.31 192 THR B N 1
ATOM 4423 C CA . THR B 1 192 ? -8.875 26.938 5.234 1 95.31 192 THR B CA 1
ATOM 4424 C C . THR B 1 192 ? -9.562 27.688 6.367 1 95.31 192 THR B C 1
ATOM 4426 O O . THR B 1 192 ? -10.758 27.984 6.289 1 95.31 192 THR B O 1
ATOM 4429 N N . LEU B 1 193 ? -8.805 28.094 7.391 1 96.38 193 LEU B N 1
ATOM 4430 C CA . LEU B 1 193 ? -9.352 28.688 8.602 1 96.38 193 LEU B CA 1
ATOM 4431 C C . LEU B 1 193 ? -9.281 30.203 8.547 1 96.38 193 LEU B C 1
ATOM 4433 O O . LEU B 1 193 ? -9.773 30.891 9.445 1 96.38 193 LEU B O 1
ATOM 4437 N N . GLY B 1 194 ? -8.672 30.719 7.516 1 95.31 194 GLY B N 1
ATOM 4438 C CA . GLY B 1 194 ? -8.531 32.156 7.379 1 95.31 194 GLY B CA 1
ATOM 4439 C C . GLY B 1 194 ? -7.309 32.719 8.086 1 95.31 194 GLY B C 1
ATOM 4440 O O . GLY B 1 194 ? -7.301 33.875 8.516 1 95.31 194 GLY B O 1
ATOM 4441 N N . GLY B 1 195 ? -6.344 31.891 8.328 1 95.94 195 GLY B N 1
ATOM 4442 C CA . GLY B 1 195 ? -5.102 32.312 8.953 1 95.94 195 GLY B CA 1
ATOM 4443 C C . GLY B 1 195 ? -4.031 32.688 7.949 1 95.94 195 GLY B C 1
ATOM 4444 O O . GLY B 1 195 ? -4.328 32.906 6.77 1 95.94 195 GLY B O 1
ATOM 4445 N N . LYS B 1 196 ? -2.842 32.875 8.477 1 94.88 196 LYS B N 1
ATOM 4446 C CA . LYS B 1 196 ? -1.709 33.281 7.652 1 94.88 196 LYS B CA 1
ATOM 4447 C C . LYS B 1 196 ? -0.847 32.094 7.254 1 94.88 196 LYS B C 1
ATOM 4449 O O . LYS B 1 196 ? -0.516 31.25 8.094 1 94.88 196 LYS B O 1
ATOM 4454 N N . GLU B 1 197 ? -0.541 32.062 5.992 1 94.38 197 GLU B N 1
ATOM 4455 C CA . GLU B 1 197 ? 0.398 31.062 5.516 1 94.38 197 GLU B CA 1
ATOM 4456 C C . GLU B 1 197 ? 1.835 31.422 5.875 1 94.38 197 GLU B C 1
ATOM 4458 O O . GLU B 1 197 ? 2.178 32.594 5.957 1 94.38 197 GLU B O 1
ATOM 4463 N N . LEU B 1 198 ? 2.557 30.375 6.047 1 92.38 198 LEU B N 1
ATOM 4464 C CA . LEU B 1 198 ? 3.984 30.547 6.277 1 92.38 198 LEU B CA 1
ATOM 4465 C C . LEU B 1 198 ? 4.762 30.484 4.969 1 92.38 198 LEU B C 1
ATOM 4467 O O . LEU B 1 198 ? 4.43 29.688 4.09 1 92.38 198 LEU B O 1
ATOM 4471 N N . PRO B 1 199 ? 5.785 31.234 4.887 1 85.5 199 PRO B N 1
ATOM 4472 C CA . PRO B 1 199 ? 6.586 31.234 3.66 1 85.5 199 PRO B CA 1
ATOM 4473 C C . PRO B 1 199 ? 7.492 30.016 3.557 1 85.5 199 PRO B C 1
ATOM 4475 O O . PRO B 1 199 ? 7.695 29.297 4.547 1 85.5 199 PRO B O 1
ATOM 4478 N N . LYS B 1 200 ? 7.918 29.875 2.252 1 81.06 200 LYS B N 1
ATOM 4479 C CA . LYS B 1 200 ? 8.938 28.859 2.047 1 81.06 200 LYS B CA 1
ATOM 4480 C C . LYS B 1 200 ? 10.219 29.188 2.812 1 81.06 200 LYS B C 1
ATOM 4482 O O . LYS B 1 200 ? 10.641 30.344 2.854 1 81.06 200 LYS B O 1
ATOM 4487 N N . TRP B 1 201 ? 10.656 28.094 3.426 1 70 201 TRP B N 1
ATOM 4488 C CA . TRP B 1 201 ? 11.945 28.266 4.082 1 70 201 TRP B CA 1
ATOM 4489 C C . TRP B 1 201 ? 13.086 28.219 3.064 1 70 201 TRP B C 1
ATOM 4491 O O . TRP B 1 201 ? 13.164 27.281 2.264 1 70 201 TRP B O 1
ATOM 4501 N N . THR B 1 202 ? 13.836 29.203 2.881 1 62.03 202 THR B N 1
ATOM 4502 C CA . THR B 1 202 ? 14.867 29.328 1.855 1 62.03 202 THR B CA 1
ATOM 4503 C C . THR B 1 202 ? 16.188 28.719 2.332 1 62.03 202 THR B C 1
ATOM 4505 O O . THR B 1 202 ? 17.172 28.719 1.604 1 62.03 202 THR B O 1
ATOM 4508 N N . GLY B 1 203 ? 16.188 27.953 3.346 1 59.75 203 GLY B N 1
ATOM 4509 C CA . GLY B 1 203 ? 17.406 27.312 3.822 1 59.75 203 GLY B CA 1
ATOM 4510 C C . GLY B 1 203 ? 18.344 28.266 4.539 1 59.75 203 GLY B C 1
ATOM 4511 O O . GLY B 1 203 ? 19.203 27.828 5.309 1 59.75 203 GLY B O 1
ATOM 4512 N N . SER B 1 204 ? 18.469 29.438 4.148 1 53.66 204 SER B N 1
ATOM 4513 C CA . SER B 1 204 ? 19.469 30.375 4.656 1 53.66 204 SER B CA 1
ATOM 4514 C C . SER B 1 204 ? 18.969 31.109 5.891 1 53.66 204 SER B C 1
ATOM 4516 O O . SER B 1 204 ? 19.734 31.797 6.578 1 53.66 204 SER B O 1
ATOM 4518 N N . GLY B 1 205 ? 17.859 30.656 6.324 1 55.88 205 GLY B N 1
ATOM 4519 C CA . GLY B 1 205 ? 17.359 31.406 7.473 1 55.88 205 GLY B CA 1
ATOM 4520 C C . GLY B 1 205 ? 17.062 30.516 8.672 1 55.88 205 GLY B C 1
ATOM 4521 O O . GLY B 1 205 ? 17.344 29.312 8.648 1 55.88 205 GLY B O 1
ATOM 4522 N N . SER B 1 206 ? 16.875 31.188 9.812 1 65.75 206 SER B N 1
ATOM 4523 C CA . SER B 1 206 ? 16.484 30.516 11.047 1 65.75 206 SER B CA 1
ATOM 4524 C C . SER B 1 206 ? 15.25 29.641 10.836 1 65.75 206 SER B C 1
ATOM 4526 O O . SER B 1 206 ? 14.359 30 10.07 1 65.75 206 SER B O 1
ATOM 4528 N N . PRO B 1 207 ? 15.406 28.438 11.414 1 76.5 207 PRO B N 1
ATOM 4529 C CA . PRO B 1 207 ? 14.18 27.641 11.383 1 76.5 207 PRO B CA 1
ATOM 4530 C C . PRO B 1 207 ? 12.938 28.453 11.766 1 76.5 207 PRO B C 1
ATOM 4532 O O . PRO B 1 207 ? 13.023 29.359 12.594 1 76.5 207 PRO B O 1
ATOM 4535 N N . ILE B 1 208 ? 11.922 28.297 11.047 1 80.56 208 ILE B N 1
ATOM 4536 C CA . ILE B 1 208 ? 10.664 28.984 11.305 1 80.56 208 ILE B CA 1
ATOM 4537 C C . ILE B 1 208 ? 10.062 28.5 12.609 1 80.56 208 ILE B C 1
ATOM 4539 O O . ILE B 1 208 ? 9.867 27.297 12.797 1 80.56 208 ILE B O 1
ATOM 4543 N N . GLU B 1 209 ? 9.961 29.375 13.484 1 87.25 209 GLU B N 1
ATOM 4544 C CA . GLU B 1 209 ? 9.211 29.141 14.719 1 87.25 209 GLU B CA 1
ATOM 4545 C C . GLU B 1 209 ? 8.141 30.203 14.914 1 87.25 209 GLU B C 1
ATOM 4547 O O . GLU B 1 209 ? 8.453 31.359 15.25 1 87.25 209 GLU B O 1
ATOM 4552 N N . ILE B 1 210 ? 6.934 29.781 14.664 1 87.31 210 ILE B N 1
ATOM 4553 C CA . ILE B 1 210 ? 5.867 30.766 14.672 1 87.31 210 ILE B CA 1
ATOM 4554 C C . ILE B 1 210 ? 4.645 30.219 15.398 1 87.31 210 ILE B C 1
ATOM 4556 O O . ILE B 1 210 ? 4.438 29 15.438 1 87.31 210 ILE B O 1
ATOM 4560 N N . ASN B 1 211 ? 3.934 31.141 16 1 90.5 211 ASN B N 1
ATOM 4561 C CA . ASN B 1 211 ? 2.619 30.891 16.578 1 90.5 211 ASN B CA 1
ATOM 4562 C C . ASN B 1 211 ? 1.569 31.844 16.047 1 90.5 211 ASN B C 1
ATOM 4564 O O . ASN B 1 211 ? 1.857 33.031 15.82 1 90.5 211 ASN B O 1
ATOM 4568 N N . GLN B 1 212 ? 0.469 31.266 15.742 1 92.06 212 GLN B N 1
ATOM 4569 C CA . GLN B 1 212 ? -0.63 32.125 15.328 1 92.06 212 GLN B CA 1
ATOM 4570 C C . GLN B 1 212 ? -1.946 31.688 15.961 1 92.06 212 GLN B C 1
ATOM 4572 O O . GLN B 1 212 ? -2.18 30.5 16.141 1 92.06 212 GLN B O 1
ATOM 4577 N N . THR B 1 213 ? -2.717 32.688 16.344 1 94.19 213 THR B N 1
ATOM 4578 C CA . THR B 1 213 ? -4.102 32.5 16.75 1 94.19 213 THR B CA 1
ATOM 4579 C C . THR B 1 213 ? -5.062 33.031 15.688 1 94.19 213 THR B C 1
ATOM 4581 O O . THR B 1 213 ? -4.961 34.188 15.273 1 94.19 213 THR B O 1
ATOM 4584 N N . ILE B 1 214 ? -5.836 32.125 15.258 1 95 214 ILE B N 1
ATOM 4585 C CA . ILE B 1 214 ? -6.887 32.531 14.328 1 95 214 ILE B CA 1
ATOM 4586 C C . ILE B 1 214 ? -8.172 32.844 15.102 1 95 214 ILE B C 1
ATOM 4588 O O . ILE B 1 214 ? -8.992 31.938 15.328 1 95 214 ILE B O 1
ATOM 4592 N N . ALA B 1 215 ? -8.375 34.031 15.391 1 92.44 215 ALA B N 1
ATOM 4593 C CA . ALA B 1 215 ? -9.383 34.5 16.344 1 92.44 215 ALA B CA 1
ATOM 4594 C C . ALA B 1 215 ? -10.789 34.188 15.828 1 92.44 215 ALA B C 1
ATOM 4596 O O . ALA B 1 215 ? -11.688 33.875 16.609 1 92.44 215 ALA B O 1
ATOM 4597 N N . THR B 1 216 ? -10.984 34.281 14.586 1 92.12 216 THR B N 1
ATOM 4598 C CA . THR B 1 216 ? -12.312 34.156 14 1 92.12 216 THR B CA 1
ATOM 4599 C C . THR B 1 216 ? -12.891 32.781 14.273 1 92.12 216 THR B C 1
ATOM 4601 O O . THR B 1 216 ? -14.102 32.594 14.375 1 92.12 216 THR B O 1
ATOM 4604 N N . VAL B 1 217 ? -11.984 31.797 14.438 1 92.81 217 VAL B N 1
ATOM 4605 C CA . VAL B 1 217 ? -12.461 30.438 14.648 1 92.81 217 VAL B CA 1
ATOM 4606 C C . VAL B 1 217 ? -11.883 29.891 15.953 1 92.81 217 VAL B C 1
ATOM 4608 O O . VAL B 1 217 ? -12.102 28.719 16.297 1 92.81 217 VAL B O 1
ATOM 4611 N N . ASN B 1 218 ? -11.141 30.672 16.688 1 94.62 218 ASN B N 1
ATOM 4612 C CA . ASN B 1 218 ? -10.562 30.328 17.984 1 94.62 218 ASN B CA 1
ATOM 4613 C C . ASN B 1 218 ? -9.648 29.109 17.891 1 94.62 218 ASN B C 1
ATOM 4615 O O . ASN B 1 218 ? -9.82 28.125 18.625 1 94.62 218 ASN B O 1
ATOM 4619 N N . VAL B 1 219 ? -8.766 29.125 16.969 1 96.06 219 VAL B N 1
ATOM 4620 C CA . VAL B 1 219 ? -7.773 28.078 16.781 1 96.06 219 VAL B CA 1
ATOM 4621 C C . VAL B 1 219 ? -6.367 28.656 16.969 1 96.06 219 VAL B C 1
ATOM 4623 O O . VAL B 1 219 ? -6.078 29.75 16.484 1 96.06 219 VAL B O 1
ATOM 4626 N N . THR B 1 220 ? -5.605 27.969 17.734 1 96.44 220 THR B N 1
ATOM 4627 C CA . THR B 1 220 ? -4.199 28.344 17.875 1 96.44 220 THR B CA 1
ATOM 4628 C C . THR B 1 220 ? -3.299 27.281 17.25 1 96.44 220 THR B C 1
ATOM 4630 O O . THR B 1 220 ? -3.48 26.094 17.484 1 96.44 220 THR B O 1
ATOM 4633 N N . MET B 1 221 ? -2.297 27.766 16.469 1 96.5 221 MET B N 1
ATOM 4634 C CA . MET B 1 221 ? -1.363 26.859 15.812 1 96.5 221 MET B CA 1
ATOM 4635 C C . MET B 1 221 ? 0.075 27.328 15.984 1 96.5 221 MET B C 1
ATOM 4637 O O . MET B 1 221 ? 0.373 28.516 15.789 1 96.5 221 MET B O 1
ATOM 4641 N N . ALA B 1 222 ? 0.864 26.422 16.422 1 95.94 222 ALA B N 1
ATOM 4642 C CA . ALA B 1 222 ? 2.305 26.672 16.422 1 95.94 222 ALA B CA 1
ATOM 4643 C C . ALA B 1 222 ? 3.01 25.766 15.406 1 95.94 222 ALA B C 1
ATOM 4645 O O . ALA B 1 222 ? 2.656 24.594 15.258 1 95.94 222 ALA B O 1
ATOM 4646 N N . TYR B 1 223 ? 3.934 26.375 14.688 1 96.38 223 TYR B N 1
ATOM 4647 C CA . TYR B 1 223 ? 4.809 25.625 13.789 1 96.38 223 TYR B CA 1
ATOM 4648 C C . TYR B 1 223 ? 6.273 25.828 14.164 1 96.38 223 TYR B C 1
ATOM 4650 O O . TYR B 1 223 ? 6.734 26.953 14.312 1 96.38 223 TYR B O 1
ATOM 4658 N N . LEU B 1 224 ? 6.926 24.781 14.32 1 95 224 LEU B N 1
ATOM 4659 C CA . LEU B 1 224 ? 8.367 24.781 14.555 1 95 224 LEU B CA 1
ATOM 4660 C C . LEU B 1 224 ? 9.078 23.906 13.523 1 95 224 LEU B C 1
ATOM 4662 O O . LEU B 1 224 ? 8.812 22.719 13.414 1 95 224 LEU B O 1
ATOM 4666 N N . THR B 1 225 ? 10 24.531 12.82 1 93.88 225 THR B N 1
ATOM 4667 C CA . THR B 1 225 ? 10.781 23.75 11.867 1 93.88 225 THR B CA 1
ATOM 4668 C C . THR B 1 225 ? 11.695 22.766 12.586 1 93.88 225 THR B C 1
ATOM 4670 O O . THR B 1 225 ? 12.539 23.172 13.398 1 93.88 225 THR B O 1
ATOM 4673 N N . ARG B 1 226 ? 11.406 21.562 12.336 1 93.56 226 ARG B N 1
ATOM 4674 C CA . ARG B 1 226 ? 12.281 20.469 12.75 1 93.56 226 ARG B CA 1
ATOM 4675 C C . ARG B 1 226 ? 12.523 19.5 11.602 1 93.56 226 ARG B C 1
ATOM 4677 O O . ARG B 1 226 ? 11.609 18.797 11.164 1 93.56 226 ARG B O 1
ATOM 4684 N N . ASN B 1 227 ? 13.781 19.422 11.219 1 88.75 227 ASN B N 1
ATOM 4685 C CA . ASN B 1 227 ? 14.094 18.609 10.039 1 88.75 227 ASN B CA 1
ATOM 4686 C C . ASN B 1 227 ? 14.391 17.156 10.414 1 88.75 227 ASN B C 1
ATOM 4688 O O . ASN B 1 227 ? 14.188 16.25 9.609 1 88.75 227 ASN B O 1
ATOM 4692 N N . TYR B 1 228 ? 14.836 17.031 11.672 1 90.25 228 TYR B N 1
ATOM 4693 C CA . TYR B 1 228 ? 15.266 15.711 12.117 1 90.25 228 TYR B CA 1
ATOM 4694 C C . TYR B 1 228 ? 14.453 15.242 13.32 1 90.25 228 TYR B C 1
ATOM 4696 O O . TYR B 1 228 ? 14.094 16.047 14.18 1 90.25 228 TYR B O 1
ATOM 4704 N N . ALA B 1 229 ? 14.328 13.922 13.336 1 92.12 229 ALA B N 1
ATOM 4705 C CA . ALA B 1 229 ? 13.586 13.336 14.445 1 92.12 229 ALA B CA 1
ATOM 4706 C C . ALA B 1 229 ? 14.219 13.711 15.789 1 92.12 229 ALA B C 1
ATOM 4708 O O . ALA B 1 229 ? 13.508 13.906 16.781 1 92.12 229 ALA B O 1
ATOM 4709 N N . ILE B 1 230 ? 15.508 13.828 15.797 1 92.88 230 ILE B N 1
ATOM 4710 C CA . ILE B 1 230 ? 16.203 14.141 17.047 1 92.88 230 ILE B CA 1
ATOM 4711 C C . ILE B 1 230 ? 15.828 15.547 17.5 1 92.88 230 ILE B C 1
ATOM 4713 O O . ILE B 1 230 ? 15.742 15.82 18.703 1 92.88 230 ILE B O 1
ATOM 4717 N N . GLU B 1 231 ? 15.602 16.406 16.594 1 93.69 231 GLU B N 1
ATOM 4718 C CA . GLU B 1 231 ? 15.195 17.766 16.938 1 93.69 231 GLU B CA 1
ATOM 4719 C C . GLU B 1 231 ? 13.805 17.781 17.562 1 93.69 231 GLU B C 1
ATOM 4721 O O . GLU B 1 231 ? 13.57 18.5 18.547 1 93.69 231 GLU B O 1
ATOM 4726 N N . SER B 1 232 ? 12.93 17 17 1 95.62 232 SER B N 1
ATOM 4727 C CA . SER B 1 232 ? 11.594 16.875 17.562 1 95.62 232 SER B CA 1
ATOM 4728 C C . SER B 1 232 ? 11.633 16.25 18.953 1 95.62 232 SER B C 1
ATOM 4730 O O . SER B 1 232 ? 10.938 16.719 19.859 1 95.62 232 SER B O 1
ATOM 4732 N N . LYS B 1 233 ? 12.414 15.258 19.062 1 96.44 233 LYS B N 1
ATOM 4733 C CA . LYS B 1 233 ? 12.602 14.625 20.375 1 96.44 233 LYS B CA 1
ATOM 4734 C C . LYS B 1 233 ? 13.039 15.641 21.422 1 96.44 233 LYS B C 1
ATOM 4736 O O . LYS B 1 233 ? 12.414 15.758 22.469 1 96.44 233 LYS B O 1
ATOM 4741 N N . ASN B 1 234 ? 14.055 16.375 21.094 1 96 234 ASN B N 1
ATOM 4742 C CA . ASN B 1 234 ? 14.594 17.375 22.016 1 96 234 ASN B CA 1
ATOM 4743 C C . ASN B 1 234 ? 13.562 18.453 22.344 1 96 234 ASN B C 1
ATOM 4745 O O . ASN B 1 234 ? 13.445 18.875 23.484 1 96 234 ASN B O 1
ATOM 4749 N N . THR B 1 235 ? 12.859 18.875 21.359 1 96.06 235 THR B N 1
ATOM 4750 C CA . THR B 1 235 ? 11.844 19.906 21.531 1 96.06 235 THR B CA 1
ATOM 4751 C C . THR B 1 235 ? 10.75 19.422 22.484 1 96.06 235 THR B C 1
ATOM 4753 O O . THR B 1 235 ? 10.367 20.156 23.406 1 96.06 235 THR B O 1
ATOM 4756 N N . LEU B 1 236 ? 10.352 18.234 22.359 1 97.19 236 LEU B N 1
ATOM 4757 C CA . LEU B 1 236 ? 9.258 17.688 23.156 1 97.19 236 LEU B CA 1
ATOM 4758 C C . LEU B 1 236 ? 9.727 17.406 24.578 1 97.19 236 LEU B C 1
ATOM 4760 O O . LEU B 1 236 ? 8.969 17.594 25.547 1 97.19 236 LEU B O 1
ATOM 4764 N N . GLN B 1 237 ? 10.906 17 24.672 1 96.19 237 GLN B N 1
ATOM 4765 C CA . GLN B 1 237 ? 11.461 16.719 25.984 1 96.19 237 GLN B CA 1
ATOM 4766 C C . GLN B 1 237 ? 11.555 18 26.828 1 96.19 237 GLN B C 1
ATOM 4768 O O . GLN B 1 237 ? 11.43 17.938 28.047 1 96.19 237 GLN B O 1
ATOM 4773 N N . ARG B 1 238 ? 11.68 19.016 26.172 1 94.88 238 ARG B N 1
ATOM 4774 C CA . ARG B 1 238 ? 11.875 20.281 26.875 1 94.88 238 ARG B CA 1
ATOM 4775 C C . ARG B 1 238 ? 10.602 21.125 26.844 1 94.88 238 ARG B C 1
ATOM 4777 O O . ARG B 1 238 ? 10.609 22.281 27.281 1 94.88 238 ARG B O 1
ATOM 4784 N N . TRP B 1 239 ? 9.609 20.5 26.328 1 94.69 239 TRP B N 1
ATOM 4785 C CA . TRP B 1 239 ? 8.375 21.266 26.188 1 94.69 239 TRP B CA 1
ATOM 4786 C C . TRP B 1 239 ? 7.836 21.703 27.547 1 94.69 239 TRP B C 1
ATOM 4788 O O . TRP B 1 239 ? 7.633 20.875 28.422 1 94.69 239 TRP B O 1
ATOM 4798 N N . ASN B 1 240 ? 7.602 22.969 27.781 1 91.25 240 ASN B N 1
ATOM 4799 C CA . ASN B 1 240 ? 7.168 23.484 29.078 1 91.25 240 ASN B CA 1
ATOM 4800 C C . ASN B 1 240 ? 5.906 24.328 28.953 1 91.25 240 ASN B C 1
ATOM 4802 O O . ASN B 1 240 ? 5.531 25.031 29.891 1 91.25 240 ASN B O 1
ATOM 4806 N N . GLU B 1 241 ? 5.254 24.359 27.859 1 90.25 241 GLU B N 1
ATOM 4807 C CA . GLU B 1 241 ? 3.982 25.031 27.625 1 90.25 241 GLU B CA 1
ATOM 4808 C C . GLU B 1 241 ? 2.809 24.062 27.75 1 90.25 241 GLU B C 1
ATOM 4810 O O . GLU B 1 241 ? 3 22.891 28.047 1 90.25 241 GLU B O 1
ATOM 4815 N N . LEU B 1 242 ? 1.676 24.688 27.641 1 92.69 242 LEU B N 1
ATOM 4816 C CA . LEU B 1 242 ? 0.494 23.844 27.594 1 92.69 242 LEU B CA 1
ATOM 4817 C C . LEU B 1 242 ? 0.554 22.891 26.406 1 92.69 242 LEU B C 1
ATOM 4819 O O . LEU B 1 242 ? 0.871 23.312 25.281 1 92.69 242 LEU B O 1
ATOM 4823 N N . TRP B 1 243 ? 0.329 21.703 26.656 1 95.94 243 TRP B N 1
ATOM 4824 C CA . TRP B 1 243 ? 0.372 20.703 25.594 1 95.94 243 TRP B CA 1
ATOM 4825 C C . TRP B 1 243 ? -0.761 20.922 24.594 1 95.94 243 TRP B C 1
ATOM 4827 O O . TRP B 1 243 ? -1.872 21.297 24.969 1 95.94 243 TRP B O 1
ATOM 4837 N N . PRO B 1 244 ? -0.516 20.688 23.375 1 97.06 244 PRO B N 1
ATOM 4838 C CA . PRO B 1 244 ? -1.543 20.844 22.344 1 97.06 244 PRO B CA 1
ATOM 4839 C C . PRO B 1 244 ? -2.58 19.734 22.359 1 97.06 244 PRO B C 1
ATOM 4841 O O . PRO B 1 244 ? -2.35 18.688 22.984 1 97.06 244 PRO B O 1
ATOM 4844 N N . ASP B 1 245 ? -3.68 20.062 21.719 1 96.56 245 ASP B N 1
ATOM 4845 C CA . ASP B 1 245 ? -4.68 19.016 21.484 1 96.56 245 ASP B CA 1
ATOM 4846 C C . ASP B 1 245 ? -4.242 18.078 20.359 1 96.56 245 ASP B C 1
ATOM 4848 O O . ASP B 1 245 ? -4.578 16.891 20.391 1 96.56 245 ASP B O 1
ATOM 4852 N N . VAL B 1 246 ? -3.539 18.688 19.438 1 97.94 246 VAL B N 1
ATOM 4853 C CA . VAL B 1 246 ? -3.074 17.922 18.281 1 97.94 246 VAL B CA 1
ATOM 4854 C C . VAL B 1 246 ? -1.587 18.188 18.047 1 97.94 246 VAL B C 1
ATOM 4856 O O . VAL B 1 246 ? -1.155 19.344 18.016 1 97.94 246 VAL B O 1
ATOM 4859 N N . LEU B 1 247 ? -0.888 17.14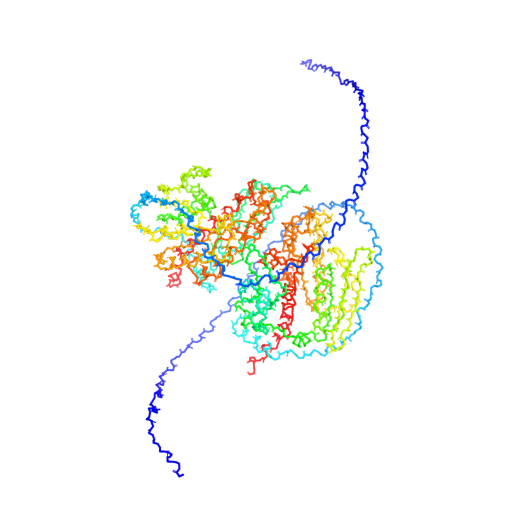1 17.953 1 98.38 247 LEU B N 1
ATOM 4860 C CA . LEU B 1 247 ? 0.536 17.203 17.641 1 98.38 247 LEU B CA 1
ATOM 4861 C C . LEU B 1 247 ? 0.833 16.5 16.312 1 98.38 247 LEU B C 1
ATOM 4863 O O . LEU B 1 247 ? 0.524 15.328 16.141 1 98.38 247 LEU B O 1
ATOM 4867 N N . VAL B 1 248 ? 1.367 17.25 15.352 1 98.19 248 VAL B N 1
ATOM 4868 C CA . VAL B 1 248 ? 1.812 16.672 14.078 1 98.19 248 VAL B CA 1
ATOM 4869 C C . VAL B 1 248 ? 3.336 16.672 14.023 1 98.19 248 VAL B C 1
ATOM 4871 O O . VAL B 1 248 ? 3.975 17.703 14.258 1 98.19 248 VAL B O 1
ATOM 4874 N N . VAL B 1 249 ? 3.836 15.547 13.75 1 97 249 VAL B N 1
ATOM 4875 C CA . VAL B 1 249 ? 5.289 15.414 13.727 1 97 249 VAL B CA 1
ATOM 4876 C C . VAL B 1 249 ? 5.715 14.633 12.484 1 97 249 VAL B C 1
ATOM 4878 O O . VAL B 1 249 ? 5.004 13.727 12.039 1 97 249 VAL B O 1
ATOM 4881 N N . ASP B 1 250 ? 6.84 15.078 11.844 1 94.06 250 ASP B N 1
ATOM 4882 C CA . ASP B 1 250 ? 7.531 14.25 10.852 1 94.06 250 ASP B CA 1
ATOM 4883 C C . ASP B 1 250 ? 9.031 14.219 11.117 1 94.06 250 ASP B C 1
ATOM 4885 O O . ASP B 1 250 ? 9.5 14.711 12.148 1 94.06 250 ASP B O 1
ATOM 4889 N N . GLY B 1 251 ? 9.844 13.516 10.305 1 82.44 251 GLY B N 1
ATOM 4890 C CA . GLY B 1 251 ? 11.266 13.562 10.594 1 82.44 251 GLY B CA 1
ATOM 4891 C C . GLY B 1 251 ? 12.078 12.609 9.742 1 82.44 251 GLY B C 1
ATOM 4892 O O . GLY B 1 251 ? 13.242 12.344 10.039 1 82.44 251 GLY B O 1
ATOM 4893 N N . ALA B 1 252 ? 11.594 12.195 8.68 1 77.56 252 ALA B N 1
ATOM 4894 C CA . ALA B 1 252 ? 12.266 11.109 7.973 1 77.56 252 ALA B CA 1
ATOM 4895 C C . ALA B 1 252 ? 13.078 11.641 6.801 1 77.56 252 ALA B C 1
ATOM 4897 O O . ALA B 1 252 ? 14.195 11.172 6.547 1 77.56 252 ALA B O 1
ATOM 4898 N N . GLU B 1 253 ? 12.648 12.617 6.215 1 80.62 253 GLU B N 1
ATOM 4899 C CA . GLU B 1 253 ? 13.188 12.977 4.902 1 80.62 253 GLU B CA 1
ATOM 4900 C C . GLU B 1 253 ? 14.609 13.508 5.016 1 80.62 253 GLU B C 1
ATOM 4902 O O . GLU B 1 253 ? 15.5 13.078 4.281 1 80.62 253 GLU B O 1
ATOM 4907 N N . TRP B 1 254 ? 14.812 14.344 5.922 1 82.75 254 TRP B N 1
ATOM 4908 C CA . TRP B 1 254 ? 16.125 14.969 6.047 1 82.75 254 TRP B CA 1
ATOM 4909 C C . TRP B 1 254 ? 17.156 13.969 6.562 1 82.75 254 TRP B C 1
ATOM 4911 O O . TRP B 1 254 ? 18.328 14.047 6.207 1 82.75 254 TRP B O 1
ATOM 4921 N N . HIS B 1 255 ? 16.688 13.117 7.383 1 81.69 255 HIS B N 1
ATOM 4922 C CA . HIS B 1 255 ? 17.609 12.062 7.809 1 81.69 255 HIS B CA 1
ATOM 4923 C C . HIS B 1 255 ? 18.062 11.219 6.621 1 81.69 255 HIS B C 1
ATOM 4925 O O . HIS B 1 255 ? 19.25 10.898 6.504 1 81.69 255 HIS B O 1
ATOM 4931 N N . LEU B 1 256 ? 17.172 10.914 5.824 1 77.75 256 LEU B N 1
ATOM 4932 C CA . LEU B 1 256 ? 17.469 10.133 4.625 1 77.75 256 LEU B CA 1
ATOM 4933 C C . LEU B 1 256 ? 18.422 10.891 3.707 1 77.75 256 LEU B C 1
ATOM 4935 O O . LEU B 1 256 ? 19.359 10.305 3.156 1 77.75 256 LEU B O 1
ATOM 4939 N N . LEU B 1 257 ? 18.203 12.125 3.594 1 76.31 257 LEU B N 1
ATOM 4940 C CA . LEU B 1 257 ? 18.953 12.938 2.646 1 76.31 257 LEU B CA 1
ATOM 4941 C C . LEU B 1 257 ? 20.359 13.188 3.15 1 76.31 257 LEU B C 1
ATOM 4943 O O . LEU B 1 257 ? 21.312 13.188 2.367 1 76.31 257 LEU B O 1
ATOM 4947 N N . MET B 1 258 ? 20.5 13.328 4.426 1 76.75 258 MET B N 1
ATOM 4948 C CA . MET B 1 258 ? 21.766 13.875 4.926 1 76.75 258 MET B CA 1
ATOM 4949 C C . MET B 1 258 ? 22.594 12.789 5.594 1 76.75 258 MET B C 1
ATOM 4951 O O . MET B 1 258 ? 23.828 12.844 5.578 1 76.75 258 MET B O 1
ATOM 4955 N N . HIS B 1 259 ? 22 11.828 6.223 1 73.56 259 HIS B N 1
ATOM 4956 C CA . HIS B 1 259 ? 22.766 10.875 7.02 1 73.56 259 HIS B CA 1
ATOM 4957 C C . HIS B 1 259 ? 22.75 9.492 6.391 1 73.56 259 HIS B C 1
ATOM 4959 O O . HIS B 1 259 ? 23.781 8.805 6.348 1 73.56 259 HIS B O 1
ATOM 4965 N N . LYS B 1 260 ? 21.734 9.07 5.777 1 74.75 260 LYS B N 1
ATOM 4966 C CA . LYS B 1 260 ? 21.547 7.824 5.043 1 74.75 260 LYS B CA 1
ATOM 4967 C C . LYS B 1 260 ? 21.984 6.625 5.875 1 74.75 260 LYS B C 1
ATOM 4969 O O . LYS B 1 260 ? 22.734 5.773 5.391 1 74.75 260 LYS B O 1
ATOM 4974 N N . ASN B 1 261 ? 21.812 6.621 7.164 1 81.06 261 ASN B N 1
ATOM 4975 C CA . ASN B 1 261 ? 22.062 5.539 8.109 1 81.06 261 ASN B CA 1
ATOM 4976 C C . ASN B 1 261 ? 20.781 5.09 8.805 1 81.06 261 ASN B C 1
ATOM 4978 O O . ASN B 1 261 ? 20.328 5.727 9.758 1 81.06 261 ASN B O 1
ATOM 4982 N N . LEU B 1 262 ? 20.312 3.992 8.336 1 82.94 262 LEU B N 1
ATOM 4983 C CA . LEU B 1 262 ? 19 3.514 8.773 1 82.94 262 LEU B CA 1
ATOM 4984 C C . LEU B 1 262 ? 19.047 3.051 10.227 1 82.94 262 LEU B C 1
ATOM 4986 O O . LEU B 1 262 ? 18.078 3.23 10.969 1 82.94 262 LEU B O 1
ATOM 4990 N N . THR B 1 263 ? 20.141 2.451 10.602 1 83.44 263 THR B N 1
ATOM 4991 C CA . THR B 1 263 ? 20.281 1.977 11.977 1 83.44 263 THR B CA 1
ATOM 4992 C C . THR B 1 263 ? 20.281 3.146 12.953 1 83.44 263 THR B C 1
ATOM 4994 O O . THR B 1 263 ? 19.594 3.1 13.984 1 83.44 263 THR B O 1
ATOM 4997 N N . ALA B 1 264 ? 21.016 4.141 12.57 1 87 264 ALA B N 1
ATOM 4998 C CA . ALA B 1 264 ? 21.031 5.34 13.398 1 87 264 ALA B CA 1
ATOM 4999 C C . ALA B 1 264 ? 19.656 6 13.445 1 87 264 ALA B C 1
ATOM 5001 O O . ALA B 1 264 ? 19.234 6.477 14.5 1 87 264 ALA B O 1
ATOM 5002 N N . TYR B 1 265 ? 19 5.996 12.344 1 90.56 265 TYR B N 1
ATOM 5003 C CA . TYR B 1 265 ? 17.656 6.555 12.289 1 90.56 265 TYR B CA 1
ATOM 5004 C C . TYR B 1 265 ? 16.703 5.766 13.172 1 90.56 265 TYR B C 1
ATOM 5006 O O . TYR B 1 265 ? 15.891 6.352 13.898 1 90.56 265 TYR B O 1
ATOM 5014 N N . ALA B 1 266 ? 16.812 4.508 13.148 1 90.25 266 ALA B N 1
ATOM 5015 C CA . ALA B 1 266 ? 15.961 3.656 13.961 1 90.25 266 ALA B CA 1
ATOM 5016 C C . ALA B 1 266 ? 16.156 3.934 15.445 1 90.25 266 ALA B C 1
ATOM 5018 O O . ALA B 1 266 ? 15.203 3.961 16.219 1 90.25 266 ALA B O 1
ATOM 5019 N N . GLN B 1 267 ? 17.375 4.117 15.844 1 92.25 267 GLN B N 1
ATOM 5020 C CA . GLN B 1 267 ? 17.672 4.441 17.234 1 92.25 267 GLN B CA 1
ATOM 5021 C C . GLN B 1 267 ? 17.047 5.773 17.625 1 92.25 267 GLN B C 1
ATOM 5023 O O . GLN B 1 267 ? 16.453 5.891 18.703 1 92.25 267 GLN B O 1
ATOM 5028 N N . THR B 1 268 ? 17.156 6.699 16.766 1 93.88 268 THR B N 1
ATOM 5029 C CA . THR B 1 268 ? 16.562 8.008 17.016 1 93.88 268 THR B CA 1
ATOM 5030 C C . THR B 1 268 ? 15.039 7.898 17.125 1 93.88 268 THR B C 1
ATOM 5032 O O . THR B 1 268 ? 14.43 8.516 18 1 93.88 268 THR B O 1
ATOM 5035 N N . MET B 1 269 ? 14.492 7.141 16.297 1 94.75 269 MET B N 1
ATOM 5036 C CA . MET B 1 269 ? 13.047 6.953 16.297 1 94.75 269 MET B CA 1
ATOM 5037 C C . MET B 1 269 ? 12.594 6.25 17.578 1 94.75 269 MET B C 1
ATOM 5039 O O . MET B 1 269 ? 11.523 6.562 18.109 1 94.75 269 MET B O 1
ATOM 5043 N N . GLN B 1 270 ? 13.391 5.371 18.062 1 95.31 270 GLN B N 1
ATOM 5044 C CA . GLN B 1 270 ? 13.07 4.711 19.328 1 95.31 270 GLN B CA 1
ATOM 5045 C C . GLN B 1 270 ? 13.086 5.703 20.484 1 95.31 270 GLN B C 1
ATOM 5047 O O . GLN B 1 270 ? 12.227 5.648 21.359 1 95.31 270 GLN B O 1
ATOM 5052 N N . GLU B 1 271 ? 14.008 6.5 20.438 1 96.62 271 GLU B N 1
ATOM 5053 C CA . GLU B 1 271 ? 14.086 7.523 21.469 1 96.62 271 GLU B CA 1
ATOM 5054 C C . GLU B 1 271 ? 12.898 8.477 21.391 1 96.62 271 GLU B C 1
ATOM 5056 O O . GLU B 1 271 ? 12.328 8.859 22.422 1 96.62 271 GLU B O 1
ATOM 5061 N N . LEU B 1 272 ? 12.586 8.883 20.25 1 97.06 272 LEU B N 1
ATOM 5062 C CA . LEU B 1 272 ? 11.43 9.758 20.062 1 97.06 272 LEU B CA 1
ATOM 5063 C C . LEU B 1 272 ? 10.156 9.07 20.531 1 97.06 272 LEU B C 1
ATOM 5065 O O . LEU B 1 272 ? 9.305 9.703 21.156 1 97.06 272 LEU B O 1
ATOM 5069 N N . LEU B 1 273 ? 10.062 7.828 20.203 1 96.69 273 LEU B N 1
ATOM 5070 C CA . LEU B 1 273 ? 8.914 7.047 20.641 1 96.69 273 LEU B CA 1
ATOM 5071 C C . LEU B 1 273 ? 8.773 7.086 22.156 1 96.69 273 LEU B C 1
ATOM 5073 O O . LEU B 1 273 ? 7.668 7.242 22.688 1 96.69 273 LEU B O 1
ATOM 5077 N N . HIS B 1 274 ? 9.836 6.98 22.828 1 96.56 274 HIS B N 1
ATOM 5078 C CA . HIS B 1 274 ? 9.82 7.047 24.281 1 96.56 274 HIS B CA 1
ATOM 5079 C C . HIS B 1 274 ? 9.305 8.398 24.766 1 96.56 274 HIS B C 1
ATOM 5081 O O . HIS B 1 274 ? 8.508 8.461 25.719 1 96.56 274 HIS B O 1
ATOM 5087 N N . VAL B 1 275 ? 9.703 9.367 24.125 1 97.5 275 VAL B N 1
ATOM 5088 C CA . VAL B 1 275 ? 9.258 10.703 24.516 1 97.5 275 VAL B CA 1
ATOM 5089 C C . VAL B 1 275 ? 7.762 10.844 24.25 1 97.5 275 VAL B C 1
ATOM 5091 O O . VAL B 1 275 ? 7.023 11.367 25.094 1 97.5 275 VAL B O 1
ATOM 5094 N N . LEU B 1 276 ? 7.293 10.375 23.172 1 97.12 276 LEU B N 1
ATOM 5095 C CA . LEU B 1 276 ? 5.883 10.477 22.812 1 97.12 276 LEU B CA 1
ATOM 5096 C C . LEU B 1 276 ? 5.016 9.695 23.781 1 97.12 276 LEU B C 1
ATOM 5098 O O . LEU B 1 276 ? 3.898 10.117 24.109 1 97.12 276 LEU B O 1
ATOM 5102 N N . ARG B 1 277 ? 5.586 8.672 24.297 1 95.88 277 ARG B N 1
ATOM 5103 C CA . ARG B 1 277 ? 4.832 7.816 25.203 1 95.88 277 ARG B CA 1
ATOM 5104 C C . ARG B 1 277 ? 4.879 8.359 26.625 1 95.88 277 ARG B C 1
ATOM 5106 O O . ARG B 1 277 ? 3.867 8.359 27.328 1 95.88 277 ARG B O 1
ATOM 5113 N N . ASP B 1 278 ? 6 8.836 26.969 1 95.25 278 ASP B N 1
ATOM 5114 C CA . ASP B 1 278 ? 6.23 9.078 28.375 1 95.25 278 ASP B CA 1
ATOM 5115 C C . ASP B 1 278 ? 6.035 10.555 28.719 1 95.25 278 ASP B C 1
ATOM 5117 O O . ASP B 1 278 ? 5.73 10.906 29.859 1 95.25 278 ASP B O 1
ATOM 5121 N N . VAL B 1 279 ? 6.27 11.367 27.781 1 96.81 279 VAL B N 1
ATOM 5122 C CA . VAL B 1 279 ? 6.289 12.797 28.062 1 96.81 279 VAL B CA 1
ATOM 5123 C C . VAL B 1 279 ? 5 13.445 27.562 1 96.81 279 VAL B C 1
ATOM 5125 O O . VAL B 1 279 ? 4.395 14.258 28.266 1 96.81 279 VAL B O 1
ATOM 5128 N N . VAL B 1 280 ? 4.543 13.117 26.391 1 97 280 VAL B N 1
ATOM 5129 C CA . VAL B 1 280 ? 3.344 13.711 25.797 1 97 280 VAL B CA 1
ATOM 5130 C C . VAL B 1 280 ? 2.1 13.125 26.469 1 97 280 VAL B C 1
ATOM 5132 O O . VAL B 1 280 ? 1.946 11.906 26.547 1 97 280 VAL B O 1
ATOM 5135 N N . PRO B 1 281 ? 1.244 13.945 26.938 1 96.12 281 PRO B N 1
ATOM 5136 C CA . PRO B 1 281 ? 0.044 13.438 27.609 1 96.12 281 PRO B CA 1
ATOM 5137 C C . PRO B 1 281 ? -0.849 12.625 26.672 1 96.12 281 PRO B C 1
ATOM 5139 O O . PRO B 1 281 ? -0.974 12.953 25.5 1 96.12 281 PRO B O 1
ATOM 5142 N N . PRO B 1 282 ? -1.558 11.648 27.156 1 92.12 282 PRO B N 1
ATOM 5143 C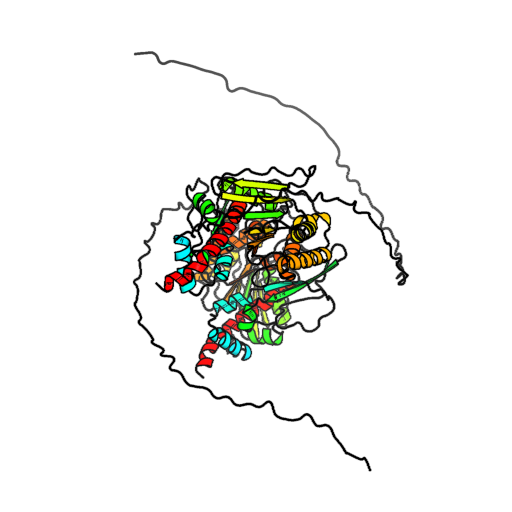 CA . PRO B 1 282 ? -2.436 10.805 26.328 1 92.12 282 PRO B CA 1
ATOM 5144 C C . PRO B 1 282 ? -3.582 11.594 25.703 1 92.12 282 PRO B C 1
ATOM 5146 O O . PRO B 1 282 ? -4.199 11.125 24.734 1 92.12 282 PRO B O 1
ATOM 5149 N N . SER B 1 283 ? -3.848 12.734 26.25 1 93.19 283 SER B N 1
ATOM 5150 C CA . SER B 1 283 ? -4.93 13.555 25.719 1 93.19 283 SER B CA 1
ATOM 5151 C C . SER B 1 283 ? -4.539 14.18 24.391 1 93.19 283 SER B C 1
ATOM 5153 O O . SER B 1 283 ? -5.402 14.633 23.625 1 93.19 283 SER B O 1
ATOM 5155 N N . THR B 1 284 ? -3.236 14.297 24.125 1 97.06 284 THR B N 1
ATOM 5156 C CA . THR B 1 284 ? -2.758 14.859 22.875 1 97.06 284 THR B CA 1
ATOM 5157 C C . THR B 1 284 ? -2.916 13.852 21.734 1 97.06 284 THR B C 1
ATOM 5159 O O . THR B 1 284 ? -2.494 12.703 21.859 1 97.06 284 THR B O 1
ATOM 5162 N N . PHE B 1 285 ? -3.613 14.32 20.719 1 97.19 285 PHE B N 1
ATOM 5163 C CA . PHE B 1 285 ? -3.764 13.516 19.516 1 97.19 285 PHE B CA 1
ATOM 5164 C C . PHE B 1 285 ? -2.521 13.625 18.641 1 97.19 285 PHE B C 1
ATOM 5166 O O . PHE B 1 285 ? -2.238 14.688 18.078 1 97.19 285 PHE B O 1
ATOM 5173 N N . ILE B 1 286 ? -1.811 12.5 18.469 1 97.88 286 ILE B N 1
ATOM 5174 C CA . ILE B 1 286 ? -0.508 12.547 17.812 1 97.88 286 ILE B CA 1
ATOM 5175 C C . ILE B 1 286 ? -0.626 11.992 16.391 1 97.88 286 ILE B C 1
ATOM 5177 O O . ILE B 1 286 ? -1.109 10.875 16.203 1 97.88 286 ILE B O 1
ATOM 5181 N N . LEU B 1 287 ? -0.154 12.789 15.453 1 97.56 287 LEU B N 1
ATOM 5182 C CA . LEU B 1 287 ? -0.116 12.422 14.039 1 97.56 287 LEU B CA 1
ATOM 5183 C C . LEU B 1 287 ? 1.32 12.375 13.531 1 97.56 287 LEU B C 1
ATOM 5185 O O . LEU B 1 287 ? 2.082 13.328 13.719 1 97.56 287 LEU B O 1
ATOM 5189 N N . TRP B 1 288 ? 1.651 11.273 12.945 1 96.75 288 TRP B N 1
ATOM 5190 C CA . TRP B 1 288 ? 2.949 11.133 12.297 1 96.75 288 TRP B CA 1
ATOM 5191 C C . TRP B 1 288 ? 2.809 11.227 10.781 1 96.75 288 TRP B C 1
ATOM 5193 O O . TRP B 1 288 ? 2.096 10.422 10.164 1 96.75 288 TRP B O 1
ATOM 5203 N N . LEU B 1 289 ? 3.559 12.125 10.188 1 95.5 289 LEU B N 1
ATOM 5204 C CA . LEU B 1 289 ? 3.471 12.352 8.75 1 95.5 289 LEU B CA 1
ATOM 5205 C C . LEU B 1 289 ? 4.68 11.758 8.031 1 95.5 289 LEU B C 1
ATOM 5207 O O . LEU B 1 289 ? 5.812 12.18 8.266 1 95.5 289 LEU B O 1
ATOM 5211 N N . SER B 1 290 ? 4.418 10.82 7.141 1 91.69 290 SER B N 1
ATOM 5212 C CA . SER B 1 290 ? 5.488 10.305 6.289 1 91.69 290 SER B CA 1
ATOM 5213 C C . SER B 1 290 ? 5.641 11.148 5.027 1 91.69 290 SER B C 1
ATOM 5215 O O . SER B 1 290 ? 4.645 11.594 4.449 1 91.69 290 SER B O 1
ATOM 5217 N N . PRO B 1 291 ? 6.859 11.312 4.586 1 89.38 291 PRO B N 1
ATOM 5218 C CA . PRO B 1 291 ? 7.051 12.117 3.375 1 89.38 291 PRO B CA 1
ATOM 5219 C C . PRO B 1 291 ? 6.559 11.414 2.113 1 89.38 291 PRO B C 1
ATOM 5221 O O . PRO B 1 291 ? 6.48 10.188 2.08 1 89.38 291 PRO B O 1
ATOM 5224 N N . PRO B 1 292 ? 6.27 12.211 1.114 1 87.81 292 PRO B N 1
ATOM 5225 C CA . PRO B 1 292 ? 5.875 11.625 -0.167 1 87.81 292 PRO B CA 1
ATOM 5226 C C . PRO B 1 292 ? 7.059 11.039 -0.936 1 87.81 292 PRO B C 1
ATOM 5228 O O . PRO B 1 292 ? 8.211 11.289 -0.579 1 87.81 292 PRO B O 1
ATOM 5231 N N . PRO B 1 293 ? 6.707 10.25 -1.924 1 81 293 PRO B N 1
ATOM 5232 C CA . PRO B 1 293 ? 7.797 9.812 -2.803 1 81 293 PRO B CA 1
ATOM 5233 C C . PRO B 1 293 ? 8.398 10.961 -3.611 1 81 293 PRO B C 1
ATOM 5235 O O . PRO B 1 293 ? 7.734 11.977 -3.838 1 81 293 PRO B O 1
ATOM 5238 N N . ARG B 1 294 ? 9.586 10.758 -4.027 1 79.75 294 ARG B N 1
ATOM 5239 C CA . ARG B 1 294 ? 10.258 11.758 -4.848 1 79.75 294 ARG B CA 1
ATOM 5240 C C . ARG B 1 294 ? 10.125 11.43 -6.332 1 79.75 294 ARG B C 1
ATOM 5242 O O . ARG B 1 294 ? 10.141 10.258 -6.715 1 79.75 294 ARG B O 1
ATOM 5249 N N . ASP B 1 295 ? 9.969 12.5 -7.008 1 77.88 295 ASP B N 1
ATOM 5250 C CA . ASP B 1 295 ? 10.047 12.359 -8.461 1 77.88 295 ASP B CA 1
ATOM 5251 C C . ASP B 1 295 ? 11.484 12.523 -8.953 1 77.88 295 ASP B C 1
ATOM 5253 O O . ASP B 1 295 ? 12 13.641 -9.008 1 77.88 295 ASP B O 1
ATOM 5257 N N . GLU B 1 296 ? 12.07 11.547 -9.367 1 72.12 296 GLU B N 1
ATOM 5258 C CA . GLU B 1 296 ? 13.492 11.555 -9.711 1 72.12 296 GLU B CA 1
ATOM 5259 C C . GLU B 1 296 ? 13.75 12.367 -10.977 1 72.12 296 GLU B C 1
ATOM 5261 O O . GLU B 1 296 ? 14.859 12.844 -11.195 1 72.12 296 GLU B O 1
ATOM 5266 N N . LYS B 1 297 ? 12.797 12.461 -11.758 1 73.44 297 LYS B N 1
ATOM 5267 C CA . LYS B 1 297 ? 12.969 13.227 -12.992 1 73.44 297 LYS B CA 1
ATOM 5268 C C . LYS B 1 297 ? 12.992 14.727 -12.719 1 73.44 297 LYS B C 1
ATOM 5270 O O . LYS B 1 297 ? 13.625 15.484 -13.453 1 73.44 297 LYS B O 1
ATOM 5275 N N . LYS B 1 298 ? 12.305 15.055 -11.695 1 77.75 298 LYS B N 1
ATOM 5276 C CA . LYS B 1 298 ? 12.195 16.469 -11.352 1 77.75 298 LYS B CA 1
ATOM 5277 C C . LYS B 1 298 ? 13.266 16.875 -10.344 1 77.75 298 LYS B C 1
ATOM 5279 O O . LYS B 1 298 ? 13.695 18.031 -10.312 1 77.75 298 LYS B O 1
ATOM 5284 N N . TRP B 1 299 ? 13.492 15.875 -9.562 1 73.94 299 TRP B N 1
ATOM 5285 C CA . TRP B 1 299 ? 14.484 16.125 -8.523 1 73.94 299 TRP B CA 1
ATOM 5286 C C . TRP B 1 299 ? 15.734 15.273 -8.742 1 73.94 299 TRP B C 1
ATOM 5288 O O . TRP B 1 299 ? 15.773 14.109 -8.336 1 73.94 299 TRP B O 1
ATOM 5298 N N . ASP B 1 300 ? 16.594 15.719 -9.469 1 63.78 300 ASP B N 1
ATOM 5299 C CA . ASP B 1 300 ? 17.781 14.992 -9.914 1 63.78 300 ASP B CA 1
ATOM 5300 C C . ASP B 1 300 ? 18.797 14.859 -8.781 1 63.78 300 ASP B C 1
ATOM 5302 O O . ASP B 1 300 ? 19.891 15.422 -8.852 1 63.78 300 ASP B O 1
ATOM 5306 N N . LYS B 1 301 ? 18.484 14.516 -7.66 1 62.25 301 LYS B N 1
ATOM 5307 C CA . LYS B 1 301 ? 19.453 14.148 -6.633 1 62.25 301 LYS B CA 1
ATOM 5308 C C . LYS B 1 301 ? 19.516 12.641 -6.449 1 62.25 301 LYS B C 1
ATOM 5310 O O . LYS B 1 301 ? 18.688 12.062 -5.727 1 62.25 301 LYS B O 1
ATOM 5315 N N . PRO B 1 302 ? 20.344 11.992 -7.227 1 56.84 302 PRO B N 1
ATOM 5316 C CA . PRO B 1 302 ? 20.438 10.531 -7.309 1 56.84 302 PRO B CA 1
ATOM 5317 C C . PRO B 1 302 ? 20.562 9.875 -5.938 1 56.84 302 PRO B C 1
ATOM 5319 O O . PRO B 1 302 ? 20.312 8.672 -5.801 1 56.84 302 PRO B O 1
ATOM 5322 N N . GLU B 1 303 ? 20.938 10.734 -4.918 1 55.56 303 GLU B N 1
ATOM 5323 C CA . GLU B 1 303 ? 21.297 10.156 -3.627 1 55.56 303 GLU B CA 1
ATOM 5324 C C . GLU B 1 303 ? 20.047 9.664 -2.883 1 55.56 303 GLU B C 1
ATOM 5326 O O . GLU B 1 303 ? 20.156 8.992 -1.856 1 55.56 303 GLU B O 1
ATOM 5331 N N . LEU B 1 304 ? 18.922 10 -3.508 1 57 304 LEU B N 1
ATOM 5332 C CA . LEU B 1 304 ? 17.75 9.578 -2.746 1 57 304 LEU B CA 1
ATOM 5333 C C . LEU B 1 304 ? 16.781 8.797 -3.627 1 57 304 LEU B C 1
ATOM 5335 O O . LEU B 1 304 ? 15.742 9.328 -4.043 1 57 304 LEU B O 1
ATOM 5339 N N . PRO B 1 305 ? 17.125 7.621 -3.838 1 60.22 305 PRO B N 1
ATOM 5340 C CA . PRO B 1 305 ? 16.109 6.867 -4.582 1 60.22 305 PRO B CA 1
ATOM 5341 C C . PRO B 1 305 ? 14.773 6.793 -3.85 1 60.22 305 PRO B C 1
ATOM 5343 O O . PRO B 1 305 ? 14.742 6.754 -2.617 1 60.22 305 PRO B O 1
ATOM 5346 N N . PRO B 1 306 ? 13.664 7.062 -4.527 1 61.5 306 PRO B N 1
ATOM 5347 C CA . PRO B 1 306 ? 12.328 7 -3.928 1 61.5 306 PRO B CA 1
ATOM 5348 C C . PRO B 1 306 ? 12.156 5.801 -3 1 61.5 306 PRO B C 1
ATOM 5350 O O . PRO B 1 306 ? 11.453 5.891 -1.988 1 61.5 306 PRO B O 1
ATOM 5353 N N . GLU B 1 307 ? 12.914 4.867 -3.229 1 63.88 307 GLU B N 1
ATOM 5354 C CA . GLU B 1 307 ? 12.805 3.617 -2.488 1 63.88 307 GLU B CA 1
ATOM 5355 C C . GLU B 1 307 ? 13.305 3.775 -1.055 1 63.88 307 GLU B C 1
ATOM 5357 O O . GLU B 1 307 ? 12.836 3.082 -0.148 1 63.88 307 GLU B O 1
ATOM 5362 N N . TRP B 1 308 ? 14.086 4.75 -0.901 1 68.5 308 TRP B N 1
ATOM 5363 C CA . TRP B 1 308 ? 14.695 4.906 0.416 1 68.5 308 TRP B CA 1
ATOM 5364 C C . TRP B 1 308 ? 13.734 5.602 1.38 1 68.5 308 TRP B C 1
ATOM 5366 O O . TRP B 1 308 ? 13.797 5.379 2.592 1 68.5 308 TRP B O 1
ATOM 5376 N N . ILE B 1 309 ? 12.844 6.32 0.74 1 76.31 309 ILE B N 1
ATOM 5377 C CA . ILE B 1 309 ? 11.852 6.977 1.581 1 76.31 309 ILE B CA 1
ATOM 5378 C C . ILE B 1 309 ? 10.977 5.93 2.264 1 76.31 309 ILE B C 1
ATOM 5380 O O . ILE B 1 309 ? 10.656 6.055 3.447 1 76.31 309 ILE B O 1
ATOM 5384 N N . ARG B 1 310 ? 10.719 4.926 1.608 1 75.19 310 ARG B N 1
ATOM 5385 C CA . ARG B 1 310 ? 9.883 3.861 2.154 1 75.19 310 ARG B CA 1
ATOM 5386 C C . ARG B 1 310 ? 10.602 3.129 3.285 1 75.19 310 ARG B C 1
ATOM 5388 O O . ARG B 1 310 ? 9.969 2.684 4.242 1 75.19 310 ARG B O 1
ATOM 5395 N N . LEU B 1 311 ? 11.891 3.02 3.168 1 76.06 311 LEU B N 1
ATOM 5396 C CA . LEU B 1 311 ? 12.664 2.371 4.223 1 76.06 311 LEU B CA 1
ATOM 5397 C C . LEU B 1 311 ? 12.547 3.143 5.535 1 76.06 311 LEU B C 1
ATOM 5399 O O . LEU B 1 311 ? 12.406 2.543 6.602 1 76.06 311 LEU B O 1
ATOM 5403 N N . TYR B 1 312 ? 12.578 4.32 5.371 1 76.31 312 TYR B N 1
ATOM 5404 C CA . TYR B 1 312 ? 12.492 5.152 6.566 1 76.31 312 TYR B CA 1
ATOM 5405 C C . TYR B 1 312 ? 11.086 5.129 7.148 1 76.31 312 TYR B C 1
ATOM 5407 O O . TYR B 1 312 ? 10.906 5.129 8.367 1 76.31 312 TYR B O 1
ATOM 5415 N N . ASP B 1 313 ? 10.109 5.047 6.285 1 77.38 313 ASP B N 1
ATOM 5416 C CA . ASP B 1 313 ? 8.734 4.875 6.742 1 77.38 313 ASP B CA 1
ATOM 5417 C C . ASP B 1 313 ? 8.562 3.553 7.492 1 77.38 313 ASP B C 1
ATOM 5419 O O . ASP B 1 313 ? 7.836 3.484 8.484 1 77.38 313 ASP B O 1
ATOM 5423 N N . ARG B 1 314 ? 9.234 2.607 7.109 1 79.25 314 ARG B N 1
ATOM 5424 C CA . ARG B 1 314 ? 9.156 1.286 7.723 1 79.25 314 ARG B CA 1
ATOM 5425 C C . ARG B 1 314 ? 9.758 1.295 9.125 1 79.25 314 ARG B C 1
ATOM 5427 O O . ARG B 1 314 ? 9.289 0.58 10.008 1 79.25 314 ARG B O 1
ATOM 5434 N N . VAL B 1 315 ? 10.734 2.086 9.273 1 85.75 315 VAL B N 1
ATOM 5435 C CA . VAL B 1 315 ? 11.367 2.18 10.586 1 85.75 315 VAL B CA 1
ATOM 5436 C C . VAL B 1 315 ? 10.328 2.574 11.633 1 85.75 315 VAL B C 1
ATOM 5438 O O . VAL B 1 315 ? 10.273 1.988 12.719 1 85.75 315 VAL B O 1
ATOM 5441 N N . ALA B 1 316 ? 9.477 3.512 11.297 1 87.62 316 ALA B N 1
ATOM 5442 C CA . ALA B 1 316 ? 8.445 3.934 12.227 1 87.62 316 ALA B CA 1
ATOM 5443 C C . ALA B 1 316 ? 7.52 2.771 12.586 1 87.62 316 ALA B C 1
ATOM 5445 O O . ALA B 1 316 ? 7.148 2.604 13.75 1 87.62 316 ALA B O 1
ATOM 5446 N N . HIS B 1 317 ? 7.246 2.023 11.648 1 81.75 317 HIS B N 1
ATOM 5447 C CA . HIS B 1 317 ? 6.414 0.847 11.891 1 81.75 317 HIS B CA 1
ATOM 5448 C C . HIS B 1 317 ? 7.145 -0.172 12.758 1 81.75 317 HIS B C 1
ATOM 5450 O O . HIS B 1 317 ? 6.566 -0.706 13.711 1 81.75 317 HIS B O 1
ATOM 5456 N N . GLU B 1 318 ? 8.352 -0.401 12.469 1 81.81 318 GLU B N 1
ATOM 5457 C CA . GLU B 1 318 ? 9.156 -1.428 13.125 1 81.81 318 GLU B CA 1
ATOM 5458 C C . GLU B 1 318 ? 9.359 -1.108 14.602 1 81.81 318 GLU B C 1
ATOM 5460 O O . GLU B 1 318 ? 9.383 -2.012 15.438 1 81.81 318 GLU B O 1
ATOM 5465 N N . VAL B 1 319 ? 9.477 0.12 14.844 1 88.69 319 VAL B N 1
ATOM 5466 C CA . VAL B 1 319 ? 9.766 0.491 16.219 1 88.69 319 VAL B CA 1
ATOM 5467 C C . VAL B 1 319 ? 8.461 0.626 17.016 1 88.69 319 VAL B C 1
ATOM 5469 O O . VAL B 1 319 ? 8.477 0.841 18.219 1 88.69 319 VAL B O 1
ATOM 5472 N N . GLY B 1 320 ? 7.312 0.618 16.328 1 88 320 GLY B N 1
ATOM 5473 C CA . GLY B 1 320 ? 6.035 0.615 17.031 1 88 320 GLY B CA 1
ATOM 5474 C C . GLY B 1 320 ? 5.445 2.002 17.188 1 88 320 GLY B C 1
ATOM 5475 O O . GLY B 1 320 ? 4.824 2.299 18.219 1 88 320 GLY B O 1
ATOM 5476 N N . PHE B 1 321 ? 5.543 2.814 16.188 1 91 321 PHE B N 1
ATOM 5477 C CA . PHE B 1 321 ? 5.098 4.203 16.234 1 91 321 PHE B CA 1
ATOM 5478 C C . PHE B 1 321 ? 3.582 4.293 16.109 1 91 321 PHE B C 1
ATOM 5480 O O . PHE B 1 321 ? 2.961 5.215 16.641 1 91 321 PHE B O 1
ATOM 5487 N N . TYR B 1 322 ? 3.031 3.301 15.469 1 90.06 322 TYR B N 1
ATOM 5488 C CA . TYR B 1 322 ? 1.677 3.541 14.984 1 90.06 322 TYR B CA 1
ATOM 5489 C C . TYR B 1 322 ? 0.649 2.854 15.875 1 90.06 322 TYR B C 1
ATOM 5491 O O . TYR B 1 322 ? 0.897 1.759 16.391 1 90.06 322 TYR B O 1
ATOM 5499 N N . LYS B 1 323 ? -0.53 3.623 16.031 1 87.31 323 LYS B N 1
ATOM 5500 C CA . LYS B 1 323 ? -1.714 2.982 16.594 1 87.31 323 LYS B CA 1
ATOM 5501 C C . LYS B 1 323 ? -2.086 1.727 15.805 1 87.31 323 LYS B C 1
ATOM 5503 O O . LYS B 1 323 ? -1.875 1.658 14.594 1 87.31 323 LYS B O 1
ATOM 5508 N N . PRO B 1 324 ? -2.529 0.663 16.625 1 80.38 324 PRO B N 1
ATOM 5509 C CA . PRO B 1 324 ? -3.018 0.709 18.016 1 80.38 324 PRO B CA 1
ATOM 5510 C C . PRO B 1 324 ? -1.917 0.445 19.031 1 80.38 324 PRO B C 1
ATOM 5512 O O . PRO B 1 324 ? -2.109 0.684 20.234 1 80.38 324 PRO B O 1
ATOM 5515 N N . THR B 1 325 ? -0.761 0.042 18.594 1 82.38 325 THR B N 1
ATOM 5516 C CA . THR B 1 325 ? 0.3 -0.31 19.531 1 82.38 325 THR B CA 1
ATOM 5517 C C . THR B 1 325 ? 1.083 0.93 19.953 1 82.38 325 THR B C 1
ATOM 5519 O O . THR B 1 325 ? 1.469 1.062 21.109 1 82.38 325 THR B O 1
ATOM 5522 N N . GLY B 1 326 ? 1.177 1.823 19.078 1 90.38 326 GLY B N 1
ATOM 5523 C CA . GLY B 1 326 ? 1.935 3.037 19.344 1 90.38 326 GLY B CA 1
ATOM 5524 C C . GLY B 1 326 ? 1.056 4.238 19.625 1 90.38 326 GLY B C 1
ATOM 5525 O O . GLY B 1 326 ? -0.169 4.113 19.703 1 90.38 326 GLY B O 1
ATOM 5526 N N . PRO B 1 327 ? 1.704 5.316 19.828 1 95.31 327 PRO B N 1
ATOM 5527 C CA . PRO B 1 327 ? 0.976 6.512 20.266 1 95.31 327 PRO B CA 1
ATOM 5528 C C . PRO B 1 327 ? 0.469 7.352 19.094 1 95.31 327 PRO B C 1
ATOM 5530 O O . PRO B 1 327 ? -0.357 8.25 19.297 1 95.31 327 PRO B O 1
ATOM 5533 N N . ALA B 1 328 ? 0.916 7.086 17.875 1 96.38 328 ALA B N 1
ATOM 5534 C CA . ALA B 1 328 ? 0.651 8.031 16.797 1 96.38 328 ALA B CA 1
ATOM 5535 C C . ALA B 1 328 ? -0.222 7.395 15.711 1 96.38 328 ALA B C 1
ATOM 5537 O O . ALA B 1 328 ? -0.155 6.188 15.484 1 96.38 328 ALA B O 1
ATOM 5538 N N . TYR B 1 329 ? -1.044 8.227 15.133 1 95.5 329 TYR B N 1
ATOM 5539 C CA . TYR B 1 329 ? -1.732 7.844 13.906 1 95.5 329 TYR B CA 1
ATOM 5540 C C . TYR B 1 329 ? -0.912 8.227 12.68 1 95.5 329 TYR B C 1
ATOM 5542 O O . TYR B 1 329 ? -0.35 9.32 12.609 1 95.5 329 TYR B O 1
ATOM 5550 N N . HIS B 1 330 ? -0.899 7.328 11.734 1 94.56 330 HIS B N 1
ATOM 5551 C CA . HIS B 1 330 ? -0.061 7.488 10.555 1 94.56 330 HIS B CA 1
ATOM 5552 C C . HIS B 1 330 ? -0.787 8.266 9.461 1 94.56 330 HIS B C 1
ATOM 5554 O O . HIS B 1 330 ? -1.869 7.871 9.023 1 94.56 330 HIS B O 1
ATOM 5560 N N . LEU B 1 331 ? -0.24 9.398 9.086 1 95.25 331 LEU B N 1
ATOM 5561 C CA . LEU B 1 331 ? -0.598 10.094 7.852 1 95.25 331 LEU B CA 1
ATOM 5562 C C . LEU B 1 331 ? 0.371 9.742 6.73 1 95.25 331 LEU B C 1
ATOM 5564 O O . LEU B 1 331 ? 1.468 10.305 6.652 1 95.25 331 LEU B O 1
ATOM 5568 N N . ASP B 1 332 ? -0.081 8.93 5.824 1 90.69 332 ASP B N 1
ATOM 5569 C CA . ASP B 1 332 ? 0.808 8.258 4.883 1 90.69 332 ASP B CA 1
ATOM 5570 C C . ASP B 1 332 ? 0.855 9 3.549 1 90.69 332 ASP B C 1
ATOM 5572 O O . ASP B 1 332 ? 0.354 8.5 2.539 1 90.69 332 ASP B O 1
ATOM 5576 N N . LEU B 1 333 ? 1.614 10.062 3.508 1 90.62 333 LEU B N 1
ATOM 5577 C CA . LEU B 1 333 ? 1.776 10.82 2.27 1 90.62 333 LEU B CA 1
ATOM 5578 C C . LEU B 1 333 ? 2.533 10 1.229 1 90.62 333 LEU B C 1
ATOM 5580 O O . LEU B 1 333 ? 2.387 10.234 0.027 1 90.62 333 LEU B O 1
ATOM 5584 N N . TYR B 1 334 ? 3.277 9.141 1.726 1 86.06 334 TYR B N 1
ATOM 5585 C CA . TYR B 1 334 ? 4.039 8.305 0.803 1 86.06 334 TYR B CA 1
ATOM 5586 C C . TYR B 1 334 ? 3.113 7.441 -0.045 1 86.06 334 TYR B C 1
ATOM 5588 O O . TYR B 1 334 ? 3.191 7.461 -1.275 1 86.06 334 TYR B O 1
ATOM 5596 N N . GLN B 1 335 ? 2.309 6.73 0.636 1 82.81 335 GLN B N 1
ATOM 5597 C CA . GLN B 1 335 ? 1.414 5.836 -0.09 1 82.81 335 GLN B CA 1
ATOM 5598 C C . GLN B 1 335 ? 0.455 6.621 -0.98 1 82.81 335 GLN B C 1
ATOM 5600 O O . GLN B 1 335 ? 0.172 6.211 -2.109 1 82.81 335 GLN B O 1
ATOM 5605 N N . MET B 1 336 ? -0.008 7.723 -0.472 1 87.5 336 MET B N 1
ATOM 5606 C CA . MET B 1 336 ? -0.917 8.547 -1.26 1 87.5 336 MET B CA 1
ATOM 5607 C C . MET B 1 336 ? -0.232 9.062 -2.523 1 87.5 336 MET B C 1
ATOM 5609 O O . MET B 1 336 ? -0.821 9.039 -3.605 1 87.5 336 MET B O 1
ATOM 5613 N N . GLY B 1 337 ? 0.975 9.492 -2.32 1 82.69 337 GLY B N 1
ATOM 5614 C CA . GLY B 1 337 ? 1.733 9.984 -3.459 1 82.69 337 GLY B CA 1
ATOM 5615 C C . GLY B 1 337 ? 2.105 8.898 -4.445 1 82.69 337 GLY B C 1
ATOM 5616 O O . GLY B 1 337 ? 2.057 9.109 -5.66 1 82.69 337 GLY B O 1
ATOM 5617 N N . LEU B 1 338 ? 2.441 7.855 -3.906 1 76.94 338 LEU B N 1
ATOM 5618 C CA . LEU B 1 338 ? 2.842 6.734 -4.746 1 76.94 338 LEU B CA 1
ATOM 5619 C C . LEU B 1 338 ? 1.676 6.254 -5.605 1 76.94 338 LEU B C 1
ATOM 5621 O O . LEU B 1 338 ? 1.846 5.984 -6.797 1 76.94 338 LEU B O 1
ATOM 5625 N N . ASP B 1 339 ? 0.55 6.164 -5.012 1 75.5 339 ASP B N 1
ATOM 5626 C CA . ASP B 1 339 ? -0.633 5.656 -5.699 1 75.5 339 ASP B CA 1
ATOM 5627 C C . ASP B 1 339 ? -1.126 6.648 -6.754 1 75.5 339 ASP B C 1
ATOM 5629 O O . ASP B 1 339 ? -1.782 6.258 -7.719 1 75.5 339 ASP B O 1
ATOM 5633 N N . CYS B 1 340 ? -0.885 7.875 -6.473 1 75.19 340 CYS B N 1
ATOM 5634 C CA . CYS B 1 340 ? -1.352 8.914 -7.379 1 75.19 340 CYS B CA 1
ATOM 5635 C C . CYS B 1 340 ? -0.467 9 -8.617 1 75.19 340 CYS B C 1
ATOM 5637 O O . CYS B 1 340 ? -0.936 9.359 -9.695 1 75.19 340 CYS B O 1
ATOM 5639 N N . LEU B 1 341 ? 0.81 8.625 -8.398 1 70.56 341 LEU B N 1
ATOM 5640 C CA . LEU B 1 341 ? 1.739 8.57 -9.523 1 70.56 341 LEU B CA 1
ATOM 5641 C C . LEU B 1 341 ? 2.559 9.852 -9.617 1 70.56 341 LEU B C 1
ATOM 5643 O O . LEU B 1 341 ? 2.396 10.758 -8.797 1 70.56 341 LEU B O 1
ATOM 5647 N N . PRO B 1 342 ? 3.438 9.906 -10.57 1 65.31 342 PRO B N 1
ATOM 5648 C CA . PRO B 1 342 ? 4.418 10.992 -10.531 1 65.31 342 PRO B CA 1
ATOM 5649 C C . PRO B 1 342 ? 3.791 12.359 -10.789 1 65.31 342 PRO B C 1
ATOM 5651 O O . PRO B 1 342 ? 4.355 13.383 -10.398 1 65.31 342 PRO B O 1
ATOM 5654 N N . TRP B 1 343 ? 2.6 12.328 -11.25 1 70.75 343 TRP B N 1
ATOM 5655 C CA . TRP B 1 343 ? 2.008 13.625 -11.547 1 70.75 343 TRP B CA 1
ATOM 5656 C C . TRP B 1 343 ? 1.482 14.289 -10.281 1 70.75 343 TRP B C 1
ATOM 5658 O O . TRP B 1 343 ? 1.131 15.477 -10.289 1 70.75 343 TRP B O 1
ATOM 5668 N N . CYS B 1 344 ? 1.597 13.492 -9.219 1 81.62 344 CYS B N 1
ATOM 5669 C CA . CYS B 1 344 ? 1.096 14.055 -7.973 1 81.62 344 CYS B CA 1
ATOM 5670 C C . CYS B 1 344 ? 2.207 14.773 -7.211 1 81.62 344 CYS B C 1
ATOM 5672 O O . CYS B 1 344 ? 2.092 15 -6.008 1 81.62 344 CYS B O 1
ATOM 5674 N N . THR B 1 345 ? 3.189 15.039 -7.945 1 84.81 345 THR B N 1
ATOM 5675 C CA . THR B 1 345 ? 4.293 15.797 -7.367 1 84.81 345 THR B CA 1
ATOM 5676 C C . THR B 1 345 ? 4.379 17.188 -7.992 1 84.81 345 THR B C 1
ATOM 5678 O O . THR B 1 345 ? 4.113 17.359 -9.188 1 84.81 345 THR B O 1
ATOM 5681 N N . THR B 1 346 ? 4.73 18.109 -7.18 1 88.5 346 THR B N 1
ATOM 5682 C CA . THR B 1 346 ? 4.965 19.453 -7.684 1 88.5 346 THR B CA 1
ATOM 5683 C C . THR B 1 346 ? 6.227 19.5 -8.539 1 88.5 346 THR B C 1
ATOM 5685 O O . THR B 1 346 ? 6.945 18.5 -8.648 1 88.5 346 THR B O 1
ATOM 5688 N N . GLU B 1 347 ? 6.484 20.625 -9.109 1 84.94 347 GLU B N 1
ATOM 5689 C CA . GLU B 1 347 ? 7.574 20.797 -10.062 1 84.94 347 GLU B CA 1
ATOM 5690 C C . GLU B 1 347 ? 8.93 20.562 -9.398 1 84.94 347 GLU B C 1
ATOM 5692 O O . GLU B 1 347 ? 9.898 20.188 -10.062 1 84.94 347 GLU B O 1
ATOM 5697 N N . ASP B 1 348 ? 9.008 20.734 -8.125 1 85.25 348 ASP B N 1
ATOM 5698 C CA . ASP B 1 348 ? 10.289 20.578 -7.441 1 85.25 348 ASP B CA 1
ATOM 5699 C C . ASP B 1 348 ? 10.609 19.094 -7.207 1 85.25 348 ASP B C 1
ATOM 5701 O O . ASP B 1 348 ? 11.727 18.75 -6.809 1 85.25 348 ASP B O 1
ATOM 5705 N N . GLY B 1 349 ? 9.617 18.203 -7.387 1 84.5 349 GLY B N 1
ATOM 5706 C CA . GLY B 1 349 ? 9.836 16.766 -7.262 1 84.5 349 GLY B CA 1
ATOM 5707 C C . GLY B 1 349 ? 9.828 16.281 -5.82 1 84.5 349 GLY B C 1
ATOM 5708 O O . GLY B 1 349 ? 10.055 15.109 -5.551 1 84.5 349 GLY B O 1
ATOM 5709 N N . VAL B 1 350 ? 9.477 17.156 -4.895 1 85.81 350 VAL B N 1
ATOM 5710 C CA . VAL B 1 350 ? 9.609 16.844 -3.475 1 85.81 350 VAL B CA 1
ATOM 5711 C C . VAL B 1 350 ? 8.234 16.906 -2.803 1 85.81 350 VAL B C 1
ATOM 5713 O O . VAL B 1 350 ? 7.906 16.062 -1.964 1 85.81 350 VAL B O 1
ATOM 5716 N N . HIS B 1 351 ? 7.461 17.844 -3.209 1 91.5 351 HIS B N 1
ATOM 5717 C CA . HIS B 1 351 ? 6.18 18.094 -2.557 1 91.5 351 HIS B CA 1
ATOM 5718 C C . HIS B 1 351 ? 5.023 17.547 -3.387 1 91.5 351 HIS B C 1
ATOM 5720 O O . HIS B 1 351 ? 5.199 17.219 -4.562 1 91.5 351 HIS B O 1
ATOM 5726 N N . VAL B 1 352 ? 3.945 17.391 -2.74 1 92.38 352 VAL B N 1
ATOM 5727 C CA . VAL B 1 352 ? 2.775 16.844 -3.428 1 92.38 352 VAL B CA 1
ATOM 5728 C C . VAL B 1 352 ? 1.878 18 -3.889 1 92.38 352 VAL B C 1
ATOM 5730 O O . VAL B 1 352 ? 1.973 19.109 -3.373 1 92.38 352 VAL B O 1
ATOM 5733 N N . ILE B 1 353 ? 1.036 17.719 -4.789 1 91.44 353 ILE B N 1
ATOM 5734 C CA . ILE B 1 353 ? 0.149 18.688 -5.406 1 91.44 353 ILE B CA 1
ATOM 5735 C C . ILE B 1 353 ? -0.989 19.031 -4.449 1 91.44 353 ILE B C 1
ATOM 5737 O O . ILE B 1 353 ? -1.148 18.391 -3.408 1 91.44 353 ILE B O 1
ATOM 5741 N N . SER B 1 354 ? -1.81 19.984 -4.855 1 90.94 354 SER B N 1
ATOM 5742 C CA . SER B 1 354 ? -2.881 20.516 -4.027 1 90.94 354 SER B CA 1
ATOM 5743 C C . SER B 1 354 ? -3.91 19.453 -3.682 1 90.94 354 SER B C 1
ATOM 5745 O O . SER B 1 354 ? -4.367 19.359 -2.539 1 90.94 354 SER B O 1
ATOM 5747 N N . THR B 1 355 ? -4.266 18.672 -4.598 1 92.5 355 THR B N 1
ATOM 5748 C CA . THR B 1 355 ? -5.266 17.641 -4.371 1 92.5 355 THR B CA 1
ATOM 5749 C C . THR B 1 355 ? -4.832 16.703 -3.24 1 92.5 355 THR B C 1
ATOM 5751 O O . THR B 1 355 ? -5.645 16.344 -2.385 1 92.5 355 THR B O 1
ATOM 5754 N N . VAL B 1 356 ? -3.588 16.375 -3.225 1 94.06 356 VAL B N 1
ATOM 5755 C CA . VAL B 1 356 ? -3.08 15.469 -2.203 1 94.06 356 VAL B CA 1
ATOM 5756 C C . VAL B 1 356 ? -3.072 16.172 -0.845 1 94.06 356 VAL B C 1
ATOM 5758 O O . VAL B 1 356 ? -3.451 15.57 0.167 1 94.06 356 VAL B O 1
ATOM 5761 N N . ASN B 1 357 ? -2.676 17.406 -0.853 1 93.31 357 ASN B N 1
ATOM 5762 C CA . ASN B 1 357 ? -2.666 18.172 0.389 1 93.31 357 ASN B CA 1
ATOM 5763 C C . ASN B 1 357 ? -4.07 18.312 0.97 1 93.31 357 ASN B C 1
ATOM 5765 O O . ASN B 1 357 ? -4.254 18.25 2.186 1 93.31 357 ASN B O 1
ATOM 5769 N N . GLU B 1 358 ? -4.973 18.5 0.125 1 94.75 358 GLU B N 1
ATOM 5770 C CA . GLU B 1 358 ? -6.348 18.625 0.593 1 94.75 358 GLU B CA 1
ATOM 5771 C C . GLU B 1 358 ? -6.863 17.297 1.15 1 94.75 358 GLU B C 1
ATOM 5773 O O . GLU B 1 358 ? -7.648 17.281 2.102 1 94.75 358 GLU B O 1
ATOM 5778 N N . VAL B 1 359 ? -6.469 16.203 0.524 1 96.25 359 VAL B N 1
ATOM 5779 C CA . VAL B 1 359 ? -6.828 14.906 1.086 1 96.25 359 VAL B CA 1
ATOM 5780 C C . VAL B 1 359 ? -6.324 14.812 2.523 1 96.25 359 VAL B C 1
ATOM 5782 O O . VAL B 1 359 ? -7.059 14.391 3.418 1 96.25 359 VAL B O 1
ATOM 5785 N N . LEU B 1 360 ? -5.113 15.203 2.721 1 96.5 360 LEU B N 1
ATOM 5786 C CA . LEU B 1 360 ? -4.504 15.156 4.047 1 96.5 360 LEU B CA 1
ATOM 5787 C C . LEU B 1 360 ? -5.301 15.984 5.043 1 96.5 360 LEU B C 1
ATOM 5789 O O . LEU B 1 360 ? -5.566 15.539 6.16 1 96.5 360 LEU B O 1
ATOM 5793 N N . LEU B 1 361 ? -5.668 17.141 4.656 1 97.12 361 LEU B N 1
ATOM 5794 C CA . LEU B 1 361 ? -6.473 18.016 5.504 1 97.12 361 LEU B CA 1
ATOM 5795 C C . LEU B 1 361 ? -7.797 17.344 5.867 1 97.12 361 LEU B C 1
ATOM 5797 O O . LEU B 1 361 ? -8.188 17.328 7.035 1 97.12 361 LEU B O 1
ATOM 5801 N N . GLN B 1 362 ? -8.438 16.797 4.895 1 97.75 362 GLN B N 1
ATOM 5802 C CA . GLN B 1 362 ? -9.727 16.141 5.098 1 97.75 362 GLN B CA 1
ATOM 5803 C C . GLN B 1 362 ? -9.594 14.938 6.027 1 97.75 362 GLN B C 1
ATOM 5805 O O . GLN B 1 362 ? -10.477 14.68 6.848 1 97.75 362 GLN B O 1
ATOM 5810 N N . GLN B 1 363 ? -8.5 14.227 5.902 1 98 363 GLN B N 1
ATOM 5811 C CA . GLN B 1 363 ? -8.258 13.094 6.789 1 98 363 GLN B CA 1
ATOM 5812 C C . GLN B 1 363 ? -8.094 13.547 8.234 1 98 363 GLN B C 1
ATOM 5814 O O . GLN B 1 363 ? -8.719 13 9.141 1 98 363 GLN B O 1
ATOM 5819 N N . VAL B 1 364 ? -7.305 14.555 8.43 1 97.94 364 VAL B N 1
ATOM 5820 C CA . VAL B 1 364 ? -7.004 15.055 9.766 1 97.94 364 VAL B CA 1
ATOM 5821 C C . VAL B 1 364 ? -8.281 15.547 10.438 1 97.94 364 VAL B C 1
ATOM 5823 O O . VAL B 1 364 ? -8.594 15.141 11.562 1 97.94 364 VAL B O 1
ATOM 5826 N N . VAL B 1 365 ? -9.039 16.297 9.711 1 97.75 365 VAL B N 1
ATOM 5827 C CA . VAL B 1 365 ? -10.234 16.891 10.305 1 97.75 365 VAL B CA 1
ATOM 5828 C C . VAL B 1 365 ? -11.281 15.812 10.555 1 97.75 365 VAL B C 1
ATOM 5830 O O . VAL B 1 365 ? -12.008 15.867 11.555 1 97.75 365 VAL B O 1
ATOM 5833 N N . SER B 1 366 ? -11.336 14.859 9.664 1 97.81 366 SER B N 1
ATOM 5834 C CA . SER B 1 366 ? -12.281 13.758 9.859 1 97.81 366 SER B CA 1
ATOM 5835 C C . SER B 1 366 ? -11.938 12.953 11.109 1 97.81 366 SER B C 1
ATOM 5837 O O . SER B 1 366 ? -12.828 12.57 11.867 1 97.81 366 SER B O 1
ATOM 5839 N N . MET B 1 367 ? -10.719 12.719 11.344 1 97.56 367 MET B N 1
ATOM 5840 C CA . MET B 1 367 ? -10.289 11.984 12.531 1 97.56 367 MET B CA 1
ATOM 5841 C C . MET B 1 367 ? -10.625 12.758 13.805 1 97.56 367 MET B C 1
ATOM 5843 O O . MET B 1 367 ? -11.109 12.188 14.781 1 97.56 367 MET B O 1
ATOM 5847 N N . LEU B 1 368 ? -10.414 14.023 13.766 1 97 368 LEU B N 1
ATOM 5848 C CA . LEU B 1 368 ? -10.688 14.859 14.93 1 97 368 LEU B CA 1
ATOM 5849 C C . LEU B 1 368 ? -12.18 14.93 15.211 1 97 368 LEU B C 1
ATOM 5851 O O . LEU B 1 368 ? -12.602 14.859 16.375 1 97 368 LEU B O 1
ATOM 5855 N N . ALA B 1 369 ? -12.938 15.016 14.172 1 96.5 369 ALA B N 1
ATOM 5856 C CA . ALA B 1 369 ? -14.391 15.047 14.328 1 96.5 369 ALA B CA 1
ATOM 5857 C C . ALA B 1 369 ? -14.898 13.75 14.945 1 96.5 369 ALA B C 1
ATOM 5859 O O . ALA B 1 369 ? -15.766 13.766 15.82 1 96.5 369 ALA B O 1
ATOM 5860 N N . LEU B 1 370 ? -14.328 12.688 14.531 1 95.88 370 LEU B N 1
ATOM 5861 C CA . LEU B 1 370 ? -14.695 11.383 15.062 1 95.88 370 LEU B CA 1
ATOM 5862 C C . LEU B 1 370 ? -14.344 11.281 16.547 1 95.88 370 LEU B C 1
ATOM 5864 O O . LEU B 1 370 ? -15.156 10.828 17.359 1 95.88 370 LEU B O 1
ATOM 5868 N N . ARG B 1 371 ? -13.219 11.75 16.844 1 93.88 371 ARG B N 1
ATOM 5869 C CA . ARG B 1 371 ? -12.75 11.703 18.234 1 93.88 371 ARG B CA 1
ATOM 5870 C C . ARG B 1 371 ? -13.656 12.531 19.141 1 93.88 371 ARG B C 1
ATOM 5872 O O . ARG B 1 371 ? -13.93 12.133 20.281 1 93.88 371 ARG B O 1
ATOM 5879 N N . GLN B 1 372 ? -14.094 13.57 18.656 1 93 372 GLN B N 1
ATOM 5880 C CA . GLN B 1 372 ? -14.945 14.469 19.438 1 93 372 GLN B CA 1
ATOM 5881 C C . GLN B 1 372 ? -16.344 13.891 19.594 1 93 372 GLN B C 1
ATOM 5883 O O . GLN B 1 372 ? -16.953 14.031 20.656 1 93 372 GLN B O 1
ATOM 5888 N N . ALA B 1 373 ? -16.797 13.234 18.609 1 93.88 373 ALA B N 1
ATOM 5889 C CA . ALA B 1 373 ? -18.188 12.789 18.562 1 93.88 373 ALA B CA 1
ATOM 5890 C C . ALA B 1 373 ? -18.359 11.461 19.297 1 93.88 373 ALA B C 1
ATOM 5892 O O . ALA B 1 373 ? -19.422 11.195 19.859 1 93.88 373 ALA B O 1
ATOM 5893 N N . TRP B 1 374 ? -17.359 10.664 19.359 1 93.75 374 TRP B N 1
ATOM 5894 C CA . TRP B 1 374 ? -17.5 9.266 19.75 1 93.75 374 TRP B CA 1
ATOM 5895 C C . TRP B 1 374 ? -17.969 9.141 21.203 1 93.75 374 TRP B C 1
ATOM 5897 O O . TRP B 1 374 ? -18.812 8.312 21.516 1 93.75 374 TRP B O 1
ATOM 5907 N N . PRO B 1 375 ? -17.438 9.945 22.156 1 88.94 375 PRO B N 1
ATOM 5908 C CA . PRO B 1 375 ? -17.891 9.836 23.547 1 88.94 375 PRO B CA 1
ATOM 5909 C C . PRO B 1 375 ? -19.391 10.109 23.703 1 88.94 375 PRO B C 1
ATOM 5911 O O . PRO B 1 375 ? -20 9.672 24.672 1 88.94 375 PRO B O 1
ATOM 5914 N N . PHE B 1 376 ? -19.938 10.703 22.766 1 87.56 376 PHE B N 1
ATOM 5915 C CA . PHE B 1 376 ? -21.344 11.078 22.844 1 87.56 376 PHE B CA 1
ATOM 5916 C C . PHE B 1 376 ? -22.219 10.039 22.156 1 87.56 376 PHE B C 1
ATOM 5918 O O . PHE B 1 376 ? -23.453 10.094 22.25 1 87.56 376 PHE B O 1
ATOM 5925 N N . ALA B 1 377 ? -21.609 9.195 21.375 1 80.31 377 ALA B N 1
ATOM 5926 C CA . ALA B 1 377 ? -22.328 8.172 20.625 1 80.31 377 ALA B CA 1
ATOM 5927 C C . ALA B 1 377 ? -23.031 7.203 21.578 1 80.31 377 ALA B C 1
ATOM 5929 O O . ALA B 1 377 ? -24.125 6.715 21.281 1 80.31 377 ALA B O 1
ATOM 5930 N N . LYS B 1 378 ? -22.484 6.637 22.562 1 68.38 378 LYS B N 1
ATOM 5931 C CA . LYS B 1 378 ? -23.109 5.691 23.484 1 68.38 378 LYS B CA 1
ATOM 5932 C C . LYS B 1 378 ? -24.25 6.348 24.25 1 68.38 378 LYS B C 1
ATOM 5934 O O . LYS B 1 378 ? -25.156 5.66 24.719 1 68.38 378 LYS B O 1
ATOM 5939 N N . GLN B 1 379 ? -24.109 7.594 24.406 1 54.03 379 GLN B N 1
ATOM 5940 C CA . GLN B 1 379 ? -25.156 8.273 25.172 1 54.03 379 GLN B CA 1
ATOM 5941 C C . GLN B 1 379 ? -26.469 8.336 24.391 1 54.03 379 GLN B C 1
ATOM 5943 O O . GLN B 1 379 ? -27.547 8.406 24.969 1 54.03 379 GLN B O 1
ATOM 5948 N N . VAL B 1 380 ? -26.391 8.281 23.141 1 48.41 380 VAL B N 1
ATOM 5949 C CA . VAL B 1 380 ? -27.578 8.344 22.297 1 48.41 380 VAL B CA 1
ATOM 5950 C C . VAL B 1 380 ? -28.312 7.004 22.359 1 48.41 380 VAL B C 1
ATOM 5952 O O . VAL B 1 380 ? -29.547 6.961 22.266 1 48.41 380 VAL B O 1
ATOM 5955 N N . ASP B 1 381 ? -27.703 5.898 22.344 1 44 381 ASP B N 1
ATOM 5956 C CA . ASP B 1 381 ? -28.453 4.648 22.453 1 44 381 ASP B CA 1
ATOM 5957 C C . ASP B 1 381 ? -29.266 4.605 23.75 1 44 381 ASP B C 1
ATOM 5959 O O . ASP B 1 381 ? -30.281 3.902 23.828 1 44 381 ASP B O 1
ATOM 5963 N N . SER B 1 382 ? -28.812 5.164 24.797 1 38.03 382 SER B N 1
ATOM 5964 C CA . SER B 1 382 ? -29.594 5.066 26.016 1 38.03 382 SER B CA 1
ATOM 5965 C C . SER B 1 382 ? -30.797 6.016 25.984 1 38.03 382 SER B C 1
ATOM 5967 O O . SER B 1 382 ? -31.609 6.031 26.906 1 38.03 382 SER B O 1
ATOM 5969 N N . LEU B 1 383 ? -30.906 6.809 24.984 1 30.64 383 LEU B N 1
ATOM 5970 C CA . LEU B 1 383 ? -32.188 7.516 24.969 1 30.64 383 LEU B CA 1
ATOM 5971 C C . LEU B 1 383 ? -33.188 6.777 24.109 1 30.64 383 LEU B C 1
ATOM 5973 O O . LEU B 1 383 ? -32.875 6.305 23.016 1 30.64 383 LEU B O 1
#

InterPro domains:
  IPR036514 SGNH hydrolase superfamily [G3DSA:3.40.50.1110] (157-369)